Protein AF-A0A9X4RTJ2-F1 (afdb_monomer)

Radius of gyration: 24.36 Å; Cα contacts (8 Å, |Δi|>4): 676; chains: 1; bounding box: 50×62×68 Å

Mean predicted aligned error: 17.16 Å

Solvent-accessible surface area (backbone atoms only — not comparable to full-atom values): 24053 Å² total; per-residue (Å²): 140,79,81,95,62,88,85,82,50,78,47,80,44,50,51,25,31,21,52,74,84,40,74,36,35,34,56,51,102,54,35,35,35,40,45,48,63,59,92,95,58,98,60,73,48,77,46,66,38,38,47,48,52,59,89,79,62,42,76,28,65,76,68,62,66,76,88,80,55,59,54,76,53,79,61,34,66,34,51,39,30,34,32,33,67,38,75,79,79,70,42,82,38,80,27,34,41,52,48,63,48,78,53,51,31,68,50,91,84,79,46,51,76,34,35,44,83,41,80,60,82,96,48,60,46,79,38,81,40,98,66,62,91,74,44,62,37,53,54,58,23,40,53,42,55,74,93,76,66,61,25,30,49,33,82,71,31,45,32,32,29,88,78,45,26,39,80,43,74,38,89,46,35,82,31,88,90,34,56,89,53,62,47,38,60,36,26,88,80,34,53,85,55,22,44,48,83,42,40,68,41,62,40,53,70,70,47,72,88,72,65,66,85,61,65,60,71,70,39,74,49,72,50,81,96,72,44,49,30,26,27,40,90,90,70,45,73,37,42,57,92,39,49,63,46,92,78,57,86,57,68,69,75,93,71,75,58,75,42,52,39,60,50,28,53,49,54,42,49,51,38,33,76,74,60,39,27,63,50,44,58,52,28,62,75,39,52,26,47,50,48,44,45,42,61,71,63,39,41,81,73,32,51,74,70,40,35,53,42,50,52,51,26,38,22,39,41,40,46,50,48,50,52,38,34,61,76,37,26,58,40,56,54,33,54,69,59,34,48,57,30,59,51,51,37,47,65,58,21,58,34,56,80,33,44,58,56,70,51,52,72,69,34,53,50,48,60,69,66,63,65,65,85,85,41,88,79,53,43,47,71,49,45,47,53,57,60,63,40,52,67,56,50,68,68,56,77,60,64,61,97,52,64,67,32,57,89,79,30,73,89,46,72,57,58,68,54,85,87,127

Organism: NCBI:txid2961959

Structure (mmCIF, N/CA/C/O backbone):
data_AF-A0A9X4RTJ2-F1
#
_entry.id   AF-A0A9X4RTJ2-F1
#
loop_
_atom_site.group_PDB
_atom_site.id
_atom_site.type_symbol
_atom_site.label_atom_id
_atom_site.label_alt_id
_atom_site.label_comp_id
_atom_site.label_asym_id
_atom_site.label_entity_id
_atom_site.label_seq_id
_atom_site.pdbx_PDB_ins_code
_atom_site.Cartn_x
_atom_site.Cartn_y
_atom_site.Cartn_z
_atom_site.occupancy
_atom_site.B_iso_or_equiv
_atom_site.auth_seq_id
_atom_site.auth_comp_id
_atom_site.auth_asym_id
_atom_site.auth_atom_id
_atom_site.pdbx_PDB_model_num
ATOM 1 N N . MET A 1 1 ? -27.394 -16.814 4.023 1.00 31.95 1 MET A N 1
ATOM 2 C CA . MET A 1 1 ? -28.302 -16.384 5.106 1.00 31.95 1 MET A CA 1
ATOM 3 C C . MET A 1 1 ? -27.436 -15.902 6.254 1.00 31.95 1 MET A C 1
ATOM 5 O O . MET A 1 1 ? -26.842 -16.736 6.918 1.00 31.95 1 MET A O 1
ATOM 9 N N . THR A 1 2 ? -27.299 -14.595 6.448 1.00 33.97 2 THR A N 1
ATOM 10 C CA . THR A 1 2 ? -26.669 -14.028 7.647 1.00 33.97 2 THR A CA 1
ATOM 11 C C . THR A 1 2 ? -27.755 -13.310 8.430 1.00 33.97 2 THR A C 1
ATOM 13 O O . THR A 1 2 ? -28.425 -12.409 7.930 1.00 33.97 2 THR A O 1
ATOM 16 N N . ASN A 1 3 ? -28.006 -13.819 9.631 1.00 34.97 3 ASN A N 1
ATOM 17 C CA . ASN A 1 3 ? -28.928 -13.234 10.588 1.00 34.97 3 ASN A CA 1
ATOM 18 C C . ASN A 1 3 ? -28.304 -11.911 11.060 1.00 34.97 3 ASN A C 1
ATOM 20 O O . ASN A 1 3 ? -27.131 -11.898 11.422 1.00 34.97 3 ASN A O 1
ATOM 24 N N . GLY A 1 4 ? -29.039 -10.803 10.965 1.00 42.78 4 GLY A N 1
ATOM 25 C CA . GLY A 1 4 ? -28.514 -9.446 11.140 1.00 42.78 4 GLY A CA 1
ATOM 26 C C . GLY A 1 4 ? -27.968 -9.159 12.540 1.00 42.78 4 GLY A C 1
ATOM 27 O O . GLY A 1 4 ? -28.700 -8.696 13.410 1.00 42.78 4 GLY A O 1
ATOM 28 N N . THR A 1 5 ? -26.670 -9.365 12.736 1.00 41.19 5 THR A N 1
ATOM 29 C CA . THR A 1 5 ? -25.939 -8.982 13.949 1.00 41.19 5 THR A CA 1
ATOM 30 C C . THR A 1 5 ? -24.826 -7.998 13.606 1.00 41.19 5 THR A C 1
ATOM 32 O O . THR A 1 5 ? -24.130 -8.195 12.616 1.00 41.19 5 THR A O 1
ATOM 35 N N . ASN A 1 6 ? -24.707 -6.945 14.424 1.00 47.03 6 ASN A N 1
ATOM 36 C CA . ASN A 1 6 ? -23.682 -5.892 14.435 1.00 47.03 6 ASN A CA 1
ATOM 37 C C . ASN A 1 6 ? -22.459 -6.176 13.547 1.00 47.03 6 ASN A C 1
ATOM 39 O O . ASN A 1 6 ? -21.568 -6.932 13.933 1.00 47.03 6 ASN A O 1
ATOM 43 N N . ILE A 1 7 ? -22.418 -5.543 12.374 1.00 55.84 7 ILE A N 1
ATOM 44 C CA . ILE A 1 7 ? -21.229 -5.549 11.520 1.00 55.84 7 ILE A CA 1
ATOM 45 C C . ILE A 1 7 ? -20.145 -4.773 12.270 1.00 55.84 7 ILE A C 1
ATOM 47 O O . ILE A 1 7 ? -20.341 -3.606 12.609 1.00 55.84 7 ILE A O 1
ATOM 51 N N . LYS A 1 8 ? -19.031 -5.442 12.570 1.00 55.47 8 LYS A N 1
ATOM 52 C CA . LYS A 1 8 ? -17.824 -4.822 13.114 1.00 55.47 8 LYS A CA 1
ATOM 53 C C . LYS A 1 8 ? -16.867 -4.614 11.946 1.00 55.47 8 LYS A C 1
ATOM 55 O O . LYS A 1 8 ? -16.406 -5.593 11.369 1.00 55.47 8 LYS A O 1
ATOM 60 N N . THR A 1 9 ? -16.610 -3.364 11.586 1.00 57.22 9 THR A N 1
ATOM 61 C CA . THR A 1 9 ? -15.660 -3.028 10.519 1.00 57.22 9 THR A CA 1
ATOM 62 C C . THR A 1 9 ? -14.324 -2.676 11.156 1.00 57.22 9 THR A C 1
ATOM 64 O O . THR A 1 9 ? -14.274 -1.751 11.966 1.00 57.22 9 THR A O 1
ATOM 67 N N . THR A 1 10 ? -13.258 -3.393 10.807 1.00 54.06 10 THR A N 1
ATOM 68 C CA . THR A 1 10 ? -11.894 -3.066 11.243 1.00 54.06 10 THR A CA 1
ATOM 69 C C . THR A 1 10 ? -11.116 -2.481 10.066 1.00 54.06 10 THR A C 1
ATOM 71 O O . THR A 1 10 ? -11.136 -3.043 8.975 1.00 54.06 10 THR A O 1
ATOM 74 N N . HIS A 1 11 ? -10.458 -1.343 10.275 1.00 49.12 11 HIS A N 1
ATOM 75 C CA . HIS A 1 11 ? -9.547 -0.721 9.318 1.00 49.12 11 HIS A CA 1
ATOM 76 C C . HIS A 1 11 ? -8.125 -0.754 9.874 1.00 49.12 11 HIS A C 1
ATOM 78 O O . HIS A 1 11 ? -7.923 -0.443 11.048 1.00 49.12 11 HIS A O 1
ATOM 84 N N . TYR A 1 12 ? -7.157 -1.077 9.024 1.00 51.09 12 TYR A N 1
ATOM 85 C CA . TYR A 1 12 ? -5.741 -1.174 9.367 1.00 51.09 12 TYR A CA 1
ATOM 86 C C . TYR A 1 12 ? -4.982 -0.046 8.662 1.00 51.09 12 TYR A C 1
ATOM 88 O O . TYR A 1 12 ? -5.238 0.235 7.493 1.00 51.09 12 TYR A O 1
ATOM 96 N N . LEU A 1 13 ? -4.100 0.642 9.383 1.00 44.12 13 LEU A N 1
ATOM 97 C CA . LEU A 1 13 ? -3.392 1.831 8.915 1.00 44.12 13 LEU A CA 1
ATOM 98 C C . LEU A 1 13 ? -2.028 1.934 9.602 1.00 44.12 13 LEU A C 1
ATOM 100 O O . LEU A 1 13 ? -1.968 2.342 10.751 1.00 44.12 13 LEU A O 1
ATOM 104 N N . ASP A 1 14 ? -0.931 1.603 8.930 1.00 46.12 14 ASP A N 1
ATOM 105 C CA . ASP A 1 14 ? 0.422 1.666 9.522 1.00 46.12 14 ASP A CA 1
ATOM 106 C C . ASP A 1 14 ? 0.565 0.901 10.863 1.00 46.12 14 ASP A C 1
ATOM 108 O O . ASP A 1 14 ? 1.155 1.370 11.837 1.00 46.12 14 ASP A O 1
ATOM 112 N N . GLY A 1 15 ? -0.095 -0.258 10.968 1.00 48.53 15 GLY A N 1
ATOM 113 C CA . GLY A 1 15 ? -0.239 -1.024 12.214 1.00 48.53 15 GLY A CA 1
ATOM 114 C C . GLY A 1 15 ? -1.256 -0.459 13.222 1.00 48.53 15 GLY A C 1
ATOM 115 O O . GLY A 1 15 ? -1.586 -1.134 14.201 1.00 48.53 15 GLY A O 1
ATOM 116 N N . PHE A 1 16 ? -1.797 0.743 13.000 1.00 55.28 16 PHE A N 1
ATOM 117 C CA . PHE A 1 16 ? -2.942 1.271 13.739 1.00 55.28 16 PHE A CA 1
ATOM 118 C C . PHE A 1 16 ? -4.208 0.535 13.306 1.00 55.28 16 PHE A C 1
ATOM 120 O O . PHE A 1 16 ? -4.428 0.285 12.125 1.00 55.28 16 PHE A O 1
ATOM 127 N N . GLN A 1 17 ? -5.072 0.219 14.258 1.00 59.56 17 GLN A N 1
ATOM 128 C CA . GLN A 1 17 ? -6.332 -0.469 14.008 1.00 59.56 17 GLN A CA 1
ATOM 129 C C . GLN A 1 17 ? -7.486 0.392 14.473 1.00 59.56 17 GLN A C 1
ATOM 131 O O . GLN A 1 17 ? -7.517 0.835 15.624 1.00 59.56 17 GLN A O 1
ATOM 136 N N . TYR A 1 18 ? -8.464 0.567 13.599 1.00 60.28 18 TYR A N 1
ATOM 137 C CA . TYR A 1 18 ? -9.682 1.307 13.864 1.00 60.28 18 TYR A CA 1
ATOM 138 C C . TYR A 1 18 ? -10.856 0.353 13.801 1.00 60.28 18 TYR A C 1
ATOM 140 O O . TYR A 1 18 ? -11.059 -0.315 12.794 1.00 60.28 18 TYR A O 1
ATOM 148 N N . VAL A 1 19 ? -11.664 0.312 14.848 1.00 64.44 19 VAL A N 1
ATOM 149 C CA . VAL A 1 19 ? -12.895 -0.475 14.867 1.00 64.44 19 VAL A CA 1
ATOM 150 C C . VAL A 1 19 ? -14.057 0.495 14.748 1.00 64.44 19 VAL A C 1
ATOM 152 O O . VAL A 1 19 ? -14.212 1.374 15.587 1.00 64.44 19 VAL A O 1
ATOM 155 N N . ASN A 1 20 ? -14.877 0.344 13.709 1.00 62.56 20 ASN A N 1
ATOM 156 C CA . ASN A 1 20 ? -16.002 1.231 13.401 1.00 62.56 20 ASN A CA 1
ATOM 157 C C . ASN A 1 20 ? -15.593 2.717 13.333 1.00 62.56 20 ASN A C 1
ATOM 159 O O . ASN A 1 20 ? -16.333 3.587 13.784 1.00 62.56 20 ASN A O 1
ATOM 163 N N . CYS A 1 21 ? -14.420 2.981 12.749 1.00 63.03 21 CYS A N 1
ATOM 164 C CA . CYS A 1 21 ? -13.788 4.301 12.615 1.00 63.03 21 CYS A CA 1
ATOM 165 C C . CYS A 1 21 ? -13.197 4.907 13.902 1.00 63.03 21 CYS A C 1
ATOM 167 O O . CYS A 1 21 ? -12.663 6.013 13.843 1.00 63.03 21 CYS A O 1
ATOM 169 N N . ASP A 1 22 ? -13.217 4.198 15.031 1.00 64.88 22 ASP A N 1
ATOM 170 C CA . ASP A 1 22 ? -12.565 4.635 16.266 1.00 64.88 22 ASP A CA 1
ATOM 171 C C . ASP A 1 22 ? -11.216 3.938 16.441 1.00 64.88 22 ASP A C 1
ATOM 173 O O . ASP A 1 22 ? -11.120 2.714 16.322 1.00 64.88 22 ASP A O 1
ATOM 177 N N . LEU A 1 23 ? -10.166 4.711 16.735 1.00 66.12 23 LEU A N 1
ATOM 178 C CA . LEU A 1 23 ? -8.829 4.166 16.955 1.00 66.12 23 LEU A CA 1
ATOM 179 C C . LEU A 1 23 ? -8.837 3.236 18.179 1.00 66.12 23 LEU A C 1
ATOM 181 O O . LEU A 1 23 ? -9.114 3.670 19.297 1.00 66.12 23 LEU A O 1
ATOM 185 N N . SER A 1 24 ? -8.516 1.965 17.952 1.00 69.38 24 SER A N 1
ATOM 186 C CA . SER A 1 24 ? -8.557 0.889 18.944 1.00 69.38 24 SER A CA 1
ATOM 187 C C . SER A 1 24 ? -7.156 0.435 19.357 1.00 69.38 24 SER A C 1
ATOM 189 O O . SER A 1 24 ? -6.920 0.218 20.546 1.00 69.38 24 SER A O 1
ATOM 191 N N . PHE A 1 25 ? -6.216 0.320 18.411 1.00 74.19 25 PHE A N 1
ATOM 192 C CA . PHE A 1 25 ? -4.838 -0.109 18.686 1.00 74.19 25 PHE A CA 1
ATOM 193 C C . PHE A 1 25 ? -3.820 0.676 17.868 1.00 74.19 25 PHE A C 1
ATOM 195 O O . PHE A 1 25 ? -4.129 1.106 16.761 1.00 74.19 25 PHE A O 1
ATOM 202 N N . PHE A 1 26 ? -2.602 0.814 18.383 1.00 67.94 26 PHE A N 1
ATOM 203 C CA . PHE A 1 26 ? -1.443 1.229 17.593 1.00 67.94 26 PHE A CA 1
ATOM 204 C C . PHE A 1 26 ? -0.147 0.610 18.126 1.00 67.94 26 PHE A C 1
ATOM 206 O O . PHE A 1 26 ? -0.056 0.352 19.328 1.00 67.94 26 PHE A O 1
ATOM 213 N N . PRO A 1 27 ? 0.857 0.347 17.276 1.00 64.06 27 PRO A N 1
ATOM 214 C CA . PRO A 1 27 ? 2.076 -0.327 17.693 1.00 64.06 27 PRO A CA 1
ATOM 215 C C . PRO A 1 27 ? 3.036 0.628 18.416 1.00 64.06 27 PRO A C 1
ATOM 217 O O . PRO A 1 27 ? 3.039 1.840 18.203 1.00 64.06 27 PRO A O 1
ATOM 220 N N . HIS A 1 28 ? 3.905 0.065 19.249 1.00 63.09 28 HIS A N 1
ATOM 221 C CA . HIS A 1 28 ? 5.132 0.709 19.716 1.00 63.09 28 HIS A CA 1
ATOM 222 C C . HIS A 1 28 ? 6.301 -0.283 19.640 1.00 63.09 28 HIS A C 1
ATOM 224 O O . HIS A 1 28 ? 6.118 -1.460 19.344 1.00 63.09 28 HIS A O 1
ATOM 230 N N . ALA A 1 29 ? 7.522 0.176 19.928 1.00 62.12 29 ALA A N 1
ATOM 231 C CA . ALA A 1 29 ? 8.749 -0.603 19.709 1.00 62.12 29 ALA A CA 1
ATOM 232 C C . ALA A 1 29 ? 8.802 -1.979 20.409 1.00 62.12 29 ALA A C 1
ATOM 234 O O . ALA A 1 29 ? 9.568 -2.844 19.992 1.00 62.12 29 ALA A O 1
ATOM 235 N N . GLU A 1 30 ? 8.005 -2.171 21.458 1.00 67.81 30 GLU A N 1
ATOM 236 C CA . GLU A 1 30 ? 8.029 -3.345 22.337 1.00 67.81 30 GLU A CA 1
ATOM 237 C C . GLU A 1 30 ? 6.648 -4.008 22.456 1.00 67.81 30 GLU A C 1
ATOM 239 O O . GLU A 1 30 ? 6.445 -4.842 23.331 1.00 67.81 30 GLU A O 1
ATOM 244 N N . GLY A 1 31 ? 5.669 -3.623 21.632 1.00 72.25 31 GLY A N 1
ATOM 245 C CA . GLY A 1 31 ? 4.295 -4.098 21.774 1.00 72.25 31 GLY A CA 1
ATOM 246 C C . GLY A 1 31 ? 3.278 -3.172 21.121 1.00 72.25 31 GLY A C 1
ATOM 247 O O . GLY A 1 31 ? 3.496 -2.674 20.017 1.00 72.25 31 GLY A O 1
ATOM 248 N N . TYR A 1 32 ? 2.150 -2.950 21.784 1.00 75.50 32 TYR A N 1
ATOM 249 C CA . TYR A 1 32 ? 1.071 -2.117 21.269 1.00 75.50 32 TYR A CA 1
ATOM 250 C C . TYR A 1 32 ? 0.351 -1.365 22.385 1.00 75.50 32 TYR A C 1
ATOM 252 O O . TYR A 1 32 ? 0.322 -1.760 23.549 1.00 75.50 32 TYR A O 1
ATOM 260 N N . VAL A 1 33 ? -0.268 -0.256 22.010 1.00 76.94 33 VAL A N 1
ATOM 261 C CA . VAL A 1 33 ? -1.145 0.518 22.872 1.00 76.94 33 VAL A CA 1
ATOM 262 C C . VAL A 1 33 ? -2.584 0.231 22.480 1.00 76.94 33 VAL A C 1
ATOM 264 O O . VAL A 1 33 ? -2.961 0.385 21.319 1.00 76.94 33 VAL A O 1
ATOM 267 N N . ARG A 1 34 ? -3.402 -0.150 23.458 1.00 81.25 34 ARG A N 1
ATOM 268 C CA . ARG A 1 34 ? -4.858 -0.215 23.335 1.00 81.25 34 ARG A CA 1
ATOM 269 C C . ARG A 1 34 ? -5.459 1.109 23.784 1.00 81.25 34 ARG A C 1
ATOM 271 O O . ARG A 1 34 ? -5.181 1.596 24.883 1.00 81.25 34 ARG A O 1
ATOM 278 N N . ILE A 1 35 ? -6.306 1.682 22.941 1.00 78.50 35 ILE A N 1
ATOM 279 C CA . ILE A 1 35 ? -7.068 2.880 23.267 1.00 78.50 35 ILE A CA 1
ATOM 280 C C . ILE A 1 35 ? -8.454 2.474 23.721 1.00 78.50 35 ILE A C 1
ATOM 282 O O . ILE A 1 35 ? -9.124 1.636 23.125 1.00 78.50 35 ILE A O 1
ATOM 286 N N . ASN A 1 36 ? -8.892 3.114 24.792 1.00 74.75 36 ASN A N 1
ATOM 287 C CA . ASN A 1 36 ? -10.224 2.942 25.319 1.00 74.75 36 ASN A CA 1
ATOM 288 C C . ASN A 1 36 ? -10.868 4.317 25.518 1.00 74.75 36 ASN A C 1
ATOM 290 O O . ASN A 1 36 ? -10.244 5.265 26.009 1.00 74.75 36 ASN A O 1
ATOM 294 N N . GLY A 1 37 ? -12.138 4.410 25.149 1.00 64.88 37 GLY A N 1
ATOM 295 C CA . GLY A 1 37 ? -12.951 5.613 25.240 1.00 64.88 37 GLY A CA 1
ATOM 296 C C . GLY A 1 37 ? -14.267 5.402 24.497 1.00 64.88 37 GLY A C 1
ATOM 297 O O . GLY A 1 37 ? -14.342 4.571 23.597 1.00 64.88 37 GLY A O 1
ATOM 298 N N . ASN A 1 38 ? -15.315 6.132 24.884 1.00 57.22 38 ASN A N 1
ATOM 299 C CA . ASN A 1 38 ? -16.567 6.100 24.130 1.00 57.22 38 ASN A CA 1
ATOM 300 C C . ASN A 1 38 ? -16.499 7.103 22.972 1.00 57.22 38 ASN A C 1
ATOM 302 O O . ASN A 1 38 ? -16.128 8.260 23.220 1.00 57.22 38 ASN A O 1
ATOM 306 N N . PRO A 1 39 ? -16.962 6.724 21.771 1.00 46.00 39 PRO A N 1
ATOM 307 C CA . PRO A 1 39 ? -17.092 7.651 20.654 1.00 46.00 39 PRO A CA 1
ATOM 308 C C . PRO A 1 39 ? -17.976 8.834 21.076 1.00 46.00 39 PRO A C 1
ATOM 310 O O . PRO A 1 39 ? -19.078 8.649 21.598 1.00 46.00 39 PRO A O 1
ATOM 313 N N . GLY A 1 40 ? -17.469 10.062 20.930 1.00 50.38 40 GLY A N 1
ATOM 314 C CA . GLY A 1 40 ? -18.188 11.292 21.296 1.00 50.38 40 GLY A CA 1
ATOM 315 C C . GLY A 1 40 ? -18.011 11.801 22.738 1.00 50.38 40 GLY A C 1
ATOM 316 O O . GLY A 1 40 ? -18.698 12.749 23.120 1.00 50.38 40 GLY A O 1
ATOM 317 N N . LYS A 1 41 ? -17.101 11.238 23.550 1.00 52.81 41 LYS A N 1
ATOM 318 C CA . LYS A 1 41 ? -16.698 11.813 24.855 1.00 52.81 41 LYS A CA 1
ATOM 319 C C . LYS A 1 41 ? -15.248 12.320 24.837 1.00 52.81 41 LYS A C 1
ATOM 321 O O . LYS A 1 41 ? -14.408 11.806 24.117 1.00 52.81 41 LYS A O 1
ATOM 326 N N . THR A 1 42 ? -14.931 13.312 25.673 1.00 52.44 42 THR A N 1
ATOM 327 C CA . THR A 1 42 ? -13.622 14.007 25.725 1.00 52.44 42 THR A CA 1
ATOM 328 C C . THR A 1 42 ? -12.509 13.259 26.475 1.00 52.44 42 THR A C 1
ATOM 330 O O . THR A 1 42 ? -11.437 13.823 26.691 1.00 52.44 42 THR A O 1
ATOM 333 N N . LYS A 1 43 ? -12.734 12.014 26.918 1.00 61.62 43 LYS A N 1
ATOM 334 C CA . LYS A 1 43 ? -11.799 11.286 27.790 1.00 61.62 43 LYS A CA 1
ATOM 335 C C . LYS A 1 43 ? -11.409 9.939 27.187 1.00 61.62 43 LYS A C 1
ATOM 337 O O . LYS A 1 43 ? -12.196 8.996 27.231 1.00 61.62 43 LYS A O 1
ATOM 342 N N . TYR A 1 44 ? -10.172 9.867 26.708 1.00 68.69 44 TYR A N 1
ATOM 343 C CA . TYR A 1 44 ? -9.506 8.641 26.269 1.00 68.69 44 TYR A CA 1
ATOM 344 C C . TYR A 1 44 ? -8.500 8.170 27.317 1.00 68.69 44 TYR A C 1
ATOM 346 O O . TYR A 1 44 ? -8.013 8.956 28.136 1.00 68.69 44 TYR A O 1
ATOM 354 N N . TRP A 1 45 ? -8.169 6.884 27.290 1.00 75.56 45 TRP A N 1
ATOM 355 C CA . TRP A 1 45 ? -7.013 6.355 27.998 1.00 75.56 45 TRP A CA 1
ATOM 356 C C . TRP A 1 45 ? -6.304 5.269 27.207 1.00 75.56 45 TRP A C 1
ATOM 358 O O . TRP A 1 45 ? -6.892 4.600 26.363 1.00 75.56 45 TRP A O 1
ATOM 368 N N . TYR A 1 46 ? -5.035 5.103 27.557 1.00 83.19 46 TYR A N 1
ATOM 369 C CA . TYR A 1 46 ? -4.079 4.259 26.863 1.00 83.19 46 TYR A CA 1
ATOM 370 C C . TYR A 1 46 ? -3.628 3.152 27.805 1.00 83.19 46 TYR A C 1
ATOM 372 O O . TYR A 1 46 ? -3.147 3.443 28.907 1.00 83.19 46 TYR A O 1
ATOM 380 N N . ASP A 1 47 ? -3.816 1.912 27.382 1.00 83.81 47 ASP A N 1
ATOM 381 C CA . ASP A 1 47 ? -3.253 0.728 28.011 1.00 83.81 47 ASP A CA 1
ATOM 382 C C . ASP A 1 47 ? -2.048 0.296 27.178 1.00 83.81 47 ASP A C 1
ATOM 384 O O . ASP A 1 47 ? -2.172 0.099 25.974 1.00 83.81 47 ASP A O 1
ATOM 388 N N . TYR A 1 48 ? -0.878 0.209 27.807 1.00 84.56 48 TYR A N 1
ATOM 389 C CA . TYR A 1 48 ? 0.375 -0.150 27.144 1.00 84.56 48 TYR A CA 1
ATOM 390 C C . TYR A 1 48 ? 0.638 -1.632 27.373 1.00 84.56 48 TYR A C 1
ATOM 392 O O . TYR A 1 48 ? 0.801 -2.052 28.519 1.00 84.56 48 TYR A O 1
ATOM 400 N N . ILE A 1 49 ? 0.651 -2.413 26.299 1.00 84.44 49 ILE A N 1
ATOM 401 C CA . ILE A 1 49 ? 0.882 -3.851 26.331 1.00 84.44 49 ILE A CA 1
ATOM 402 C C . ILE A 1 49 ? 2.241 -4.118 25.702 1.00 84.44 49 ILE A C 1
ATOM 404 O O . ILE A 1 49 ? 2.516 -3.705 24.580 1.00 84.44 49 ILE A O 1
ATOM 408 N N . TYR A 1 50 ? 3.073 -4.857 26.419 1.00 82.38 50 TYR A N 1
ATOM 409 C CA . TYR A 1 50 ? 4.403 -5.242 25.983 1.00 82.38 50 TYR A CA 1
ATOM 410 C C . TYR A 1 50 ? 4.385 -6.699 25.547 1.00 82.38 50 TYR A C 1
ATOM 412 O O . TYR A 1 50 ? 3.786 -7.550 26.207 1.00 82.38 50 TYR A O 1
ATOM 420 N N . ASN A 1 51 ? 5.067 -6.988 24.449 1.00 77.38 51 ASN A N 1
ATOM 421 C CA . ASN A 1 51 ? 5.223 -8.324 23.910 1.00 77.38 51 ASN A CA 1
ATOM 422 C C . ASN A 1 51 ? 6.638 -8.806 24.205 1.00 77.38 51 ASN A C 1
ATOM 424 O O . ASN A 1 51 ? 7.621 -8.197 23.786 1.00 77.38 51 ASN A O 1
ATOM 428 N N . TYR A 1 52 ? 6.741 -9.936 24.895 1.00 74.00 52 TYR A N 1
ATOM 429 C CA . TYR A 1 52 ? 7.977 -10.689 24.930 1.00 74.00 52 TYR A CA 1
ATOM 430 C C . TYR A 1 52 ? 8.014 -11.614 23.723 1.00 74.00 52 TYR A C 1
ATOM 432 O O . TYR A 1 52 ? 7.123 -12.445 23.513 1.00 74.00 52 TYR A O 1
ATOM 440 N N . THR A 1 53 ? 9.052 -11.447 22.921 1.00 67.06 53 THR A N 1
ATOM 441 C CA . THR A 1 53 ? 9.224 -12.176 21.672 1.00 67.06 53 THR A CA 1
ATOM 442 C C . THR A 1 53 ? 10.518 -12.968 21.715 1.00 67.06 53 THR A C 1
ATOM 444 O O . THR A 1 53 ? 11.459 -12.568 22.399 1.00 67.06 53 THR A O 1
ATOM 447 N N . ASP A 1 54 ? 10.548 -14.114 21.042 1.00 57.25 54 ASP A N 1
ATOM 448 C CA . ASP A 1 54 ? 11.674 -15.045 21.136 1.00 57.25 54 ASP A CA 1
ATOM 449 C C . ASP A 1 54 ? 13.014 -14.444 20.643 1.00 57.25 54 ASP A C 1
ATOM 451 O O . ASP A 1 54 ? 13.047 -13.621 19.731 1.00 57.25 54 ASP A O 1
ATOM 455 N N . HIS A 1 55 ? 14.121 -14.903 21.242 1.00 47.81 55 HIS A N 1
ATOM 456 C CA . HIS A 1 55 ? 15.504 -14.399 21.161 1.00 47.81 55 HIS A CA 1
ATOM 457 C C . HIS A 1 55 ? 16.201 -14.527 19.795 1.00 47.81 55 HIS A C 1
ATOM 459 O O . HIS A 1 55 ? 17.353 -14.112 19.657 1.00 47.81 55 HIS A O 1
ATOM 465 N N . LEU A 1 56 ? 15.529 -15.047 18.766 1.00 47.41 56 LEU A N 1
ATOM 466 C CA . LEU A 1 56 ? 15.972 -14.908 17.372 1.00 47.41 56 LEU A CA 1
ATOM 467 C C . LEU A 1 56 ? 15.550 -13.537 16.830 1.00 47.41 56 LEU A C 1
ATOM 469 O O . LEU A 1 56 ? 14.893 -13.433 15.795 1.00 47.41 56 LEU A O 1
ATOM 473 N N . ASP A 1 57 ? 15.915 -12.517 17.606 1.00 41.31 57 ASP A N 1
ATOM 474 C CA . ASP A 1 57 ? 15.575 -11.113 17.456 1.00 41.31 57 ASP A CA 1
ATOM 475 C C . ASP A 1 57 ? 15.752 -10.686 15.995 1.00 41.31 57 ASP A C 1
ATOM 477 O O . ASP A 1 57 ? 16.801 -10.909 15.379 1.00 41.31 57 ASP A O 1
ATOM 481 N N . GLY A 1 58 ? 14.699 -10.097 15.429 1.00 42.81 58 GLY A N 1
ATOM 482 C CA . GLY A 1 58 ? 14.601 -9.642 14.044 1.00 42.81 58 GLY A CA 1
ATOM 483 C C . GLY A 1 58 ? 15.488 -8.429 13.753 1.00 42.81 58 GLY A C 1
ATOM 484 O O . GLY A 1 58 ? 15.046 -7.476 13.115 1.00 42.81 58 GLY A O 1
ATOM 485 N N . GLY A 1 59 ? 16.747 -8.437 14.200 1.00 38.81 59 GLY A N 1
ATOM 486 C CA . GLY A 1 59 ? 17.720 -7.368 13.975 1.00 38.81 59 GLY A CA 1
ATOM 487 C C . GLY A 1 59 ? 17.933 -7.039 12.494 1.00 38.81 59 GLY A C 1
ATOM 488 O O . GLY A 1 59 ? 18.315 -5.918 12.169 1.00 38.81 59 GLY A O 1
ATOM 489 N N . ALA A 1 60 ? 17.618 -7.972 11.595 1.00 39.06 60 ALA A N 1
ATOM 490 C CA . ALA A 1 60 ? 17.666 -7.770 10.150 1.00 39.06 60 ALA A CA 1
ATOM 491 C C . ALA A 1 60 ? 16.394 -7.149 9.547 1.00 39.06 60 ALA A C 1
ATOM 493 O O . ALA A 1 60 ? 16.467 -6.496 8.511 1.00 39.06 60 ALA A O 1
ATOM 494 N N . LEU A 1 61 ? 15.243 -7.264 10.217 1.00 40.53 61 LEU A N 1
ATOM 495 C CA . LEU A 1 61 ? 13.959 -6.734 9.731 1.00 40.53 61 LEU A CA 1
ATOM 496 C C . LEU A 1 61 ? 13.771 -5.249 10.091 1.00 40.53 61 LEU A C 1
ATOM 498 O O . LEU A 1 61 ? 12.870 -4.592 9.584 1.00 40.53 61 LEU A O 1
ATOM 502 N N . LYS A 1 62 ? 14.683 -4.681 10.894 1.00 38.31 62 LYS A N 1
ATOM 503 C CA . LYS A 1 62 ? 14.786 -3.236 11.167 1.00 38.31 62 LYS A CA 1
ATOM 504 C C . LYS A 1 62 ? 15.303 -2.400 9.983 1.00 38.31 62 LYS A C 1
ATOM 506 O O . LYS A 1 62 ? 15.291 -1.177 10.091 1.00 38.31 62 LYS A O 1
ATOM 511 N N . LYS A 1 63 ? 15.788 -3.025 8.900 1.00 35.31 63 LYS A N 1
ATOM 512 C CA . LYS A 1 63 ? 16.423 -2.346 7.750 1.00 35.31 63 LYS A CA 1
ATOM 513 C C . LYS A 1 63 ? 15.578 -2.295 6.473 1.00 35.31 63 LYS A C 1
ATOM 515 O O . LYS A 1 63 ? 16.070 -1.811 5.465 1.00 35.31 63 LYS A O 1
ATOM 520 N N . ILE A 1 64 ? 14.328 -2.750 6.505 1.00 37.66 64 ILE A N 1
ATOM 521 C CA . ILE A 1 64 ? 13.438 -2.631 5.344 1.00 37.66 64 ILE A CA 1
ATOM 522 C C . ILE A 1 64 ? 13.094 -1.140 5.142 1.00 37.66 64 ILE A C 1
ATOM 524 O O . ILE A 1 64 ? 12.671 -0.497 6.112 1.00 37.66 64 ILE A O 1
ATOM 528 N N . PRO A 1 65 ? 13.284 -0.563 3.938 1.00 32.19 65 PRO A N 1
ATOM 529 C CA . PRO A 1 65 ? 12.884 0.809 3.663 1.00 32.19 65 PRO A CA 1
ATOM 530 C C . PRO A 1 65 ? 11.390 1.005 3.943 1.00 32.19 65 PRO A C 1
ATOM 532 O O . PRO A 1 65 ? 10.548 0.202 3.544 1.00 32.19 65 PRO A O 1
ATOM 535 N N . VAL A 1 66 ? 11.084 2.113 4.623 1.00 34.22 66 VAL A N 1
ATOM 536 C CA . VAL A 1 66 ? 9.751 2.540 5.097 1.00 34.22 66 VAL A CA 1
ATOM 537 C C . VAL A 1 66 ? 8.707 2.625 3.970 1.00 34.22 66 VAL A C 1
ATOM 539 O O . VAL A 1 66 ? 7.511 2.641 4.228 1.00 34.22 66 VAL A O 1
ATOM 542 N N . GLU A 1 67 ? 9.150 2.641 2.717 1.00 35.00 67 GLU A N 1
ATOM 543 C CA . GLU A 1 67 ? 8.324 2.887 1.535 1.00 35.00 67 GLU A CA 1
ATOM 544 C C . GLU A 1 67 ? 7.630 1.633 0.976 1.00 35.00 67 GLU A C 1
ATOM 546 O O . GLU A 1 67 ? 6.785 1.762 0.096 1.00 35.00 67 GLU A O 1
ATOM 551 N N . ILE A 1 68 ? 7.948 0.428 1.477 1.00 34.03 68 ILE A N 1
ATOM 552 C CA . ILE A 1 68 ? 7.409 -0.835 0.930 1.00 34.03 68 ILE A CA 1
ATOM 553 C C . ILE A 1 68 ? 6.325 -1.463 1.831 1.00 34.03 68 ILE A C 1
ATOM 555 O O . ILE A 1 68 ? 5.545 -2.281 1.353 1.00 34.03 68 ILE A O 1
ATOM 559 N N . PHE A 1 69 ? 6.184 -1.048 3.100 1.00 34.88 69 PHE A N 1
ATOM 560 C CA . PHE A 1 69 ? 5.165 -1.611 4.001 1.00 34.88 69 PHE A CA 1
ATOM 561 C C . PHE A 1 69 ? 4.580 -0.597 4.988 1.00 34.88 69 PHE A C 1
ATOM 563 O O . PHE A 1 69 ? 5.306 0.052 5.736 1.00 34.88 69 PHE A O 1
ATOM 570 N N . SER A 1 70 ? 3.248 -0.573 5.073 1.00 32.31 70 SER A N 1
ATOM 571 C CA . SER A 1 70 ? 2.452 0.083 6.119 1.00 32.31 70 SER A CA 1
ATOM 572 C C . SER A 1 70 ? 2.356 -0.756 7.401 1.00 32.31 70 SER A C 1
ATOM 574 O O . SER A 1 70 ? 1.295 -0.848 8.015 1.00 32.31 70 SER A O 1
ATOM 576 N N . GLU A 1 71 ? 3.409 -1.472 7.776 1.00 37.28 71 GLU A N 1
ATOM 577 C CA . GLU A 1 71 ? 3.405 -2.290 8.989 1.00 37.28 71 GLU A CA 1
ATOM 578 C C . GLU A 1 71 ? 4.743 -2.141 9.696 1.00 37.28 71 GLU A C 1
ATOM 580 O O . GLU A 1 71 ? 5.587 -3.036 9.730 1.00 37.28 71 GLU A O 1
ATOM 585 N N . ARG A 1 72 ? 4.938 -0.975 10.314 1.00 34.66 72 ARG A N 1
ATOM 586 C CA . ARG A 1 72 ? 5.955 -0.785 11.349 1.00 34.66 72 ARG A CA 1
ATOM 587 C C . ARG A 1 72 ? 5.567 -1.521 12.638 1.00 34.66 72 ARG A C 1
ATOM 589 O O . ARG A 1 72 ? 5.390 -0.927 13.698 1.00 34.66 72 ARG A O 1
ATOM 596 N N . ALA A 1 73 ? 5.480 -2.841 12.577 1.00 34.09 73 ALA A N 1
ATOM 597 C CA . ALA A 1 73 ? 5.529 -3.680 13.760 1.00 34.09 73 ALA A CA 1
ATOM 598 C C . ALA A 1 73 ? 6.719 -4.612 13.589 1.00 34.09 73 ALA A C 1
ATOM 600 O O . ALA A 1 73 ? 6.778 -5.376 12.632 1.00 34.09 73 ALA A O 1
ATOM 601 N N . SER A 1 74 ? 7.691 -4.497 14.496 1.00 37.38 74 SER A N 1
ATOM 602 C CA . SER A 1 74 ? 8.784 -5.447 14.680 1.00 37.38 74 SER A CA 1
ATOM 603 C C . SER A 1 74 ? 8.346 -6.850 14.261 1.00 37.38 74 SER A C 1
ATOM 605 O O . SER A 1 74 ? 7.478 -7.443 14.908 1.00 37.38 74 SER A O 1
ATOM 607 N N . LEU A 1 75 ? 8.904 -7.358 13.157 1.00 40.25 75 LEU A N 1
ATOM 608 C CA . LEU A 1 75 ? 8.674 -8.725 12.698 1.00 40.25 75 LEU A CA 1
ATOM 609 C C . LEU A 1 75 ? 9.392 -9.678 13.660 1.00 40.25 75 LEU A C 1
ATOM 611 O O . LEU A 1 75 ? 10.443 -10.252 13.382 1.00 40.25 75 LEU A O 1
ATOM 615 N N . SER A 1 76 ? 8.830 -9.776 14.854 1.00 44.91 76 SER A N 1
ATOM 616 C CA . SER A 1 76 ? 9.138 -10.768 15.849 1.00 44.91 76 SER A CA 1
ATOM 617 C C . SER A 1 76 ? 8.500 -12.072 15.408 1.00 44.91 76 SER A C 1
ATOM 619 O O . SER A 1 76 ? 7.313 -12.153 15.107 1.00 44.91 76 SER A O 1
ATOM 621 N N . ARG A 1 77 ? 9.308 -13.121 15.362 1.00 55.09 77 ARG A N 1
ATOM 622 C CA . ARG A 1 77 ? 8.904 -14.410 14.810 1.00 55.09 77 ARG A CA 1
ATOM 623 C C . ARG A 1 77 ? 7.727 -15.060 15.549 1.00 55.09 77 ARG A C 1
ATOM 625 O O . ARG A 1 77 ? 6.868 -15.692 14.942 1.00 55.09 77 ARG A O 1
ATOM 632 N N . TRP A 1 78 ? 7.683 -14.885 16.867 1.00 60.50 78 TRP A N 1
ATOM 633 C CA . TRP A 1 78 ? 6.598 -15.358 17.720 1.00 60.50 78 TRP A CA 1
ATOM 634 C C . TRP A 1 78 ? 6.396 -14.364 18.860 1.00 60.50 78 TRP A C 1
ATOM 636 O O . TRP A 1 78 ? 7.357 -14.034 19.563 1.00 60.50 78 TRP A O 1
ATOM 646 N N . VAL A 1 79 ? 5.158 -13.918 19.078 1.00 57.12 79 VAL A N 1
ATOM 647 C CA . VAL A 1 79 ? 4.774 -13.338 20.369 1.00 57.12 79 VAL A CA 1
ATOM 648 C C . VAL A 1 79 ? 4.650 -14.498 21.348 1.00 57.12 79 VAL A C 1
ATOM 650 O O . VAL A 1 79 ? 3.747 -15.320 21.217 1.00 57.12 79 VAL A O 1
ATOM 653 N N . TYR A 1 80 ? 5.596 -14.602 22.281 1.00 64.75 80 TYR A N 1
ATOM 654 C CA . TYR A 1 80 ? 5.641 -15.694 23.252 1.00 64.75 80 TYR A CA 1
ATOM 655 C C . TYR A 1 80 ? 4.699 -15.410 24.426 1.00 64.75 80 TYR A C 1
ATOM 657 O O . TYR A 1 80 ? 3.897 -16.260 24.802 1.00 64.75 80 TYR A O 1
ATOM 665 N N . PHE A 1 81 ? 4.721 -14.186 24.956 1.00 73.50 81 PHE A N 1
ATOM 666 C CA . PHE A 1 81 ? 3.661 -13.703 25.838 1.00 73.50 81 PHE A CA 1
ATOM 667 C C . PHE A 1 81 ? 3.492 -12.191 25.753 1.00 73.50 81 PHE A C 1
ATOM 669 O O . PHE A 1 81 ? 4.430 -11.464 25.427 1.00 73.50 81 PHE A O 1
ATOM 676 N N . SER A 1 82 ? 2.298 -11.721 26.096 1.00 82.12 82 SER A N 1
ATOM 677 C CA . SER A 1 82 ? 1.990 -10.306 26.286 1.00 82.12 82 SER A CA 1
ATOM 678 C C . SER A 1 82 ? 1.783 -10.001 27.769 1.00 82.12 82 SER A C 1
ATOM 680 O O . SER A 1 82 ? 1.274 -10.825 28.537 1.00 82.12 82 SER A O 1
ATOM 682 N N . TYR A 1 83 ? 2.202 -8.818 28.206 1.00 85.12 83 TYR A N 1
ATOM 683 C CA . TYR A 1 83 ? 2.088 -8.391 29.595 1.00 85.12 83 TYR A CA 1
ATOM 684 C C . TYR A 1 83 ? 1.859 -6.885 29.717 1.00 85.12 83 TYR A C 1
ATOM 686 O O . TYR A 1 83 ? 2.172 -6.101 28.827 1.00 85.12 83 TYR A O 1
ATOM 694 N N . THR A 1 84 ? 1.303 -6.478 30.852 1.00 87.94 84 THR A N 1
ATOM 695 C CA . THR A 1 84 ? 1.026 -5.076 31.174 1.00 87.94 84 THR A CA 1
ATOM 696 C C . THR A 1 84 ? 1.211 -4.817 32.670 1.00 87.94 84 THR A C 1
ATOM 698 O O . THR A 1 84 ? 1.388 -5.749 33.459 1.00 87.94 84 THR A O 1
ATOM 701 N N . GLN A 1 85 ? 1.159 -3.553 33.084 1.00 85.69 85 GLN A N 1
ATOM 702 C CA . GLN A 1 85 ? 1.083 -3.185 34.493 1.00 85.69 85 GLN A CA 1
ATOM 703 C C . GLN A 1 85 ? -0.361 -3.281 35.001 1.00 85.69 85 GLN A C 1
ATOM 705 O O . GLN A 1 85 ? -1.249 -2.549 34.567 1.00 85.69 85 GLN A O 1
ATOM 710 N N . ASP A 1 86 ? -0.612 -4.139 35.978 1.00 83.06 86 ASP A N 1
ATOM 711 C CA . ASP A 1 86 ? -1.873 -4.148 36.707 1.00 83.06 86 ASP A CA 1
ATOM 712 C C . ASP A 1 86 ? -2.036 -2.825 37.466 1.00 83.06 86 ASP A C 1
ATOM 714 O O . ASP A 1 86 ? -1.263 -2.498 38.364 1.00 83.06 86 ASP A O 1
ATOM 718 N N . ARG A 1 87 ? -3.054 -2.043 37.098 1.00 77.00 87 ARG A N 1
ATOM 719 C CA . ARG A 1 87 ? -3.293 -0.719 37.687 1.00 77.00 87 ARG A CA 1
ATOM 720 C C . ARG A 1 87 ? -3.805 -0.794 39.125 1.00 77.00 87 ARG A C 1
ATOM 722 O O . ARG A 1 87 ? -3.680 0.192 39.845 1.00 77.00 87 ARG A O 1
ATOM 729 N N . SER A 1 88 ? -4.375 -1.927 39.536 1.00 76.38 88 SER A N 1
ATOM 730 C CA . SER A 1 88 ? -4.893 -2.122 40.893 1.00 76.38 88 SER A CA 1
ATOM 731 C C . SER A 1 88 ? -3.772 -2.405 41.896 1.00 76.38 88 SER A C 1
ATOM 733 O O . SER A 1 88 ? -3.796 -1.900 43.016 1.00 76.38 88 SER A O 1
ATOM 735 N N . THR A 1 89 ? -2.757 -3.165 41.476 1.00 81.50 89 THR A N 1
ATOM 736 C CA . THR A 1 89 ? -1.642 -3.598 42.332 1.00 81.50 89 THR A CA 1
ATOM 737 C C . THR A 1 89 ? -0.328 -2.868 42.047 1.00 81.50 89 THR A C 1
ATOM 739 O O . THR A 1 89 ? 0.588 -2.911 42.865 1.00 81.50 89 THR A O 1
ATOM 742 N N . GLY A 1 90 ? -0.206 -2.210 40.891 1.00 81.56 90 GLY A N 1
ATOM 743 C CA . GLY A 1 90 ? 1.032 -1.612 40.384 1.00 81.56 90 GLY A CA 1
ATOM 744 C C . GLY A 1 90 ? 2.061 -2.629 39.870 1.00 81.56 90 GLY A C 1
ATOM 745 O O . GLY A 1 90 ? 3.120 -2.222 39.389 1.00 81.56 90 GLY A O 1
ATOM 746 N N . GLY A 1 91 ? 1.776 -3.933 39.970 1.00 86.81 91 GLY A N 1
ATOM 747 C CA . GLY A 1 91 ? 2.667 -5.020 39.565 1.00 86.81 91 GLY A CA 1
ATOM 748 C C . GLY A 1 91 ? 2.529 -5.410 38.092 1.00 86.81 91 GLY A C 1
ATOM 749 O O . GLY A 1 91 ? 1.596 -5.001 37.409 1.00 86.81 91 GLY A O 1
ATOM 750 N N . LEU A 1 92 ? 3.455 -6.230 37.591 1.00 88.50 92 LEU A N 1
ATOM 751 C CA . LEU A 1 92 ? 3.361 -6.793 36.241 1.00 88.50 92 LEU A CA 1
ATOM 752 C C . LEU A 1 92 ? 2.353 -7.944 36.197 1.00 88.50 92 LEU A C 1
ATOM 754 O O . LEU A 1 92 ? 2.296 -8.780 37.103 1.00 88.50 92 LEU A O 1
ATOM 758 N N . LYS A 1 93 ? 1.594 -8.018 35.106 1.00 87.88 93 LYS A N 1
ATOM 759 C CA . LYS A 1 93 ? 0.613 -9.068 34.857 1.00 87.88 93 LYS A CA 1
ATOM 760 C C . LYS A 1 93 ? 0.728 -9.582 33.431 1.00 87.88 93 LYS A C 1
ATOM 762 O O . LYS A 1 93 ? 0.654 -8.811 32.480 1.00 87.88 93 LYS A O 1
ATOM 767 N N . ILE A 1 94 ? 0.851 -10.900 33.304 1.00 87.44 94 ILE A N 1
ATOM 768 C CA . ILE A 1 94 ? 0.786 -11.602 32.020 1.00 87.44 94 ILE A CA 1
ATOM 769 C C . ILE A 1 94 ? -0.673 -11.646 31.558 1.00 87.44 94 ILE A C 1
ATOM 771 O O . ILE A 1 94 ? -1.560 -12.062 32.323 1.00 87.44 94 ILE A O 1
ATOM 775 N N . LEU A 1 95 ? -0.894 -11.195 30.324 1.00 84.31 95 LEU A N 1
ATOM 776 C CA . LEU A 1 95 ? -2.192 -11.175 29.662 1.00 84.31 95 LEU A CA 1
ATOM 777 C C . LEU A 1 95 ? -2.455 -12.479 28.914 1.00 84.31 95 LEU A C 1
ATOM 779 O O . LEU A 1 95 ? -3.539 -13.043 29.044 1.00 84.31 95 LEU A O 1
ATOM 783 N N . GLN A 1 96 ? -1.464 -12.971 28.173 1.00 80.31 96 GLN A N 1
ATOM 784 C CA . GLN A 1 96 ? -1.587 -14.205 27.406 1.00 80.31 96 GLN A CA 1
ATOM 785 C C . GLN A 1 96 ? -0.213 -14.793 27.086 1.00 80.31 96 GLN A C 1
ATOM 787 O O . GLN A 1 96 ? 0.729 -14.044 26.839 1.00 80.31 96 GLN A O 1
ATOM 792 N N . GLU A 1 97 ? -0.117 -16.121 27.066 1.00 81.88 97 GLU A N 1
ATOM 793 C CA . GLU A 1 97 ? 1.061 -16.886 26.640 1.00 81.88 97 GLU A CA 1
ATOM 794 C C . GLU A 1 97 ? 0.671 -17.759 25.448 1.00 81.88 97 GLU A C 1
ATOM 796 O O . GLU A 1 97 ? -0.378 -18.406 25.489 1.00 81.88 97 GLU A O 1
ATOM 801 N N . HIS A 1 98 ? 1.508 -17.782 24.413 1.00 76.56 98 HIS A N 1
ATOM 802 C CA . HIS A 1 98 ? 1.272 -18.540 23.192 1.00 76.56 98 HIS A CA 1
ATOM 803 C C . HIS A 1 98 ? 2.451 -19.456 22.875 1.00 76.56 98 HIS A C 1
ATOM 805 O O . HIS A 1 98 ? 3.605 -19.026 22.798 1.00 76.56 98 HIS A O 1
ATOM 811 N N . TYR A 1 99 ? 2.138 -20.721 22.612 1.00 79.12 99 TYR A N 1
ATOM 812 C CA . TYR A 1 99 ? 3.096 -21.723 22.165 1.00 79.12 99 TYR A CA 1
ATOM 813 C C . TYR A 1 99 ? 2.652 -22.292 20.831 1.00 79.12 99 TYR A C 1
ATOM 815 O O . TYR A 1 99 ? 1.486 -22.645 20.670 1.00 79.12 99 TYR A O 1
ATOM 823 N N . TYR A 1 100 ? 3.583 -22.429 19.893 1.00 82.31 100 TYR A N 1
ATOM 824 C CA . TYR A 1 100 ? 3.263 -22.839 18.534 1.00 82.31 100 TYR A CA 1
ATOM 825 C C . TYR A 1 100 ? 4.104 -24.033 18.086 1.00 82.31 100 TYR A C 1
ATOM 827 O O . TYR A 1 100 ? 5.300 -24.126 18.377 1.00 82.31 100 TYR A O 1
ATOM 835 N N . TYR A 1 101 ? 3.487 -24.907 17.294 1.00 86.50 101 TYR A N 1
ATOM 836 C CA . TYR A 1 101 ? 4.197 -25.855 16.446 1.00 86.50 101 TYR A CA 1
ATOM 837 C C . TYR A 1 101 ? 5.022 -25.093 15.390 1.00 86.50 101 TYR A C 1
ATOM 839 O O . TYR A 1 101 ? 4.699 -23.948 15.071 1.00 86.50 101 TYR A O 1
ATOM 847 N N . PRO A 1 102 ? 6.046 -25.713 14.766 1.00 86.00 102 PRO A N 1
ATOM 848 C CA . PRO A 1 102 ? 6.935 -25.031 13.816 1.00 86.00 102 PRO A CA 1
ATOM 849 C C . PRO A 1 102 ? 6.241 -24.268 12.682 1.00 86.00 102 PRO A C 1
ATOM 851 O O . PRO A 1 102 ? 6.772 -23.267 12.216 1.00 86.00 102 PRO A O 1
ATOM 854 N N . PHE A 1 103 ? 5.070 -24.738 12.248 1.00 88.81 103 PHE A N 1
ATOM 855 C CA . PHE A 1 103 ? 4.273 -24.140 11.176 1.00 88.81 103 PHE A CA 1
ATOM 856 C C . PHE A 1 103 ? 3.196 -23.164 11.682 1.00 88.81 103 PHE A C 1
ATOM 858 O O . PHE A 1 103 ? 2.357 -22.738 10.902 1.00 88.81 103 PHE A O 1
ATOM 865 N N . GLY A 1 104 ? 3.193 -22.780 12.958 1.00 86.31 104 GLY A N 1
ATOM 866 C CA . GLY A 1 104 ? 2.290 -21.733 13.447 1.00 86.31 104 GLY A CA 1
ATOM 867 C C . GLY A 1 104 ? 1.020 -22.206 14.130 1.00 86.31 104 GLY A C 1
ATOM 868 O O . GLY A 1 104 ? 0.275 -21.369 14.621 1.00 86.31 104 GLY A O 1
ATOM 869 N N . LEU A 1 105 ? 0.739 -23.513 14.168 1.00 86.56 105 LEU A N 1
ATOM 870 C CA . LEU A 1 105 ? -0.445 -24.006 14.869 1.00 86.56 105 LEU A CA 1
ATOM 871 C C . LEU A 1 105 ? -0.237 -23.865 16.380 1.00 86.56 105 LEU A C 1
ATOM 873 O O . LEU A 1 105 ? 0.767 -24.335 16.913 1.00 86.56 105 LEU A O 1
ATOM 877 N N . GLU A 1 106 ? -1.181 -23.235 17.069 1.00 81.81 106 GLU A N 1
ATOM 878 C CA . GLU A 1 106 ? -1.112 -23.029 18.515 1.00 81.81 106 GLU A CA 1
ATOM 879 C C . GLU A 1 106 ? -1.267 -24.365 19.274 1.00 81.81 106 GLU A C 1
ATOM 881 O O . GLU A 1 106 ? -2.089 -25.217 18.928 1.00 81.81 106 GLU A O 1
ATOM 886 N N . HIS A 1 107 ? -0.472 -24.583 20.321 1.00 81.12 107 HIS A N 1
ATOM 887 C CA . HIS A 1 107 ? -0.585 -25.761 21.179 1.00 81.12 107 HIS A CA 1
ATOM 888 C C . HIS A 1 107 ? -1.862 -25.684 22.023 1.00 81.12 107 HIS A C 1
ATOM 890 O O . HIS A 1 107 ? -2.096 -24.683 22.681 1.00 81.12 107 HIS A O 1
ATOM 896 N N . GLY A 1 108 ? -2.647 -26.759 22.117 1.00 74.31 108 GLY A N 1
ATOM 897 C CA . GLY A 1 108 ? -3.928 -26.713 22.842 1.00 74.31 108 GLY A CA 1
ATOM 898 C C . GLY A 1 108 ? -3.852 -26.624 24.378 1.00 74.31 108 GLY A C 1
ATOM 899 O O . GLY A 1 108 ? -4.811 -26.179 24.999 1.00 74.31 108 GLY A O 1
ATOM 900 N N . SER A 1 109 ? -2.751 -27.056 25.009 1.00 68.19 109 SER A N 1
ATOM 901 C CA . SER A 1 109 ? -2.728 -27.314 26.467 1.00 68.19 109 SER A CA 1
ATOM 902 C C . SER A 1 109 ? -1.876 -26.356 27.305 1.00 68.19 109 SER A C 1
ATOM 904 O O . SER A 1 109 ? -1.962 -26.407 28.530 1.00 68.19 109 SER A O 1
ATOM 906 N N . TYR A 1 110 ? -1.025 -25.533 26.686 1.00 65.31 110 TYR A N 1
ATOM 907 C CA . TYR A 1 110 ? -0.024 -24.723 27.403 1.00 65.31 110 TYR A CA 1
ATOM 908 C C . TYR A 1 110 ? -0.352 -23.230 27.460 1.00 65.31 110 TYR A C 1
ATOM 910 O O . TYR A 1 110 ? 0.301 -22.500 28.199 1.00 65.31 110 TYR A O 1
ATOM 918 N N . ASN A 1 111 ? -1.349 -22.770 26.707 1.00 68.06 111 ASN A N 1
ATOM 919 C CA . ASN A 1 111 ? -1.664 -21.349 26.644 1.00 68.06 111 ASN A CA 1
ATOM 920 C C . ASN A 1 111 ? -2.477 -20.941 27.869 1.00 68.06 111 ASN A C 1
ATOM 922 O O . ASN A 1 111 ? -3.377 -21.658 28.320 1.00 68.06 111 ASN A O 1
ATOM 926 N N . THR A 1 112 ? -2.171 -19.767 28.409 1.00 72.06 112 THR A N 1
ATOM 927 C CA . THR A 1 112 ? -2.976 -19.199 29.488 1.00 72.06 112 THR A CA 1
ATOM 928 C C . THR A 1 112 ? -4.303 -18.670 28.944 1.00 72.06 112 THR A C 1
ATOM 930 O O . THR A 1 112 ? -4.369 -18.236 27.791 1.00 72.06 112 THR A O 1
ATOM 933 N N . PRO A 1 113 ? -5.382 -18.682 29.753 1.00 74.38 113 PRO A N 1
ATOM 934 C CA . PRO A 1 113 ? -6.619 -18.006 29.384 1.00 74.38 113 PRO A CA 1
ATOM 935 C C . PRO A 1 113 ? -6.322 -16.555 29.012 1.00 74.38 113 PRO A C 1
ATOM 937 O O . PRO A 1 113 ? -5.621 -15.875 29.765 1.00 74.38 113 PRO A O 1
ATOM 940 N N . ALA A 1 114 ? -6.857 -16.095 27.880 1.00 78.19 114 ALA A N 1
ATOM 941 C CA . ALA A 1 114 ? -6.676 -14.720 27.441 1.00 78.19 114 ALA A CA 1
ATOM 942 C C . ALA A 1 114 ? -7.194 -13.757 28.514 1.00 78.19 114 ALA A C 1
ATOM 944 O O . ALA A 1 114 ? -8.277 -13.945 29.075 1.00 78.19 114 ALA A O 1
ATOM 945 N N . ARG A 1 115 ? -6.419 -12.718 28.809 1.00 84.06 115 ARG A N 1
ATOM 946 C CA . ARG A 1 115 ? -6.810 -11.644 29.720 1.00 84.06 115 ARG A CA 1
ATOM 947 C C . ARG A 1 115 ? -6.667 -10.300 29.046 1.00 84.06 115 ARG A C 1
ATOM 949 O O . ARG A 1 115 ? -5.830 -10.120 28.169 1.00 84.06 115 ARG A O 1
ATOM 956 N N . ASP A 1 116 ? -7.458 -9.351 29.513 1.00 80.56 116 ASP A N 1
ATOM 957 C CA . ASP A 1 116 ? -7.401 -7.969 29.059 1.00 80.56 116 ASP A CA 1
ATOM 958 C C . ASP A 1 116 ? -7.904 -7.036 30.171 1.00 80.56 116 ASP A C 1
ATOM 960 O O . ASP A 1 116 ? -8.446 -7.488 31.186 1.00 80.56 116 ASP A O 1
ATOM 964 N N . TYR A 1 117 ? -7.723 -5.729 30.001 1.00 77.50 117 TYR A N 1
ATOM 965 C CA . TYR A 1 117 ? -8.364 -4.742 30.860 1.00 77.50 117 TYR A CA 1
ATOM 966 C C . TYR A 1 117 ? -9.882 -4.763 30.659 1.00 77.50 117 TYR A C 1
ATOM 968 O O . TYR A 1 117 ? -10.384 -4.502 29.558 1.00 77.50 117 TYR A O 1
ATOM 976 N N . GLY A 1 118 ? -10.591 -5.035 31.753 1.00 69.06 118 GLY A N 1
ATOM 977 C CA . GLY A 1 118 ? -12.040 -4.956 31.869 1.00 69.06 118 GLY A CA 1
ATOM 978 C C . GLY A 1 118 ? -12.514 -3.597 32.382 1.00 69.06 118 GLY A C 1
ATOM 979 O O . GLY A 1 118 ? -11.755 -2.817 32.966 1.00 69.06 118 GLY A O 1
ATOM 980 N N . SER A 1 119 ? -13.799 -3.304 32.175 1.00 57.12 119 SER A N 1
ATOM 981 C CA . SER A 1 119 ? -14.474 -2.133 32.756 1.00 57.12 119 SER A CA 1
ATOM 982 C C . SER A 1 119 ? -15.475 -2.586 33.818 1.00 57.12 119 SER A C 1
ATOM 984 O O . SER A 1 119 ? -16.643 -2.820 33.510 1.00 57.12 119 SER A O 1
ATOM 986 N N . ILE A 1 120 ? -15.031 -2.701 35.073 1.00 48.66 120 ILE A N 1
ATOM 987 C CA . ILE A 1 120 ? -15.912 -2.978 36.215 1.00 48.66 120 ILE A CA 1
ATOM 988 C C . ILE A 1 120 ? -16.158 -1.658 36.956 1.00 48.66 120 ILE A C 1
ATOM 990 O O . ILE A 1 120 ? -15.399 -1.247 37.833 1.00 48.66 120 ILE A O 1
ATOM 994 N N . GLY A 1 121 ? -17.234 -0.959 36.586 1.00 57.09 121 GLY A N 1
ATOM 995 C CA . GLY A 1 121 ? -17.544 0.360 37.150 1.00 57.09 121 GLY A CA 1
ATOM 996 C C . GLY A 1 121 ? -16.464 1.400 36.820 1.00 57.09 121 GLY A C 1
ATOM 997 O O . GLY A 1 121 ? -16.046 1.508 35.670 1.00 57.09 121 GLY A O 1
ATOM 998 N N . ASP A 1 122 ? -16.016 2.163 37.823 1.00 53.12 122 ASP A N 1
ATOM 999 C CA . ASP A 1 122 ? -14.931 3.153 37.686 1.00 53.12 122 ASP A CA 1
ATOM 1000 C C . ASP A 1 122 ? -13.521 2.558 37.909 1.00 53.12 122 ASP A C 1
ATOM 1002 O O . ASP A 1 122 ? -12.517 3.252 37.719 1.00 53.12 122 ASP A O 1
ATOM 1006 N N . ALA A 1 123 ? -13.425 1.282 38.310 1.00 57.69 123 ALA A N 1
ATOM 1007 C CA . ALA A 1 123 ? -12.165 0.581 38.550 1.00 57.69 123 ALA A CA 1
ATOM 1008 C C . ALA A 1 123 ? -11.711 -0.194 37.301 1.00 57.69 123 ALA A C 1
ATOM 1010 O O . ALA A 1 123 ? -12.515 -0.779 36.574 1.00 57.69 123 ALA A O 1
ATOM 1011 N N . ARG A 1 124 ? -10.398 -0.188 37.042 1.00 68.81 124 ARG A N 1
ATOM 1012 C CA . ARG A 1 124 ? -9.779 -0.892 35.910 1.00 68.81 124 ARG A CA 1
ATOM 1013 C C . ARG A 1 124 ? -9.001 -2.090 36.415 1.00 68.81 124 ARG A C 1
ATOM 1015 O O . ARG A 1 124 ? -7.900 -1.927 36.938 1.00 68.81 124 ARG A O 1
ATOM 1022 N N . GLU A 1 125 ? -9.576 -3.265 36.233 1.00 75.50 125 GLU A N 1
ATOM 1023 C CA . GLU A 1 125 ? -8.985 -4.538 36.633 1.00 75.50 125 GLU A CA 1
ATOM 1024 C C . GLU A 1 125 ? -8.730 -5.413 35.404 1.00 75.50 125 GLU A C 1
ATOM 1026 O O . GLU A 1 125 ? -9.339 -5.227 34.349 1.00 75.50 125 GLU A O 1
ATOM 1031 N N . ILE A 1 126 ? -7.787 -6.346 35.531 1.00 82.44 126 ILE A N 1
ATOM 1032 C CA . ILE A 1 126 ? -7.479 -7.319 34.481 1.00 82.44 126 ILE A CA 1
ATOM 1033 C C . ILE A 1 126 ? -8.376 -8.534 34.689 1.00 82.44 126 ILE A C 1
ATOM 1035 O O . ILE A 1 126 ? -8.290 -9.204 35.721 1.00 82.44 126 ILE A O 1
ATOM 1039 N N . GLU A 1 127 ? -9.196 -8.847 33.694 1.00 82.81 127 GLU A N 1
ATOM 1040 C CA . GLU A 1 127 ? -10.138 -9.961 33.730 1.00 82.81 127 GLU A CA 1
ATOM 1041 C C . GLU A 1 127 ? -9.822 -11.001 32.656 1.00 82.81 127 GLU A C 1
ATOM 1043 O O . GLU A 1 127 ? -9.070 -10.751 31.715 1.00 82.81 127 GLU A O 1
ATOM 1048 N N . THR A 1 128 ? -10.369 -12.204 32.821 1.00 84.00 128 THR A N 1
ATOM 1049 C CA . THR A 1 128 ? -10.274 -13.240 31.786 1.00 84.00 128 THR A CA 1
ATOM 1050 C C . THR A 1 128 ? -11.302 -12.938 30.705 1.00 84.00 128 THR A C 1
ATOM 1052 O O . THR A 1 128 ? -12.486 -12.802 31.007 1.00 84.00 128 THR A O 1
ATOM 1055 N N . VAL A 1 129 ? -10.854 -12.855 29.457 1.00 77.50 129 VAL A N 1
ATOM 1056 C CA . VAL A 1 129 ? -11.696 -12.581 28.293 1.00 77.50 129 VAL A CA 1
ATOM 1057 C C . VAL A 1 129 ? -11.833 -13.829 27.433 1.00 77.50 129 VAL A C 1
ATOM 1059 O O . VAL A 1 129 ? -10.932 -14.660 27.354 1.00 77.50 129 VAL A O 1
ATOM 1062 N N . VAL A 1 130 ? -12.977 -13.958 26.761 1.00 72.81 130 VAL A N 1
ATOM 1063 C CA . VAL A 1 130 ? -13.219 -15.069 25.825 1.00 72.81 130 VAL A CA 1
ATOM 1064 C C . VAL A 1 130 ? -12.337 -14.932 24.581 1.00 72.81 130 VAL A C 1
ATOM 1066 O O . VAL A 1 130 ? -11.861 -15.930 24.050 1.00 72.81 130 VAL A O 1
ATOM 1069 N N . ARG A 1 131 ? -12.102 -13.694 24.128 1.00 71.69 131 ARG A N 1
ATOM 1070 C CA . ARG A 1 131 ? -11.293 -13.370 22.949 1.00 71.69 131 ARG A CA 1
ATOM 1071 C C . ARG A 1 131 ? -10.496 -12.099 23.217 1.00 71.69 131 ARG A C 1
ATOM 1073 O O . ARG A 1 131 ? -11.079 -11.084 23.595 1.00 71.69 131 ARG A O 1
ATOM 1080 N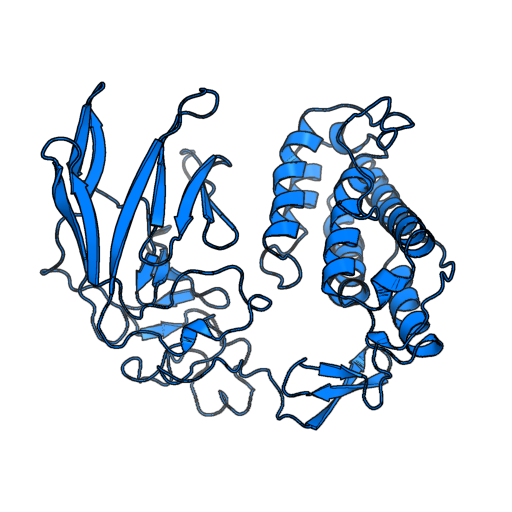 N . ASN A 1 132 ? -9.185 -12.155 22.996 1.00 74.38 132 ASN A N 1
ATOM 1081 C CA . ASN A 1 132 ? -8.335 -10.967 23.003 1.00 74.38 132 ASN A CA 1
ATOM 1082 C C . ASN A 1 132 ? -8.740 -10.072 21.818 1.00 74.38 132 ASN A C 1
ATOM 1084 O O . ASN A 1 132 ? -8.900 -10.579 20.712 1.00 74.38 132 ASN A O 1
ATOM 1088 N N . PRO A 1 133 ? -8.986 -8.768 21.981 1.00 71.31 133 PRO A N 1
ATOM 1089 C CA . PRO A 1 133 ? -9.348 -7.937 20.842 1.00 71.31 133 PRO A CA 1
ATOM 1090 C C . PRO A 1 133 ? -8.163 -7.668 19.896 1.00 71.31 133 PRO A C 1
ATOM 1092 O O . PRO A 1 133 ? -8.414 -7.322 18.746 1.00 71.31 133 PRO A O 1
ATOM 1095 N N . TYR A 1 134 ? -6.917 -7.876 20.337 1.00 75.62 134 TYR A N 1
ATOM 1096 C CA . TYR A 1 134 ? -5.717 -7.829 19.501 1.00 75.62 134 TYR A CA 1
ATOM 1097 C C . TYR A 1 134 ? -5.364 -9.238 18.998 1.00 75.62 134 TYR A C 1
ATOM 1099 O O . TYR A 1 134 ? -5.115 -10.139 19.798 1.00 75.62 134 TYR A O 1
ATOM 1107 N N . GLN A 1 135 ? -5.374 -9.435 17.676 1.00 77.62 135 GLN A N 1
ATOM 1108 C CA . GLN A 1 135 ? -5.309 -10.765 17.043 1.00 77.62 135 GLN A CA 1
ATOM 1109 C C . GLN A 1 135 ? -3.973 -11.100 16.369 1.00 77.62 135 GLN A C 1
ATOM 1111 O O . GLN A 1 135 ? -3.857 -12.109 15.678 1.00 77.62 135 GLN A O 1
ATOM 1116 N N . TYR A 1 136 ? -2.936 -10.292 16.582 1.00 75.81 136 TYR A N 1
ATOM 1117 C CA . TYR A 1 136 ? -1.618 -10.545 16.006 1.00 75.81 136 TYR A CA 1
ATOM 1118 C C . TYR A 1 136 ? -0.893 -11.597 16.842 1.00 75.81 136 TYR A C 1
ATOM 1120 O O . TYR A 1 136 ? -0.652 -11.398 18.034 1.00 75.81 136 TYR A O 1
ATOM 1128 N N . LYS A 1 137 ? -0.579 -12.732 16.215 1.00 76.69 137 LYS A N 1
ATOM 1129 C CA . LYS A 1 137 ? -0.142 -13.955 16.901 1.00 76.69 137 LYS A CA 1
ATOM 1130 C C . LYS A 1 137 ? 1.160 -14.500 16.294 1.00 76.69 137 LYS A C 1
ATOM 1132 O O . LYS A 1 137 ? 2.250 -14.044 16.642 1.00 76.69 137 LYS A O 1
ATOM 1137 N N . TYR A 1 138 ? 1.071 -15.481 15.394 1.00 78.00 138 TYR A N 1
ATOM 1138 C CA . TYR A 1 138 ? 2.227 -16.103 14.750 1.00 78.00 138 TYR A CA 1
ATOM 1139 C C . TYR A 1 138 ? 2.876 -15.148 13.740 1.00 78.00 138 TYR A C 1
ATOM 1141 O O . TYR A 1 138 ? 2.161 -14.548 12.948 1.00 78.00 138 TYR A O 1
ATOM 1149 N N . ASN A 1 139 ? 4.212 -15.013 13.740 1.00 73.81 139 ASN A N 1
ATOM 1150 C CA . ASN A 1 139 ? 4.967 -14.136 12.830 1.00 73.81 139 ASN A CA 1
ATOM 1151 C C . ASN A 1 139 ? 4.489 -12.674 12.833 1.00 73.81 139 ASN A C 1
ATOM 1153 O O . ASN A 1 139 ? 4.625 -11.977 11.829 1.00 73.81 139 ASN A O 1
ATOM 1157 N N . SER A 1 140 ? 3.891 -12.227 13.943 1.00 72.62 140 SER A N 1
ATOM 1158 C CA . SER A 1 140 ? 3.199 -10.938 14.025 1.00 72.62 140 SER A CA 1
ATOM 1159 C C . SER A 1 140 ? 2.157 -10.757 12.913 1.00 72.62 140 SER A C 1
ATOM 1161 O O . SER A 1 140 ? 1.956 -9.646 12.436 1.00 72.62 140 SER A O 1
ATOM 1163 N N . LYS A 1 141 ? 1.509 -11.843 12.479 1.00 73.44 141 LYS A N 1
ATOM 1164 C CA . LYS A 1 141 ? 0.410 -11.826 11.516 1.00 73.44 141 LYS A CA 1
ATOM 1165 C C . LYS A 1 141 ? -0.919 -11.956 12.219 1.00 73.44 141 LYS A C 1
ATOM 1167 O O . LYS A 1 141 ? -1.035 -12.615 13.260 1.00 73.44 141 LYS A O 1
ATOM 1172 N N . GLU A 1 142 ? -1.903 -11.272 11.659 1.00 76.12 142 GLU A N 1
ATOM 1173 C CA . GLU A 1 142 ? -3.236 -11.250 12.218 1.00 76.12 142 GLU A CA 1
ATOM 1174 C C . GLU A 1 142 ? -3.908 -12.600 12.001 1.00 76.12 142 GLU A C 1
ATOM 1176 O O . GLU A 1 142 ? -3.950 -13.124 10.889 1.00 76.12 142 GLU A O 1
ATOM 1181 N N . TRP A 1 143 ? -4.410 -13.169 13.090 1.00 77.38 143 TRP A N 1
ATOM 1182 C CA . TRP A 1 143 ? -5.206 -14.378 13.070 1.00 77.38 143 TRP A CA 1
ATOM 1183 C C . TRP A 1 143 ? -6.678 -14.031 12.851 1.00 77.38 143 TRP A C 1
ATOM 1185 O O . TRP A 1 143 ? -7.278 -13.301 13.640 1.00 77.38 143 TRP A O 1
ATOM 1195 N N . GLN A 1 144 ? -7.236 -14.583 11.783 1.00 70.12 144 GLN A N 1
ATOM 1196 C CA . GLN A 1 144 ? -8.612 -14.421 11.346 1.00 70.12 144 GLN A CA 1
ATOM 1197 C C . GLN A 1 144 ? -9.384 -15.709 11.676 1.00 70.12 144 GLN A C 1
ATOM 1199 O O . GLN A 1 144 ? -9.258 -16.732 10.994 1.00 70.12 144 GLN A O 1
ATOM 1204 N N . ASP A 1 145 ? -10.168 -15.668 12.752 1.00 68.62 145 ASP A N 1
ATOM 1205 C CA . ASP A 1 145 ? -11.093 -16.738 13.164 1.00 68.62 145 ASP A CA 1
ATOM 1206 C C . ASP A 1 145 ? -12.512 -16.522 12.621 1.00 68.62 145 ASP A C 1
ATOM 1208 O O . ASP A 1 145 ? -13.418 -17.346 12.803 1.00 68.62 145 ASP A O 1
ATOM 1212 N N . GLU A 1 146 ? -12.721 -15.414 11.910 1.00 60.78 146 GLU A N 1
ATOM 1213 C CA . GLU A 1 146 ? -13.964 -15.083 11.252 1.00 60.78 146 GLU A CA 1
ATOM 1214 C C . GLU A 1 146 ? -14.320 -16.193 10.249 1.00 60.78 146 GLU A C 1
ATOM 1216 O O . GLU A 1 146 ? -13.506 -16.638 9.443 1.00 60.78 146 GLU A O 1
ATOM 1221 N N . LEU A 1 147 ? -15.570 -16.665 10.308 1.00 59.62 147 LEU A N 1
ATOM 1222 C CA . LEU A 1 147 ? -16.080 -17.801 9.520 1.00 59.62 147 LEU A CA 1
ATOM 1223 C C . LEU A 1 147 ? -15.514 -19.184 9.906 1.00 59.62 147 LEU A C 1
ATOM 1225 O O . LEU A 1 147 ? -15.849 -20.164 9.239 1.00 59.62 147 LEU A O 1
ATOM 1229 N N . GLY A 1 148 ? -14.746 -19.293 10.997 1.00 63.38 148 GLY A N 1
ATOM 1230 C CA . GLY A 1 148 ? -14.206 -20.564 11.498 1.00 63.38 148 GLY A CA 1
ATOM 1231 C C . GLY A 1 148 ? -13.091 -21.141 10.626 1.00 63.38 148 GLY A C 1
ATOM 1232 O O . GLY A 1 148 ? -12.983 -22.361 10.508 1.00 63.38 148 GLY A O 1
ATOM 1233 N N . LEU A 1 149 ? -12.334 -20.269 9.953 1.00 64.31 149 LEU A N 1
ATOM 1234 C CA . LEU A 1 149 ? -11.239 -20.648 9.058 1.00 64.31 149 LEU A CA 1
ATOM 1235 C C . LEU A 1 149 ? -9.887 -20.742 9.782 1.00 64.31 149 LEU A C 1
ATOM 1237 O O . LEU A 1 149 ? -9.044 -21.527 9.363 1.00 64.31 149 LEU A O 1
ATOM 1241 N N . ASP A 1 150 ? -9.705 -19.994 10.876 1.00 76.25 150 ASP A N 1
ATOM 1242 C CA . ASP A 1 150 ? -8.493 -19.978 11.710 1.00 76.25 150 ASP A CA 1
ATOM 1243 C C . ASP A 1 150 ? -7.199 -19.687 10.918 1.00 76.25 150 ASP A C 1
ATOM 1245 O O . ASP A 1 150 ? -6.141 -20.274 11.169 1.00 76.25 150 ASP A O 1
ATOM 1249 N N . TRP A 1 151 ? -7.279 -18.775 9.946 1.00 80.75 151 TRP A N 1
ATOM 1250 C CA . TRP A 1 151 ? -6.174 -18.428 9.047 1.00 80.75 151 TRP A CA 1
ATOM 1251 C C . TRP A 1 151 ? -5.352 -17.249 9.555 1.00 80.75 151 TRP A C 1
ATOM 1253 O O . TRP A 1 151 ? -5.804 -16.449 10.363 1.00 80.75 151 TRP A O 1
ATOM 1263 N N . TYR A 1 152 ? -4.137 -17.114 9.039 1.00 76.75 152 TYR A N 1
ATOM 1264 C CA . TYR A 1 152 ? -3.316 -15.923 9.198 1.00 76.75 152 TYR A CA 1
ATOM 1265 C C . TYR A 1 152 ? -3.341 -15.080 7.929 1.00 76.75 152 TYR A C 1
ATOM 1267 O O . TYR A 1 152 ? -3.155 -15.609 6.829 1.00 76.75 152 TYR A O 1
ATOM 1275 N N . ASP A 1 153 ? -3.525 -13.773 8.082 1.00 74.81 153 ASP A N 1
ATOM 1276 C CA . ASP A 1 153 ? -3.390 -12.823 6.985 1.00 74.81 153 ASP A CA 1
ATOM 1277 C C . ASP A 1 153 ? -1.943 -12.332 6.872 1.00 74.81 153 ASP A C 1
ATOM 1279 O O . ASP A 1 153 ? -1.385 -11.741 7.799 1.00 74.81 153 ASP A O 1
ATOM 1283 N N . TYR A 1 154 ? -1.322 -12.619 5.731 1.00 70.38 154 TYR A N 1
ATOM 1284 C CA . TYR A 1 154 ? 0.022 -12.156 5.401 1.00 70.38 154 TYR A CA 1
ATOM 1285 C C . TYR A 1 154 ? 0.015 -10.986 4.413 1.00 70.38 154 TYR A C 1
ATOM 1287 O O . TYR A 1 154 ? 1.084 -10.490 4.079 1.00 70.38 154 TYR A O 1
ATOM 1295 N N . GLY A 1 155 ? -1.152 -10.533 3.956 1.00 72.56 155 GLY A N 1
ATOM 1296 C CA . GLY A 1 155 ? -1.316 -9.494 2.946 1.00 72.56 155 GLY A CA 1
ATOM 1297 C C . GLY A 1 155 ? -1.640 -10.093 1.581 1.00 72.56 155 GLY A C 1
ATOM 1298 O O . GLY A 1 155 ? -2.773 -10.009 1.117 1.00 72.56 155 GLY A O 1
ATOM 1299 N N . ALA A 1 156 ? -0.667 -10.720 0.912 1.00 66.19 156 ALA A N 1
ATOM 1300 C CA . ALA A 1 156 ? -0.893 -11.259 -0.435 1.00 66.19 156 ALA A CA 1
ATOM 1301 C C . ALA A 1 156 ? -1.604 -12.622 -0.455 1.00 66.19 156 ALA A C 1
ATOM 1303 O O . ALA A 1 156 ? -2.177 -13.003 -1.477 1.00 66.19 156 ALA A O 1
ATOM 1304 N N . ARG A 1 157 ? -1.539 -13.381 0.644 1.00 81.19 157 ARG A N 1
ATOM 1305 C CA . ARG A 1 157 ? -2.123 -14.724 0.760 1.00 81.19 157 ARG A CA 1
ATOM 1306 C C . ARG A 1 157 ? -2.622 -14.991 2.175 1.00 81.19 157 ARG A C 1
ATOM 1308 O O . ARG A 1 157 ? -2.035 -14.514 3.145 1.00 81.19 157 ARG A O 1
ATOM 1315 N N . ASN A 1 158 ? -3.641 -15.843 2.289 1.00 79.56 158 ASN A N 1
ATOM 1316 C CA . ASN A 1 158 ? -4.080 -16.388 3.571 1.00 79.56 158 ASN A CA 1
ATOM 1317 C C . ASN A 1 158 ? -3.366 -17.713 3.869 1.00 79.56 158 ASN A C 1
ATOM 1319 O O . ASN A 1 158 ? -3.244 -18.583 2.997 1.00 79.56 158 ASN A O 1
ATOM 1323 N N . TYR A 1 159 ? -2.891 -17.865 5.102 1.00 86.12 159 TYR A N 1
ATOM 1324 C CA . TYR A 1 159 ? -2.103 -19.007 5.559 1.00 86.12 159 TYR A CA 1
ATOM 1325 C C . TYR A 1 159 ? -2.873 -19.866 6.562 1.00 86.12 159 TYR A C 1
ATOM 1327 O O . TYR A 1 159 ? -3.343 -19.365 7.581 1.00 86.12 159 TYR A O 1
ATOM 1335 N N . ASP A 1 160 ? -2.939 -21.173 6.317 1.00 89.25 160 ASP A N 1
ATOM 1336 C CA . ASP A 1 160 ? -3.491 -22.144 7.258 1.00 89.25 160 ASP A CA 1
ATOM 1337 C C . ASP A 1 160 ? -2.352 -22.852 7.999 1.00 89.25 160 ASP A C 1
ATOM 1339 O O . ASP A 1 160 ? -1.618 -23.683 7.446 1.00 89.25 160 ASP A O 1
ATOM 1343 N N . ALA A 1 161 ? -2.218 -22.530 9.283 1.00 89.00 161 ALA A N 1
ATOM 1344 C CA . ALA A 1 161 ? -1.170 -23.073 10.132 1.00 89.00 161 ALA A CA 1
ATOM 1345 C C . ALA A 1 161 ? -1.382 -24.549 10.508 1.00 89.00 161 ALA A C 1
ATOM 1347 O O . ALA A 1 161 ? -0.413 -25.242 10.828 1.00 89.00 161 ALA A O 1
ATOM 1348 N N . SER A 1 162 ? -2.621 -25.051 10.451 1.00 87.75 162 SER A N 1
ATOM 1349 C CA . SER A 1 162 ? -2.933 -26.463 10.699 1.00 87.75 162 SER A CA 1
ATOM 1350 C C . SER A 1 162 ? -2.457 -27.357 9.551 1.00 87.75 162 SER A C 1
ATOM 1352 O O . SER A 1 162 ? -2.001 -28.480 9.780 1.00 87.75 162 SER A O 1
ATOM 1354 N N . LEU A 1 163 ? -2.500 -26.832 8.322 1.00 90.50 163 LEU A N 1
ATOM 1355 C CA . LEU A 1 163 ? -2.014 -27.498 7.113 1.00 90.50 163 LEU A CA 1
ATOM 1356 C C . LEU A 1 163 ? -0.544 -27.192 6.810 1.00 90.50 163 LEU A C 1
ATOM 1358 O O . LEU A 1 163 ? 0.107 -27.959 6.096 1.00 90.50 163 LEU A O 1
ATOM 1362 N N . GLY A 1 164 ? -0.027 -26.069 7.309 1.00 92.62 164 GLY A N 1
ATOM 1363 C CA . GLY A 1 164 ? 1.302 -25.575 6.968 1.00 92.62 164 GLY A CA 1
ATOM 1364 C C . GLY A 1 164 ? 1.395 -25.073 5.525 1.00 92.62 164 GLY A C 1
ATOM 1365 O O . GLY A 1 164 ? 2.422 -25.272 4.870 1.00 92.62 164 GLY A O 1
ATOM 1366 N N . ARG A 1 165 ? 0.308 -24.502 4.988 1.00 91.81 165 ARG A N 1
ATOM 1367 C CA . ARG A 1 165 ? 0.170 -24.150 3.565 1.00 91.81 165 ARG A CA 1
ATOM 1368 C C . ARG A 1 165 ? -0.580 -22.843 3.345 1.00 91.81 165 ARG A C 1
ATOM 1370 O O . ARG A 1 165 ? -1.406 -22.437 4.155 1.00 91.81 165 ARG A O 1
ATOM 1377 N N . TRP A 1 166 ? -0.325 -22.230 2.194 1.00 88.38 166 TRP A N 1
ATOM 1378 C CA . TRP A 1 166 ? -1.164 -21.147 1.687 1.00 88.38 166 TRP A CA 1
ATOM 1379 C C . TRP A 1 166 ? -2.489 -21.681 1.157 1.00 88.38 166 TRP A C 1
ATOM 1381 O O . TRP A 1 166 ? -2.544 -22.773 0.589 1.00 88.38 166 TRP A O 1
ATOM 1391 N N . MET A 1 167 ? -3.537 -20.874 1.291 1.00 81.06 167 MET A N 1
ATOM 1392 C CA . MET A 1 167 ? -4.875 -21.170 0.772 1.00 81.06 167 MET A CA 1
ATOM 1393 C C . MET A 1 167 ? -5.082 -20.640 -0.650 1.00 81.06 167 MET A C 1
ATOM 1395 O O . MET A 1 167 ? -6.010 -21.051 -1.346 1.00 81.06 167 MET A O 1
ATOM 1399 N N . ASN A 1 168 ? -4.176 -19.773 -1.105 1.00 84.88 168 ASN A N 1
ATOM 1400 C CA . ASN A 1 168 ? -4.167 -19.167 -2.430 1.00 84.88 168 ASN A CA 1
ATOM 1401 C C . ASN A 1 168 ? -2.898 -19.577 -3.193 1.00 84.88 168 ASN A C 1
ATOM 1403 O O . ASN A 1 168 ? -1.862 -19.863 -2.589 1.00 84.88 168 ASN A O 1
ATOM 1407 N N . VAL A 1 169 ? -2.983 -19.586 -4.525 1.00 81.25 169 VAL A N 1
ATOM 1408 C CA . VAL A 1 169 ? -1.822 -19.770 -5.410 1.00 81.25 169 VAL A CA 1
ATOM 1409 C C . VAL A 1 169 ? -0.854 -18.601 -5.210 1.00 81.25 169 VAL A C 1
ATOM 1411 O O . VAL A 1 169 ? -1.296 -17.456 -5.146 1.00 81.25 169 VAL A O 1
ATOM 1414 N N . ASP A 1 170 ? 0.447 -18.886 -5.122 1.00 79.38 170 ASP A N 1
ATOM 1415 C CA . ASP A 1 170 ? 1.492 -17.858 -5.090 1.00 79.38 170 ASP A CA 1
ATOM 1416 C C . ASP A 1 170 ? 1.373 -16.901 -6.294 1.00 79.38 170 ASP A C 1
ATOM 1418 O O . ASP A 1 170 ? 1.450 -17.373 -7.434 1.00 79.38 170 ASP A O 1
ATOM 1422 N N . PRO A 1 171 ? 1.209 -15.579 -6.086 1.00 75.69 171 PRO A N 1
ATOM 1423 C CA . PRO A 1 171 ? 1.188 -14.617 -7.189 1.00 75.69 171 PRO A CA 1
ATOM 1424 C C . PRO A 1 171 ? 2.505 -14.591 -7.979 1.00 75.69 171 PRO A C 1
ATOM 1426 O O . PRO A 1 171 ? 2.521 -14.153 -9.126 1.00 75.69 171 PRO A O 1
ATOM 1429 N N . LEU A 1 172 ? 3.596 -15.076 -7.384 1.00 78.50 172 LEU A N 1
ATOM 1430 C CA . LEU A 1 172 ? 4.931 -15.146 -7.961 1.00 78.50 172 LEU A CA 1
ATOM 1431 C C . LEU A 1 172 ? 5.370 -16.599 -8.194 1.00 78.50 172 LEU A C 1
ATOM 1433 O O . LEU A 1 172 ? 6.563 -16.866 -8.276 1.00 78.50 172 LEU A O 1
ATOM 1437 N N . ALA A 1 173 ? 4.433 -17.544 -8.352 1.00 79.31 173 ALA A N 1
ATOM 1438 C CA . ALA A 1 173 ? 4.731 -18.969 -8.560 1.00 79.31 173 ALA A CA 1
ATOM 1439 C C . ALA A 1 173 ? 5.746 -19.245 -9.690 1.00 79.31 173 ALA A C 1
ATOM 1441 O O . ALA A 1 173 ? 6.526 -20.193 -9.598 1.00 79.31 173 ALA A O 1
ATOM 1442 N N . ASP A 1 174 ? 5.747 -18.410 -10.731 1.00 76.56 174 ASP A N 1
ATOM 1443 C CA . ASP A 1 174 ? 6.563 -18.597 -11.934 1.00 76.56 174 ASP A CA 1
ATOM 1444 C C . ASP A 1 174 ? 7.940 -17.908 -11.867 1.00 76.56 174 ASP A C 1
ATOM 1446 O O . ASP A 1 174 ? 8.745 -18.052 -12.791 1.00 76.56 174 ASP A O 1
ATOM 1450 N N . VAL A 1 175 ? 8.253 -17.162 -10.798 1.00 71.12 175 VAL A N 1
ATOM 1451 C CA . VAL A 1 175 ? 9.560 -16.488 -10.688 1.00 71.12 175 VAL A CA 1
ATOM 1452 C C . VAL A 1 175 ? 10.670 -17.491 -10.339 1.00 71.12 175 VAL A C 1
ATOM 1454 O O . VAL A 1 175 ? 10.408 -18.496 -9.668 1.00 71.12 175 VAL A O 1
ATOM 1457 N N . PRO A 1 176 ? 11.941 -17.233 -10.713 1.00 73.56 176 PRO A N 1
ATOM 1458 C CA . PRO A 1 176 ? 13.034 -18.194 -10.523 1.00 73.56 176 PRO A CA 1
ATOM 1459 C C . PRO A 1 176 ? 13.216 -18.698 -9.083 1.00 73.56 176 PRO A C 1
ATOM 1461 O O . PRO A 1 176 ? 13.595 -19.849 -8.874 1.00 73.56 176 PRO A O 1
ATOM 1464 N N . LYS A 1 177 ? 12.918 -17.861 -8.080 1.00 73.94 177 LYS A N 1
ATOM 1465 C CA . LYS A 1 177 ? 13.015 -18.223 -6.656 1.00 73.94 177 LYS A CA 1
ATOM 1466 C C . LYS A 1 177 ? 11.889 -19.163 -6.188 1.00 73.94 177 LYS A C 1
ATOM 1468 O O . LYS A 1 177 ? 12.080 -19.863 -5.196 1.00 73.94 177 LYS A O 1
ATOM 1473 N N . GLN A 1 178 ? 10.760 -19.203 -6.903 1.00 78.25 178 GLN A N 1
ATOM 1474 C CA . GLN A 1 178 ? 9.551 -19.947 -6.528 1.00 78.25 178 GLN A CA 1
ATOM 1475 C C . GLN A 1 178 ? 9.271 -21.168 -7.414 1.00 78.25 178 GLN A C 1
ATOM 1477 O O . GLN A 1 178 ? 8.719 -22.147 -6.921 1.00 78.25 178 GLN A O 1
ATOM 1482 N N . VAL A 1 179 ? 9.722 -21.178 -8.676 1.00 74.31 179 VAL A N 1
ATOM 1483 C CA . VAL A 1 179 ? 9.418 -22.231 -9.674 1.00 74.31 179 VAL A CA 1
ATOM 1484 C C . VAL A 1 179 ? 9.826 -23.657 -9.252 1.00 74.31 179 VAL A C 1
ATOM 1486 O O . VAL A 1 179 ? 9.316 -24.646 -9.775 1.00 74.31 179 VAL A O 1
ATOM 1489 N N . GLY A 1 180 ? 10.743 -23.791 -8.287 1.00 78.50 180 GLY A N 1
ATOM 1490 C CA . GLY A 1 180 ? 11.145 -25.073 -7.693 1.00 78.50 180 GLY A CA 1
ATOM 1491 C C . GLY A 1 180 ? 10.233 -25.584 -6.568 1.00 78.50 180 GLY A C 1
ATOM 1492 O O . GLY A 1 180 ? 10.450 -26.686 -6.059 1.00 78.50 180 GLY A O 1
ATOM 1493 N N . PHE A 1 181 ? 9.231 -24.808 -6.161 1.00 85.69 181 PHE A N 1
ATOM 1494 C CA . PHE A 1 181 ? 8.319 -25.116 -5.067 1.00 85.69 181 PHE A CA 1
ATOM 1495 C C . PHE A 1 181 ? 6.875 -25.270 -5.558 1.00 85.69 181 PHE A C 1
ATOM 1497 O O . PHE A 1 181 ? 6.485 -24.842 -6.638 1.00 85.69 181 PHE A O 1
ATOM 1504 N N . SER A 1 182 ? 6.046 -25.912 -4.734 1.00 90.44 182 SER A N 1
ATOM 1505 C CA . SER A 1 182 ? 4.595 -25.908 -4.944 1.00 90.44 182 SER A CA 1
ATOM 1506 C C . SER A 1 182 ? 4.062 -24.486 -4.736 1.00 90.44 182 SER A C 1
ATOM 1508 O O . SER A 1 182 ? 4.402 -23.926 -3.700 1.00 90.44 182 SER A O 1
ATOM 1510 N N . PRO A 1 183 ? 3.131 -23.954 -5.554 1.00 86.25 183 PRO A N 1
ATOM 1511 C CA . PRO A 1 183 ? 2.546 -22.614 -5.358 1.00 86.25 183 PRO A CA 1
ATOM 1512 C C . PRO A 1 183 ? 1.833 -22.392 -4.010 1.00 86.25 183 PRO A C 1
ATOM 1514 O O . PRO A 1 183 ? 1.435 -21.282 -3.683 1.00 86.25 183 PRO A O 1
ATOM 1517 N N . TYR A 1 184 ? 1.649 -23.460 -3.234 1.00 92.00 184 TYR A N 1
ATOM 1518 C CA . TYR A 1 184 ? 1.035 -23.455 -1.903 1.00 92.00 184 TYR A CA 1
ATOM 1519 C C . TYR A 1 184 ? 2.031 -23.704 -0.755 1.00 92.00 184 TYR A C 1
ATOM 1521 O O . TYR A 1 184 ? 1.618 -23.934 0.382 1.00 92.00 184 TYR A O 1
ATOM 1529 N N . HIS A 1 185 ? 3.335 -23.759 -1.036 1.00 93.62 185 HIS A N 1
ATOM 1530 C CA . HIS A 1 185 ? 4.353 -24.041 -0.023 1.00 93.62 185 HIS A CA 1
ATOM 1531 C C . HIS A 1 185 ? 4.525 -22.867 0.948 1.00 93.62 185 HIS A C 1
ATOM 1533 O O . HIS A 1 185 ? 4.588 -21.719 0.525 1.00 93.62 185 HIS A O 1
ATOM 1539 N N . PHE A 1 186 ? 4.679 -23.146 2.239 1.00 90.06 186 PHE A N 1
ATOM 1540 C CA . PHE A 1 186 ? 5.011 -22.113 3.215 1.00 90.06 186 PHE A CA 1
ATOM 1541 C C . PHE A 1 186 ? 6.494 -22.155 3.571 1.00 90.06 186 PHE A C 1
ATOM 1543 O O . PHE A 1 186 ? 7.017 -23.209 3.944 1.00 90.06 186 PHE A O 1
ATOM 1550 N N . SER A 1 187 ? 7.175 -21.010 3.469 1.00 86.56 187 SER A N 1
ATOM 1551 C CA . SER A 1 187 ? 8.550 -20.815 3.957 1.00 86.56 187 SER A CA 1
ATOM 1552 C C . SER A 1 187 ? 9.539 -21.906 3.512 1.00 86.56 187 SER A C 1
ATOM 1554 O O . SER A 1 187 ? 10.318 -22.414 4.318 1.00 86.56 187 SER A O 1
ATOM 1556 N N . ALA A 1 188 ? 9.463 -22.337 2.244 1.00 88.31 188 ALA A N 1
ATOM 1557 C CA . ALA A 1 188 ? 10.272 -23.435 1.689 1.00 88.31 188 ALA A CA 1
ATOM 1558 C C . ALA A 1 188 ? 10.243 -24.741 2.519 1.00 88.31 188 ALA A C 1
ATOM 1560 O O . ALA A 1 188 ? 11.217 -25.493 2.549 1.00 88.31 188 ALA A O 1
ATOM 1561 N N . ASN A 1 189 ? 9.123 -25.016 3.201 1.00 91.50 189 ASN A N 1
ATOM 1562 C CA . ASN A 1 189 ? 8.942 -26.120 4.154 1.00 91.50 189 ASN A CA 1
ATOM 1563 C C . ASN A 1 189 ? 9.930 -26.101 5.333 1.00 91.50 189 ASN A C 1
ATOM 1565 O O . ASN A 1 189 ? 10.154 -27.121 5.986 1.00 91.50 189 ASN A O 1
ATOM 1569 N N . ASN A 1 190 ? 10.524 -24.947 5.618 1.00 88.56 190 ASN A N 1
ATOM 1570 C CA . ASN A 1 190 ? 11.458 -24.754 6.711 1.00 88.56 190 ASN A CA 1
ATOM 1571 C C . ASN A 1 190 ? 11.134 -23.443 7.449 1.00 88.56 190 ASN A C 1
ATOM 1573 O O . ASN A 1 190 ? 11.963 -22.532 7.490 1.00 88.56 190 ASN A O 1
ATOM 1577 N N . PRO A 1 191 ? 9.957 -23.358 8.104 1.00 86.44 191 PRO A N 1
ATOM 1578 C CA . PRO A 1 191 ? 9.572 -22.203 8.920 1.00 86.44 191 PRO A CA 1
ATOM 1579 C C . PRO A 1 191 ? 10.463 -22.050 10.161 1.00 86.44 191 PRO A C 1
ATOM 1581 O O . PRO A 1 191 ? 10.315 -21.103 10.933 1.00 86.44 191 PRO A O 1
ATOM 1584 N N . ILE A 1 192 ? 11.403 -22.992 10.370 1.00 81.62 192 ILE A N 1
ATOM 1585 C CA . ILE A 1 192 ? 12.470 -22.870 11.355 1.00 81.62 192 ILE A CA 1
ATOM 1586 C C . ILE A 1 192 ? 13.547 -21.863 10.914 1.00 81.62 192 ILE A C 1
ATOM 1588 O O . ILE A 1 192 ? 14.087 -21.147 11.755 1.00 81.62 192 ILE A O 1
ATOM 1592 N N . ASN A 1 193 ? 13.839 -21.768 9.619 1.00 78.31 193 ASN A N 1
ATOM 1593 C CA . ASN A 1 193 ? 14.908 -20.915 9.092 1.00 78.31 193 ASN A CA 1
ATOM 1594 C C . ASN A 1 193 ? 14.415 -19.826 8.139 1.00 78.31 193 ASN A C 1
ATOM 1596 O O . ASN A 1 193 ? 15.187 -18.924 7.828 1.00 78.31 193 ASN A O 1
ATOM 1600 N N . TYR A 1 194 ? 13.166 -19.904 7.685 1.00 81.06 194 TYR A N 1
ATOM 1601 C CA . TYR A 1 194 ? 12.589 -18.982 6.717 1.00 81.06 194 TYR A CA 1
ATOM 1602 C C . TYR A 1 194 ? 11.267 -18.399 7.218 1.00 81.06 194 TYR A C 1
ATOM 1604 O O . TYR A 1 194 ? 10.557 -19.030 7.999 1.00 81.06 194 TYR A O 1
ATOM 1612 N N . ILE A 1 195 ? 10.959 -17.196 6.746 1.00 77.25 195 ILE A N 1
ATOM 1613 C CA . ILE A 1 195 ? 9.701 -16.478 6.958 1.00 77.25 195 ILE A CA 1
ATOM 1614 C C . ILE A 1 195 ? 9.245 -15.897 5.620 1.00 77.25 195 ILE A C 1
ATOM 1616 O O . ILE A 1 195 ? 10.084 -15.503 4.813 1.00 77.25 195 ILE A O 1
ATOM 1620 N N . ASP A 1 196 ? 7.941 -15.837 5.384 1.00 79.75 196 ASP A N 1
ATOM 1621 C CA . ASP A 1 196 ? 7.351 -15.073 4.283 1.00 79.75 196 ASP A CA 1
ATOM 1622 C C . ASP A 1 196 ? 6.753 -13.779 4.866 1.00 79.75 196 ASP A C 1
ATOM 1624 O O . ASP A 1 196 ? 5.825 -13.877 5.667 1.00 79.75 196 ASP A O 1
ATOM 1628 N N . PRO A 1 197 ? 7.319 -12.587 4.608 1.00 72.31 197 PRO A N 1
ATOM 1629 C CA . PRO A 1 197 ? 6.879 -11.358 5.273 1.00 72.31 197 PRO A CA 1
ATOM 1630 C C . PRO A 1 197 ? 5.520 -10.841 4.808 1.00 72.31 197 PRO A C 1
ATOM 1632 O O . PRO A 1 197 ? 4.814 -10.231 5.608 1.00 72.31 197 PRO A O 1
ATOM 1635 N N . ASP A 1 198 ? 5.166 -11.061 3.544 1.00 69.19 198 ASP A N 1
ATOM 1636 C CA . ASP A 1 198 ? 4.014 -10.432 2.882 1.00 69.19 198 ASP A CA 1
ATOM 1637 C C . ASP A 1 198 ? 3.135 -11.426 2.106 1.00 69.19 198 ASP A C 1
ATOM 1639 O O . ASP A 1 198 ? 2.183 -11.049 1.421 1.00 69.19 198 ASP A O 1
ATOM 1643 N N . GLY A 1 199 ? 3.456 -12.715 2.194 1.00 75.81 199 GLY A N 1
ATOM 1644 C CA . GLY A 1 199 ? 2.770 -13.765 1.468 1.00 75.81 199 GLY A CA 1
ATOM 1645 C C . GLY A 1 199 ? 3.150 -13.820 -0.007 1.00 75.81 199 GLY A C 1
ATOM 1646 O O . GLY A 1 199 ? 2.400 -14.418 -0.768 1.00 75.81 199 GLY A O 1
ATOM 1647 N N . ARG A 1 200 ? 4.258 -13.228 -0.454 1.00 74.12 200 ARG A N 1
ATOM 1648 C CA . ARG A 1 200 ? 4.740 -13.333 -1.845 1.00 74.12 200 ARG A CA 1
ATOM 1649 C C . ARG A 1 200 ? 6.065 -14.072 -1.939 1.00 74.12 200 ARG A C 1
ATOM 1651 O O . ARG A 1 200 ? 6.325 -14.754 -2.929 1.00 74.12 200 ARG A O 1
ATOM 1658 N N . CYS A 1 201 ? 6.916 -13.940 -0.924 1.00 76.81 201 CYS A N 1
ATOM 1659 C CA . CYS A 1 201 ? 8.250 -14.511 -0.956 1.00 76.81 201 CYS A CA 1
ATOM 1660 C C . CYS A 1 201 ? 8.761 -14.922 0.414 1.00 76.81 201 CYS A C 1
ATOM 1662 O O . CYS A 1 201 ? 8.942 -14.103 1.312 1.00 76.81 201 CYS A O 1
ATOM 1664 N N . PHE A 1 202 ? 9.214 -16.170 0.512 1.00 77.81 202 PHE A N 1
ATOM 1665 C CA . PHE A 1 202 ? 10.006 -16.583 1.658 1.00 77.81 202 PHE A CA 1
ATOM 1666 C C . PHE A 1 202 ? 11.437 -16.016 1.599 1.00 77.81 202 PHE A C 1
ATOM 1668 O O . PHE A 1 202 ? 12.076 -15.905 0.546 1.00 77.81 202 PHE A O 1
ATOM 1675 N N . GLN A 1 203 ? 11.979 -15.706 2.765 1.00 75.69 203 GLN A N 1
ATOM 1676 C CA . GLN A 1 203 ? 13.354 -15.277 2.967 1.00 75.69 203 GLN A CA 1
ATOM 1677 C C . GLN A 1 203 ? 13.937 -15.929 4.210 1.00 75.69 203 GLN A C 1
ATOM 1679 O O . GLN A 1 203 ? 13.201 -16.387 5.086 1.00 75.69 203 GLN A O 1
ATOM 1684 N N . LYS A 1 204 ? 15.263 -16.008 4.279 1.00 74.62 204 LYS A N 1
ATOM 1685 C CA . LYS A 1 204 ? 15.929 -16.571 5.446 1.00 74.62 204 LYS A CA 1
ATOM 1686 C C . LYS A 1 204 ? 15.820 -15.586 6.607 1.00 74.62 204 LYS A C 1
ATOM 1688 O O . LYS A 1 204 ? 15.954 -14.378 6.439 1.00 74.62 204 LYS A O 1
ATOM 1693 N N . VAL A 1 205 ? 15.572 -16.112 7.798 1.00 66.19 205 VAL A N 1
ATOM 1694 C CA . VAL A 1 205 ? 1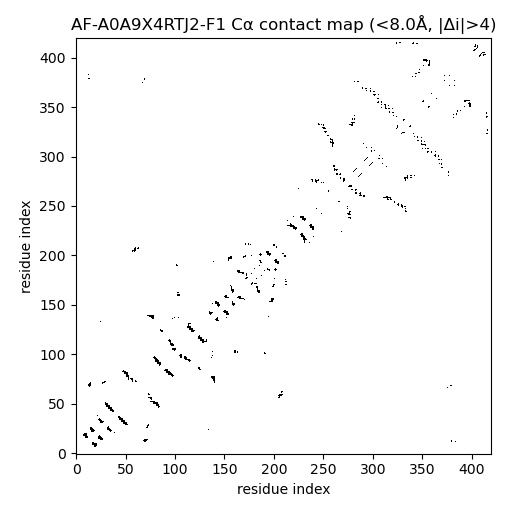5.521 -15.309 9.019 1.00 66.19 205 VAL A CA 1
ATOM 1695 C C . VAL A 1 205 ? 16.892 -14.674 9.255 1.00 66.19 205 VAL A C 1
ATOM 1697 O O . VAL A 1 205 ? 17.901 -15.379 9.292 1.00 66.19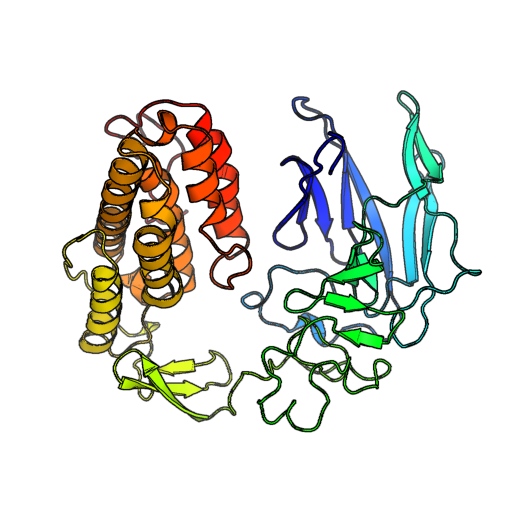 205 VAL A O 1
ATOM 1700 N N . GLY A 1 206 ? 16.912 -13.354 9.444 1.00 60.22 206 GLY A N 1
ATOM 1701 C CA . GLY A 1 206 ? 18.143 -12.593 9.668 1.00 60.22 206 GLY A CA 1
ATOM 1702 C C . GLY A 1 206 ? 18.759 -11.975 8.409 1.00 60.22 206 GLY A C 1
ATOM 1703 O O . GLY A 1 206 ? 19.742 -11.249 8.539 1.00 60.22 206 GLY A O 1
ATOM 1704 N N . ASP A 1 207 ? 18.182 -12.209 7.231 1.00 59.66 207 ASP A N 1
ATOM 1705 C CA . ASP A 1 207 ? 18.593 -11.538 5.997 1.00 59.66 207 ASP A CA 1
ATOM 1706 C C . ASP A 1 207 ? 17.740 -10.273 5.755 1.00 59.66 207 ASP A C 1
ATOM 1708 O O . ASP A 1 207 ? 16.665 -10.100 6.341 1.00 59.66 207 ASP A O 1
ATOM 1712 N N . GLU A 1 208 ? 18.245 -9.363 4.919 1.00 56.34 208 GLU A N 1
ATOM 1713 C CA . GLU A 1 208 ? 17.489 -8.200 4.441 1.00 56.34 208 GLU A CA 1
ATOM 1714 C C . GLU A 1 208 ? 16.386 -8.641 3.472 1.00 56.34 208 GLU A C 1
ATOM 1716 O O . GLU A 1 208 ? 16.588 -9.558 2.670 1.00 56.34 208 GLU A O 1
ATOM 1721 N N . TYR A 1 209 ? 15.219 -7.990 3.544 1.00 56.78 209 TYR A N 1
ATOM 1722 C CA . TYR A 1 209 ? 14.104 -8.342 2.672 1.00 56.78 209 TYR A CA 1
ATOM 1723 C C . TYR A 1 209 ? 14.360 -7.956 1.226 1.00 56.78 209 TYR A C 1
ATOM 1725 O O . TYR A 1 209 ? 14.456 -6.780 0.891 1.00 56.78 209 TYR A O 1
ATOM 1733 N N . VAL A 1 210 ? 14.397 -8.981 0.374 1.00 58.84 210 VAL A N 1
ATOM 1734 C CA . VAL A 1 210 ? 14.438 -8.855 -1.080 1.00 58.84 210 VAL A CA 1
ATOM 1735 C C . VAL A 1 210 ? 13.183 -9.526 -1.651 1.00 58.84 210 VAL A C 1
ATOM 1737 O O . VAL A 1 210 ? 13.104 -10.766 -1.642 1.00 58.84 210 VAL A O 1
ATOM 1740 N N . PRO A 1 211 ? 12.197 -8.740 -2.123 1.00 60.28 211 PRO A N 1
ATOM 1741 C CA . PRO A 1 211 ? 11.030 -9.264 -2.828 1.00 60.28 211 PRO A CA 1
ATOM 1742 C C . PRO A 1 211 ? 11.439 -10.148 -4.023 1.00 60.28 211 PRO A C 1
ATOM 1744 O O . PRO A 1 211 ? 12.376 -9.817 -4.748 1.00 60.28 211 PRO A O 1
ATOM 1747 N N . CYS A 1 212 ? 10.773 -11.287 -4.258 1.00 60.84 212 CYS A N 1
ATOM 1748 C CA . CYS A 1 212 ? 11.155 -12.189 -5.365 1.00 60.84 212 CYS A CA 1
ATOM 1749 C C . CYS A 1 212 ? 10.741 -11.727 -6.765 1.00 60.84 212 CYS A C 1
ATOM 1751 O O . CYS A 1 212 ? 11.081 -12.392 -7.742 1.00 60.84 212 CYS A O 1
ATOM 1753 N N . ASP A 1 213 ? 10.010 -10.623 -6.861 1.00 58.81 213 ASP A N 1
ATOM 1754 C CA . ASP A 1 213 ? 9.708 -9.915 -8.103 1.00 58.81 213 ASP A CA 1
ATOM 1755 C C . ASP A 1 213 ? 10.772 -8.859 -8.459 1.00 58.81 213 ASP A C 1
ATOM 1757 O O . ASP A 1 213 ? 10.700 -8.249 -9.528 1.00 58.81 213 ASP A O 1
ATOM 1761 N N . GLN A 1 214 ? 11.782 -8.651 -7.608 1.00 59.81 214 GLN A N 1
ATOM 1762 C CA . GLN A 1 214 ? 12.916 -7.787 -7.925 1.00 59.81 214 GLN A CA 1
ATOM 1763 C C . GLN A 1 214 ? 13.826 -8.524 -8.908 1.00 59.81 214 GLN A C 1
ATOM 1765 O O . GLN A 1 214 ? 14.345 -9.603 -8.616 1.00 59.81 214 GLN A O 1
ATOM 1770 N N . ALA A 1 215 ? 14.010 -7.941 -10.091 1.00 59.47 215 ALA A N 1
ATOM 1771 C CA . ALA A 1 215 ? 15.022 -8.405 -11.025 1.00 59.47 215 ALA A CA 1
ATOM 1772 C C . ALA A 1 215 ? 16.428 -8.198 -10.436 1.00 59.47 215 ALA A C 1
ATOM 1774 O O . ALA A 1 215 ? 16.624 -7.342 -9.573 1.00 59.47 215 ALA A O 1
ATOM 1775 N N . ASP A 1 216 ? 17.422 -8.957 -10.904 1.00 67.94 216 ASP A N 1
ATOM 1776 C CA . ASP A 1 216 ? 18.811 -8.734 -10.489 1.00 67.94 216 ASP A CA 1
ATOM 1777 C C . ASP A 1 216 ? 19.217 -7.284 -10.799 1.00 67.94 216 ASP A C 1
ATOM 1779 O O . ASP A 1 216 ? 18.846 -6.754 -11.852 1.00 67.94 216 ASP A O 1
ATOM 1783 N N . VAL A 1 217 ? 19.988 -6.635 -9.921 1.00 70.50 217 VAL A N 1
ATOM 1784 C CA . VAL A 1 217 ? 20.511 -5.282 -10.182 1.00 70.50 217 VAL A CA 1
ATOM 1785 C C . VAL A 1 217 ? 21.227 -5.262 -11.537 1.00 70.50 217 VAL A C 1
ATOM 1787 O O . VAL A 1 217 ? 22.069 -6.111 -11.826 1.00 70.50 217 VAL A O 1
ATOM 1790 N N . GLY A 1 218 ? 20.882 -4.291 -12.380 1.00 70.94 218 GLY A N 1
ATOM 1791 C CA . GLY A 1 218 ? 21.369 -4.176 -13.755 1.00 70.94 218 GLY A CA 1
ATOM 1792 C C . GLY A 1 218 ? 20.521 -4.904 -14.802 1.00 70.94 218 GLY A C 1
ATOM 1793 O O . GLY A 1 218 ? 20.741 -4.691 -15.994 1.00 70.94 218 GLY A O 1
ATOM 1794 N N . SER A 1 219 ? 19.532 -5.708 -14.400 1.00 75.69 219 SER A N 1
ATOM 1795 C CA . SER A 1 219 ? 18.548 -6.278 -15.327 1.00 75.69 219 SER A CA 1
ATOM 1796 C C . SER A 1 219 ? 17.787 -5.176 -16.045 1.00 75.69 219 SER A C 1
ATOM 1798 O O . SER A 1 219 ? 17.465 -4.152 -15.438 1.00 75.69 219 SER A O 1
ATOM 1800 N N . THR A 1 220 ? 17.463 -5.405 -17.316 1.00 76.94 220 THR A N 1
ATOM 1801 C CA . THR A 1 220 ? 16.644 -4.495 -18.115 1.00 76.94 220 THR A CA 1
ATOM 1802 C C . THR A 1 220 ? 15.288 -5.103 -18.457 1.00 76.94 220 THR A C 1
ATOM 1804 O O . THR A 1 220 ? 15.160 -6.313 -18.636 1.00 76.94 220 THR A O 1
ATOM 1807 N N . THR A 1 221 ? 14.264 -4.260 -18.557 1.00 60.88 221 THR A N 1
ATOM 1808 C CA . THR A 1 221 ? 12.940 -4.623 -19.077 1.00 60.88 221 THR A CA 1
ATOM 1809 C C . THR A 1 221 ? 12.371 -3.477 -19.901 1.00 60.88 221 THR A C 1
ATOM 1811 O O . THR A 1 221 ? 12.684 -2.319 -19.641 1.00 60.88 221 THR A O 1
ATOM 1814 N N . THR A 1 222 ? 11.515 -3.776 -20.871 1.00 73.38 222 THR A N 1
ATOM 1815 C CA . THR A 1 222 ? 10.791 -2.750 -21.627 1.00 73.38 222 THR A CA 1
ATOM 1816 C C . THR A 1 222 ? 9.413 -2.567 -20.996 1.00 73.38 222 THR A C 1
ATOM 1818 O O . THR A 1 222 ? 8.597 -3.489 -20.968 1.00 73.38 222 THR A O 1
ATOM 1821 N N . GLY A 1 223 ? 9.173 -1.383 -20.441 1.00 58.12 223 GLY A N 1
ATOM 1822 C CA . GLY A 1 223 ? 7.954 -1.019 -19.729 1.00 58.12 223 GLY A CA 1
ATOM 1823 C C . GLY A 1 223 ? 6.858 -0.471 -20.643 1.00 58.12 223 GLY A C 1
ATOM 1824 O O . GLY A 1 223 ? 6.856 -0.654 -21.864 1.00 58.12 223 GLY A O 1
ATOM 1825 N N . ALA A 1 224 ? 5.898 0.230 -20.035 1.00 55.28 224 ALA A N 1
ATOM 1826 C CA . ALA A 1 224 ? 4.811 0.871 -20.766 1.00 55.28 224 ALA A CA 1
ATOM 1827 C C . ALA A 1 224 ? 5.352 1.817 -21.854 1.00 55.28 224 ALA A C 1
ATOM 1829 O O . ALA A 1 224 ? 6.337 2.523 -21.651 1.00 55.28 224 ALA A O 1
ATOM 1830 N N . PHE A 1 225 ? 4.688 1.827 -23.013 1.00 72.94 225 PHE A N 1
ATOM 1831 C CA . PHE A 1 225 ? 5.014 2.687 -24.161 1.00 72.94 225 PHE A CA 1
ATOM 1832 C C . PHE A 1 225 ? 6.408 2.487 -24.782 1.00 72.94 225 PHE A C 1
ATOM 1834 O O . PHE A 1 225 ? 6.823 3.305 -25.596 1.00 72.94 225 PHE A O 1
ATOM 1841 N N . GLY A 1 226 ? 7.090 1.377 -24.477 1.00 70.19 226 GLY A N 1
ATOM 1842 C CA . GLY A 1 226 ? 8.344 1.000 -25.136 1.00 70.19 226 GLY A CA 1
ATOM 1843 C C . GLY A 1 226 ? 9.605 1.602 -24.516 1.00 70.19 226 GLY A C 1
ATOM 1844 O O . GLY A 1 226 ? 10.661 1.531 -25.135 1.00 70.19 226 GLY A O 1
ATOM 1845 N N . TYR A 1 227 ? 9.509 2.190 -23.321 1.00 72.75 227 TYR A N 1
ATOM 1846 C CA . TYR A 1 227 ? 10.668 2.709 -22.594 1.00 72.75 227 TYR A CA 1
ATOM 1847 C C . TYR A 1 227 ? 11.394 1.597 -21.844 1.00 72.75 227 TYR A C 1
ATOM 1849 O O . TYR A 1 227 ? 10.749 0.773 -21.195 1.00 72.75 227 TYR A O 1
ATOM 1857 N N . ASP A 1 228 ? 12.723 1.597 -21.897 1.00 80.75 228 ASP A N 1
ATOM 1858 C CA . ASP A 1 228 ? 13.544 0.620 -21.187 1.00 80.75 228 ASP A CA 1
ATOM 1859 C C . ASP A 1 228 ? 13.810 1.059 -19.744 1.00 80.75 228 ASP A C 1
ATOM 1861 O O . ASP A 1 228 ? 14.049 2.233 -19.456 1.00 80.75 228 ASP A O 1
ATOM 1865 N N . TRP A 1 229 ? 13.767 0.094 -18.835 1.00 72.06 229 TRP A N 1
ATOM 1866 C CA . TRP A 1 229 ? 13.971 0.258 -17.403 1.00 72.06 229 TRP A CA 1
ATOM 1867 C C . TRP A 1 229 ? 15.115 -0.633 -16.957 1.00 72.06 229 TRP A C 1
ATOM 1869 O O . TRP A 1 229 ? 15.212 -1.776 -17.397 1.00 72.06 229 TRP A O 1
ATOM 1879 N N . THR A 1 230 ? 15.953 -0.136 -16.054 1.00 79.12 230 THR A N 1
ATOM 1880 C CA . THR A 1 230 ? 17.043 -0.881 -15.426 1.00 79.12 230 THR A CA 1
ATOM 1881 C C . THR A 1 230 ? 16.818 -0.962 -13.927 1.00 79.12 230 THR A C 1
ATOM 1883 O O . THR A 1 230 ? 16.521 0.042 -13.278 1.00 79.12 230 THR A O 1
ATOM 1886 N N . MET A 1 231 ? 16.978 -2.156 -13.366 1.00 68.75 231 MET A N 1
ATOM 1887 C CA . MET A 1 231 ? 16.873 -2.363 -11.930 1.00 68.75 231 MET A CA 1
ATOM 1888 C C . MET A 1 231 ? 18.109 -1.812 -11.210 1.00 68.75 231 MET A C 1
ATOM 1890 O O . MET A 1 231 ? 19.238 -2.149 -11.567 1.00 68.75 231 MET A O 1
ATOM 1894 N N . THR A 1 232 ? 17.911 -0.974 -10.195 1.00 61.59 232 THR A N 1
ATOM 1895 C CA . THR A 1 232 ? 18.986 -0.353 -9.405 1.00 61.59 232 THR A CA 1
ATOM 1896 C C . THR A 1 232 ? 18.976 -0.857 -7.967 1.00 61.59 232 THR A C 1
ATOM 1898 O O . THR A 1 232 ? 17.928 -1.220 -7.441 1.00 61.59 232 THR A O 1
ATOM 1901 N N . GLU A 1 233 ? 20.149 -0.861 -7.332 1.00 57.38 233 GLU A N 1
ATOM 1902 C CA . GLU A 1 233 ? 20.341 -1.377 -5.969 1.00 57.38 233 GLU A CA 1
ATOM 1903 C C . GLU A 1 233 ? 19.563 -0.576 -4.912 1.00 57.38 233 GLU A C 1
ATOM 1905 O O . GLU A 1 233 ? 18.989 -1.157 -4.000 1.00 57.38 233 GLU A O 1
ATOM 1910 N N . SER A 1 234 ? 19.507 0.753 -5.042 1.00 55.75 234 SER A N 1
ATOM 1911 C CA . SER A 1 234 ? 18.930 1.640 -4.022 1.00 55.75 234 SER A CA 1
ATOM 1912 C C . SER A 1 234 ? 17.534 2.169 -4.341 1.00 55.75 234 SER A C 1
ATOM 1914 O O . SER A 1 234 ? 16.861 2.679 -3.451 1.00 55.75 234 SER A O 1
ATOM 1916 N N . SER A 1 235 ? 17.118 2.139 -5.608 1.00 55.28 235 SER A N 1
ATOM 1917 C CA . SER A 1 235 ? 15.963 2.919 -6.078 1.00 55.28 235 SER A CA 1
ATOM 1918 C C . SER A 1 235 ? 15.006 2.106 -6.955 1.00 55.28 235 SER A C 1
ATOM 1920 O O . SER A 1 235 ? 14.129 2.675 -7.608 1.00 55.28 235 SER A O 1
ATOM 1922 N N . GLY A 1 236 ? 15.159 0.779 -6.985 1.00 65.06 236 GLY A N 1
ATOM 1923 C CA . GLY A 1 236 ? 14.327 -0.117 -7.786 1.00 65.06 236 GLY A CA 1
ATOM 1924 C C . GLY A 1 236 ? 14.465 0.141 -9.289 1.00 65.06 236 GLY A C 1
ATOM 1925 O O . GLY A 1 236 ? 15.535 0.529 -9.763 1.00 65.06 236 GLY A O 1
ATOM 1926 N N . TRP A 1 237 ? 13.389 -0.068 -10.051 1.00 63.91 237 TRP A N 1
ATOM 1927 C CA . TRP A 1 237 ? 13.376 0.186 -11.493 1.00 63.91 237 TRP A CA 1
ATOM 1928 C C . TRP A 1 237 ? 13.509 1.680 -11.802 1.00 63.91 237 TRP A C 1
ATOM 1930 O O . TRP A 1 237 ? 12.713 2.503 -11.347 1.00 63.91 237 TRP A O 1
ATOM 1940 N N . GLN A 1 238 ? 14.508 2.025 -12.607 1.00 75.31 238 GLN A N 1
ATOM 1941 C CA . GLN A 1 238 ? 14.763 3.379 -13.094 1.00 75.31 238 GLN A CA 1
ATOM 1942 C C . GLN A 1 238 ? 14.781 3.388 -14.618 1.00 75.31 238 GLN A C 1
ATOM 1944 O O . GLN A 1 238 ? 15.084 2.367 -15.232 1.00 75.31 238 GLN A O 1
ATOM 1949 N N . LEU A 1 239 ? 14.467 4.528 -15.233 1.00 78.19 239 LEU A N 1
ATOM 1950 C CA . LEU A 1 239 ? 14.556 4.670 -16.685 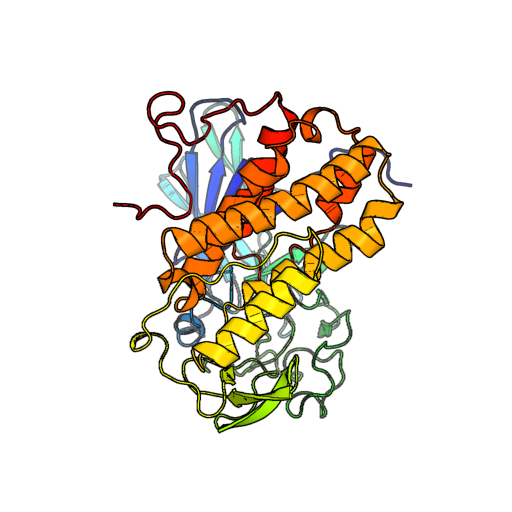1.00 78.19 239 LEU A CA 1
ATOM 1951 C C . LEU A 1 239 ? 16.003 4.397 -17.129 1.00 78.19 239 LEU A C 1
ATOM 1953 O O . LEU A 1 239 ? 16.947 4.987 -16.593 1.00 78.19 239 LEU A O 1
ATOM 1957 N N . THR A 1 240 ? 16.200 3.494 -18.088 1.00 83.38 240 THR A N 1
ATOM 1958 C CA . THR A 1 240 ? 17.534 3.168 -18.600 1.00 83.38 240 THR A CA 1
ATOM 1959 C C . THR A 1 240 ? 18.151 4.411 -19.241 1.00 83.38 240 THR A C 1
ATOM 1961 O O . THR A 1 240 ? 17.565 5.009 -20.138 1.00 83.38 240 THR A O 1
ATOM 1964 N N . ASN A 1 241 ? 19.352 4.796 -18.794 1.00 87.00 241 ASN A N 1
ATOM 1965 C CA . ASN A 1 241 ? 20.014 6.058 -19.167 1.00 87.00 241 ASN A CA 1
ATOM 1966 C C . ASN A 1 241 ? 19.201 7.326 -18.823 1.00 87.00 241 ASN A C 1
ATOM 1968 O O . ASN A 1 241 ? 19.367 8.361 -19.475 1.00 87.00 241 ASN A O 1
ATOM 1972 N N . GLY A 1 242 ? 18.329 7.253 -17.814 1.00 86.38 242 GLY A N 1
ATOM 1973 C CA . GLY A 1 242 ? 17.598 8.408 -17.308 1.00 86.38 242 GLY A CA 1
ATOM 1974 C C . GLY A 1 242 ? 18.521 9.450 -16.668 1.00 86.38 242 GLY A C 1
ATOM 1975 O O . GLY A 1 242 ? 19.559 9.120 -16.091 1.00 86.38 242 GLY A O 1
ATOM 1976 N N . ALA A 1 243 ? 18.142 10.721 -16.777 1.00 87.19 243 ALA A N 1
ATOM 1977 C CA . ALA A 1 243 ? 18.762 11.815 -16.047 1.00 87.19 243 ALA A CA 1
ATOM 1978 C C . ALA A 1 243 ? 18.458 11.703 -14.543 1.00 87.19 243 ALA A C 1
ATOM 1980 O O . ALA A 1 243 ? 17.440 11.142 -14.140 1.00 87.19 243 ALA A O 1
ATOM 1981 N N . ASP A 1 244 ? 19.337 12.264 -13.711 1.00 83.88 244 ASP A N 1
ATOM 1982 C CA . ASP A 1 244 ? 19.087 12.402 -12.276 1.00 83.88 244 ASP A CA 1
ATOM 1983 C C . ASP A 1 244 ? 17.960 13.432 -12.056 1.00 83.88 244 ASP A C 1
ATOM 1985 O O . ASP A 1 244 ? 18.153 14.607 -12.405 1.00 83.88 244 ASP A O 1
ATOM 1989 N N . PRO A 1 245 ? 16.812 13.043 -11.462 1.00 82.00 245 PRO A N 1
ATOM 1990 C CA . PRO A 1 245 ? 15.678 13.938 -11.249 1.00 82.00 245 PRO A CA 1
ATOM 1991 C C . PRO A 1 245 ? 16.020 15.214 -10.475 1.00 82.00 245 PRO A C 1
ATOM 1993 O O . PRO A 1 245 ? 15.392 16.244 -10.712 1.00 82.00 245 PRO A O 1
ATOM 1996 N N . SER A 1 246 ? 17.023 15.178 -9.591 1.00 82.75 246 SER A N 1
ATOM 1997 C CA . SER A 1 246 ? 17.447 16.332 -8.786 1.00 82.75 246 SER A CA 1
ATOM 1998 C C . SER A 1 246 ? 18.198 17.401 -9.590 1.00 82.75 246 SER A C 1
ATOM 2000 O O . SER A 1 246 ? 18.362 18.531 -9.130 1.00 82.75 246 SER A O 1
ATOM 2002 N N . THR A 1 247 ? 18.641 17.058 -10.801 1.00 88.00 247 THR A N 1
ATOM 2003 C CA . THR A 1 247 ? 19.413 17.944 -11.685 1.00 88.00 247 THR A CA 1
ATOM 2004 C C . THR A 1 247 ? 18.563 18.601 -12.772 1.00 88.00 247 THR A C 1
ATOM 2006 O O . THR A 1 247 ? 19.039 19.496 -13.473 1.00 88.00 247 THR A O 1
ATOM 2009 N N . VAL A 1 248 ? 17.304 18.180 -12.912 1.00 92.19 248 VAL A N 1
ATOM 2010 C CA . VAL A 1 248 ? 16.387 18.649 -13.952 1.00 92.19 248 VAL A CA 1
ATOM 2011 C C . VAL A 1 248 ? 15.595 19.865 -13.477 1.00 92.19 248 VAL A C 1
ATOM 2013 O O . VAL A 1 248 ? 15.043 19.888 -12.380 1.00 92.19 248 VAL A O 1
ATOM 2016 N N . ASN A 1 249 ? 15.490 20.877 -14.341 1.00 93.69 249 ASN A N 1
ATOM 2017 C CA . ASN A 1 249 ? 14.583 22.000 -14.131 1.00 93.69 249 ASN A CA 1
ATOM 2018 C C . ASN A 1 249 ? 13.214 21.688 -14.747 1.00 93.69 249 ASN A C 1
ATOM 2020 O O . ASN A 1 249 ? 13.026 21.833 -15.957 1.00 93.69 249 ASN A O 1
ATOM 2024 N N . TYR A 1 250 ? 12.274 21.239 -13.919 1.00 93.88 250 TYR A N 1
ATOM 2025 C CA . TYR A 1 250 ? 10.916 20.947 -14.365 1.00 93.88 250 TYR A CA 1
ATOM 2026 C C . TYR A 1 250 ? 10.148 22.231 -14.676 1.00 93.88 250 TYR A C 1
ATOM 2028 O O . TYR A 1 250 ? 10.181 23.205 -13.927 1.00 93.88 250 TYR A O 1
ATOM 2036 N N . GLU A 1 251 ? 9.393 22.200 -15.765 1.00 93.81 251 GLU A N 1
ATOM 2037 C CA . GLU A 1 251 ? 8.493 23.266 -16.180 1.00 93.81 251 GLU A CA 1
ATOM 2038 C C . GLU A 1 251 ? 7.065 22.734 -16.299 1.00 93.81 251 GLU A C 1
ATOM 2040 O O . GLU A 1 251 ? 6.831 21.537 -16.493 1.00 93.81 251 GLU A O 1
ATOM 2045 N N . TYR A 1 252 ? 6.099 23.643 -16.224 1.00 91.88 252 TYR A N 1
ATOM 2046 C CA . TYR A 1 252 ? 4.713 23.303 -16.488 1.00 91.88 252 TYR A CA 1
ATOM 2047 C C . TYR A 1 252 ? 4.445 23.173 -17.989 1.00 91.88 252 TYR A C 1
ATOM 2049 O O . TYR A 1 252 ? 4.682 24.101 -18.763 1.00 91.88 252 TYR A O 1
ATOM 2057 N N . ASP A 1 253 ? 3.901 22.031 -18.382 1.00 88.44 253 ASP A N 1
ATOM 2058 C CA . ASP A 1 253 ? 3.299 21.758 -19.678 1.00 88.44 253 ASP A CA 1
ATOM 2059 C C . ASP A 1 253 ? 1.783 21.584 -19.514 1.00 88.44 253 ASP A C 1
ATOM 2061 O O . ASP A 1 253 ? 1.293 20.814 -18.681 1.00 88.44 253 ASP A O 1
ATOM 2065 N N . PHE A 1 254 ? 1.015 22.344 -20.294 1.00 91.06 254 PHE A N 1
ATOM 2066 C CA . PHE A 1 254 ? -0.438 22.229 -20.278 1.00 91.06 254 PHE A CA 1
ATOM 2067 C C . PHE A 1 254 ? -0.866 20.967 -21.031 1.00 91.06 254 PHE A C 1
ATOM 2069 O O . PHE A 1 254 ? -0.537 20.805 -22.205 1.00 91.06 254 PHE A O 1
ATOM 2076 N N . ILE A 1 255 ? -1.647 20.119 -20.363 1.00 93.50 255 ILE A N 1
ATOM 2077 C CA . ILE A 1 255 ? -2.340 18.973 -20.955 1.00 93.50 255 ILE A CA 1
ATOM 2078 C C . ILE A 1 255 ? -3.823 19.133 -20.626 1.00 93.50 255 ILE A C 1
ATOM 2080 O O . ILE A 1 255 ? -4.180 19.393 -19.475 1.00 93.50 255 ILE A O 1
ATOM 2084 N N . GLU A 1 256 ? -4.683 19.031 -21.637 1.00 94.81 256 GLU A N 1
ATOM 2085 C CA . GLU A 1 256 ? -6.124 19.231 -21.478 1.00 94.81 256 GLU A CA 1
ATOM 2086 C C . GLU A 1 256 ? -6.733 18.171 -20.550 1.00 94.81 256 GLU A C 1
ATOM 2088 O O . GLU A 1 256 ? -6.497 16.975 -20.711 1.00 94.81 256 GLU A O 1
ATOM 2093 N N . ALA A 1 257 ? -7.525 18.619 -19.574 1.00 95.94 257 ALA A N 1
ATOM 2094 C CA . ALA A 1 257 ? -8.244 17.747 -18.653 1.00 95.94 257 ALA A CA 1
ATOM 2095 C C . ALA A 1 257 ? -9.454 17.113 -19.361 1.00 95.94 257 ALA A C 1
ATOM 2097 O O . ALA A 1 257 ? -10.544 17.684 -19.377 1.00 95.94 257 ALA A O 1
ATOM 2098 N N . SER A 1 258 ? -9.262 15.940 -19.961 1.00 94.25 258 SER A N 1
ATOM 2099 C CA . SER A 1 258 ? -10.310 15.206 -20.682 1.00 94.25 258 SER A CA 1
ATOM 2100 C C . SER A 1 258 ? -11.288 14.469 -19.762 1.00 94.25 258 SER A C 1
ATOM 2102 O O . SER A 1 258 ? -12.399 14.139 -20.169 1.00 94.25 258 SER A O 1
ATOM 2104 N N . GLY A 1 259 ? -10.886 14.191 -18.520 1.00 93.12 259 GLY A N 1
ATOM 2105 C CA . GLY A 1 259 ? -11.604 13.288 -17.621 1.00 93.12 259 GLY A CA 1
ATOM 2106 C C . GLY A 1 259 ? -11.483 11.813 -18.013 1.00 93.12 259 GLY A C 1
ATOM 2107 O O . GLY A 1 259 ? -12.234 10.987 -17.490 1.00 93.12 259 GLY A O 1
ATOM 2108 N N . ASP A 1 260 ? -10.545 11.481 -18.904 1.00 91.56 260 ASP A N 1
ATOM 2109 C CA . ASP A 1 260 ? -10.276 10.125 -19.381 1.00 91.56 260 ASP A CA 1
ATOM 2110 C C . ASP A 1 260 ? -8.830 9.695 -19.088 1.00 91.56 260 ASP A C 1
ATOM 2112 O O . ASP A 1 260 ? -7.983 10.490 -18.675 1.00 91.56 260 ASP A O 1
ATOM 2116 N N . ALA A 1 261 ? -8.548 8.404 -19.275 1.00 85.00 261 ALA A N 1
ATOM 2117 C CA . ALA A 1 261 ? -7.263 7.799 -18.927 1.00 85.00 261 ALA A CA 1
ATOM 2118 C C . ALA A 1 261 ? -6.080 8.328 -19.753 1.00 85.00 261 ALA A C 1
ATOM 2120 O O . ALA A 1 261 ? -4.955 8.362 -19.247 1.00 85.00 261 ALA A O 1
ATOM 2121 N N . ASP A 1 262 ? -6.341 8.778 -20.983 1.00 88.12 262 ASP A N 1
ATOM 2122 C CA . ASP A 1 262 ? -5.322 9.291 -21.902 1.00 88.12 262 ASP A CA 1
ATOM 2123 C C . ASP A 1 262 ? -4.564 10.489 -21.319 1.00 88.12 262 ASP A C 1
ATOM 2125 O O . ASP A 1 262 ? -3.354 10.571 -21.494 1.00 88.12 262 ASP A O 1
ATOM 2129 N N . TYR A 1 263 ? -5.214 11.326 -20.499 1.00 94.19 263 TYR A N 1
ATOM 2130 C CA . TYR A 1 263 ? -4.558 12.426 -19.782 1.00 94.19 263 TYR A CA 1
ATOM 2131 C C . TYR A 1 263 ? -3.318 11.963 -18.999 1.00 94.19 263 TYR A C 1
ATOM 2133 O O . TYR A 1 263 ? -2.259 12.590 -19.050 1.00 94.19 263 TYR A O 1
ATOM 2141 N N . TYR A 1 264 ? -3.429 10.848 -18.272 1.00 88.50 264 TYR A N 1
ATOM 2142 C CA . TYR A 1 264 ? -2.327 10.325 -17.464 1.00 88.50 264 TYR A CA 1
ATOM 2143 C C . TYR A 1 264 ? -1.250 9.659 -18.322 1.00 88.50 264 TYR A C 1
ATOM 2145 O O . TYR A 1 264 ? -0.064 9.749 -18.006 1.00 88.50 264 TYR A O 1
ATOM 2153 N N . THR A 1 265 ? -1.655 9.021 -19.420 1.00 84.56 265 THR A N 1
ATOM 2154 C CA . THR A 1 265 ? -0.734 8.475 -20.421 1.00 84.56 265 THR A CA 1
ATOM 2155 C C . THR A 1 265 ? 0.090 9.583 -21.078 1.00 84.56 265 THR A C 1
ATOM 2157 O O . THR A 1 265 ? 1.307 9.444 -21.210 1.00 84.56 265 THR A O 1
ATOM 2160 N N . ASP A 1 266 ? -0.545 10.692 -21.445 1.00 89.38 266 ASP A N 1
ATOM 2161 C CA . ASP A 1 266 ? 0.108 11.832 -22.085 1.00 89.38 266 ASP A CA 1
ATOM 2162 C C . ASP A 1 266 ? 1.037 12.556 -21.107 1.00 89.38 266 ASP A C 1
ATOM 2164 O O . ASP A 1 266 ? 2.186 12.832 -21.450 1.00 89.38 266 ASP A O 1
ATOM 2168 N N . ARG A 1 267 ? 0.603 12.753 -19.851 1.00 91.75 267 ARG A N 1
ATOM 2169 C CA . ARG A 1 267 ? 1.456 13.244 -18.751 1.00 91.75 267 ARG A CA 1
ATOM 2170 C C . ARG A 1 267 ? 2.707 12.381 -18.572 1.00 91.75 267 ARG A C 1
ATOM 2172 O O . ARG A 1 267 ? 3.809 12.912 -18.460 1.00 91.75 267 ARG A O 1
ATOM 2179 N N . TYR A 1 268 ? 2.545 11.058 -18.570 1.00 86.00 268 TYR A N 1
ATOM 2180 C CA . TYR A 1 268 ? 3.649 10.113 -18.414 1.00 86.00 268 TYR A CA 1
ATOM 2181 C C . TYR A 1 268 ? 4.649 10.190 -19.577 1.00 86.00 268 TYR A C 1
ATOM 2183 O O . TYR A 1 268 ? 5.853 10.279 -19.347 1.00 86.00 268 TYR A O 1
ATOM 2191 N N . LYS A 1 269 ? 4.164 10.189 -20.826 1.00 85.50 269 LYS A N 1
ATOM 2192 C CA . LYS A 1 269 ? 5.021 10.264 -22.021 1.00 85.50 269 LYS A CA 1
ATOM 2193 C C . LYS A 1 269 ? 5.731 11.609 -22.134 1.00 85.50 269 LYS A C 1
ATOM 2195 O O . LYS A 1 269 ? 6.947 11.618 -22.286 1.00 85.50 269 LYS A O 1
ATOM 2200 N N . SER A 1 270 ? 4.994 12.713 -21.987 1.00 91.00 270 SER A N 1
ATOM 2201 C CA . SER A 1 270 ? 5.546 14.075 -22.032 1.00 91.00 270 SER A CA 1
ATOM 2202 C C . SER A 1 270 ? 6.684 14.242 -21.025 1.00 91.00 270 SER A C 1
ATOM 2204 O O . SER A 1 270 ? 7.738 14.787 -21.352 1.00 91.00 270 SER A O 1
ATOM 2206 N N . HIS A 1 271 ? 6.521 13.689 -19.818 1.00 91.62 271 HIS A N 1
ATOM 2207 C CA . HIS A 1 271 ? 7.556 13.727 -18.793 1.00 91.62 271 HIS A CA 1
ATOM 2208 C C . HIS A 1 271 ? 8.856 13.047 -19.249 1.00 91.62 271 HIS A C 1
ATOM 2210 O O . HIS A 1 271 ? 9.927 13.643 -19.138 1.00 91.62 271 HIS A O 1
ATOM 2216 N N . ILE A 1 272 ? 8.779 11.827 -19.792 1.00 87.62 272 ILE A N 1
ATOM 2217 C CA . ILE A 1 272 ? 9.969 11.108 -20.277 1.00 87.62 272 ILE A CA 1
ATOM 2218 C C . ILE A 1 272 ? 10.591 11.839 -21.468 1.00 87.62 272 ILE A C 1
ATOM 2220 O O . ILE A 1 272 ? 11.798 12.058 -21.485 1.00 87.62 272 ILE A O 1
ATOM 2224 N N . GLU A 1 273 ? 9.784 12.253 -22.443 1.00 90.62 273 GLU A N 1
ATOM 2225 C CA . GLU A 1 273 ? 10.266 12.917 -23.658 1.00 90.62 273 GLU A CA 1
ATOM 2226 C C . GLU A 1 273 ? 10.968 14.249 -23.361 1.00 90.62 273 GLU A C 1
ATOM 2228 O O . GLU A 1 273 ? 11.972 14.576 -23.997 1.00 90.62 273 GLU A O 1
ATOM 2233 N N . LYS A 1 274 ? 10.464 15.017 -22.387 1.00 92.44 274 LYS A N 1
ATOM 2234 C CA . LYS A 1 274 ? 10.994 16.343 -22.056 1.00 92.44 274 LYS A CA 1
ATOM 2235 C C . LYS A 1 274 ? 12.165 16.295 -21.077 1.00 92.44 274 LYS A C 1
ATOM 2237 O O . LYS A 1 274 ? 13.106 17.075 -21.222 1.00 92.44 274 LYS A O 1
ATOM 2242 N N . TYR A 1 275 ? 12.103 15.416 -20.080 1.00 92.62 275 TYR A N 1
ATOM 2243 C CA . TYR A 1 275 ? 13.034 15.433 -18.949 1.00 92.62 275 TYR A CA 1
ATOM 2244 C C . TYR A 1 275 ? 13.982 14.236 -18.919 1.00 92.62 275 TYR A C 1
ATOM 2246 O O . TYR A 1 275 ? 15.014 14.299 -18.254 1.00 92.62 275 TYR A O 1
ATOM 2254 N N . ASN A 1 276 ? 13.673 13.167 -19.660 1.00 92.19 276 ASN A N 1
ATOM 2255 C CA . ASN A 1 276 ? 14.400 11.899 -19.625 1.00 9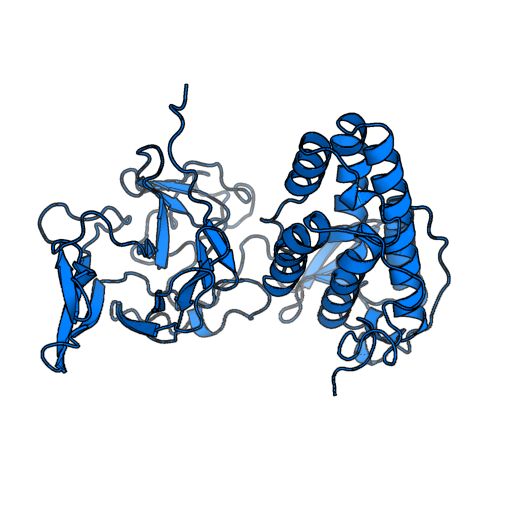2.19 276 ASN A CA 1
ATOM 2256 C C . ASN A 1 276 ? 14.568 11.364 -18.190 1.00 92.19 276 ASN A C 1
ATOM 2258 O O . ASN A 1 276 ? 15.593 10.787 -17.843 1.00 92.19 276 ASN A O 1
ATOM 2262 N N . THR A 1 277 ? 13.577 11.587 -17.332 1.00 88.12 277 THR A N 1
ATOM 2263 C CA . THR A 1 277 ? 13.535 11.137 -15.935 1.00 88.12 277 THR A CA 1
ATOM 2264 C C . THR A 1 277 ? 12.401 10.139 -15.742 1.00 88.12 277 THR A C 1
ATOM 2266 O O . THR A 1 277 ? 11.484 10.050 -16.563 1.00 88.12 277 THR A O 1
ATOM 2269 N N . ARG A 1 278 ? 12.445 9.379 -14.641 1.00 80.88 278 ARG A N 1
ATOM 2270 C CA . ARG A 1 278 ? 11.321 8.534 -14.222 1.00 80.88 278 ARG A CA 1
ATOM 2271 C C . ARG A 1 278 ? 10.104 9.423 -13.912 1.00 80.88 278 ARG A C 1
ATOM 2273 O O . ARG A 1 278 ? 10.215 10.257 -13.016 1.00 80.88 278 ARG A O 1
ATOM 2280 N N . PRO A 1 279 ? 8.953 9.231 -14.585 1.00 81.06 279 PRO A N 1
ATOM 2281 C CA . PRO A 1 279 ? 7.738 9.962 -14.252 1.00 81.06 279 PRO A CA 1
ATOM 2282 C C . PRO A 1 279 ? 7.209 9.581 -12.873 1.00 81.06 279 PRO A C 1
ATOM 2284 O O . PRO A 1 279 ? 7.432 8.449 -12.438 1.00 81.06 279 PRO A O 1
ATOM 2287 N N . PRO A 1 280 ? 6.422 10.463 -12.237 1.00 83.25 280 PRO A N 1
ATOM 2288 C CA . PRO A 1 280 ? 5.628 10.100 -11.079 1.00 83.25 280 PRO A CA 1
ATOM 2289 C C . PRO A 1 280 ? 4.816 8.833 -11.336 1.00 83.25 280 PRO A C 1
ATOM 2291 O O . PRO A 1 280 ? 4.044 8.741 -12.300 1.00 83.25 280 PRO A O 1
ATOM 2294 N N . ASP A 1 281 ? 4.960 7.867 -10.437 1.00 72.56 281 ASP A N 1
ATOM 2295 C CA . ASP A 1 281 ? 4.318 6.563 -10.554 1.00 72.56 281 ASP A CA 1
ATOM 2296 C C . ASP A 1 281 ? 2.784 6.707 -10.544 1.00 72.56 281 ASP A C 1
ATOM 2298 O O . ASP A 1 281 ? 2.069 5.914 -11.167 1.00 72.56 281 ASP A O 1
ATOM 2302 N N . TYR A 1 282 ? 2.282 7.773 -9.899 1.00 77.06 282 TYR A N 1
ATOM 2303 C CA . TYR A 1 282 ? 0.864 8.120 -9.797 1.00 77.06 282 TYR A CA 1
ATOM 2304 C C . TYR A 1 282 ? 0.140 8.072 -11.142 1.00 77.06 282 TYR A C 1
ATOM 2306 O O . TYR A 1 282 ? -1.003 7.622 -11.198 1.00 77.06 282 TYR A O 1
ATOM 2314 N N . TYR A 1 283 ? 0.772 8.533 -12.227 1.00 78.62 283 TYR A N 1
ATOM 2315 C CA . TYR A 1 283 ? 0.106 8.652 -13.522 1.00 78.62 283 TYR A CA 1
ATOM 2316 C C . TYR A 1 283 ? -0.462 7.316 -13.996 1.00 78.62 283 TYR A C 1
ATOM 2318 O O . TYR A 1 283 ? -1.669 7.204 -14.214 1.00 78.62 283 TYR A O 1
ATOM 2326 N N . LEU A 1 284 ? 0.377 6.288 -14.115 1.00 73.94 284 LEU A N 1
ATOM 2327 C CA . LEU A 1 284 ? -0.067 4.993 -14.627 1.00 73.94 284 LEU A CA 1
ATOM 2328 C C . LEU A 1 284 ? -0.563 4.068 -13.523 1.00 73.94 284 LEU A C 1
ATOM 2330 O O . LEU A 1 284 ? -1.569 3.382 -13.706 1.00 73.94 284 LEU A O 1
ATOM 2334 N N . GLY A 1 285 ? 0.132 4.049 -12.388 1.00 62.81 285 GLY A N 1
ATOM 2335 C CA . GLY A 1 285 ? -0.156 3.088 -11.336 1.00 62.81 285 GLY A CA 1
ATOM 2336 C C . GLY A 1 285 ? -1.379 3.443 -10.494 1.00 62.81 285 GLY A C 1
ATOM 2337 O O . GLY A 1 285 ? -1.981 2.547 -9.911 1.00 62.81 285 GLY A O 1
ATOM 2338 N N .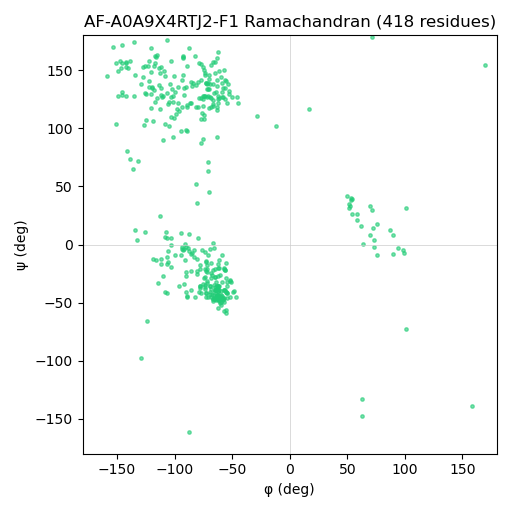 TYR A 1 286 ? -1.827 4.703 -10.531 1.00 71.00 286 TYR A N 1
ATOM 2339 C CA . TYR A 1 286 ? -3.054 5.129 -9.865 1.00 71.00 286 TYR A CA 1
ATOM 2340 C C . TYR A 1 286 ? -4.054 5.799 -10.811 1.00 71.00 286 TYR A C 1
ATOM 2342 O O . TYR A 1 286 ? -5.126 5.249 -11.060 1.00 71.00 286 TYR A O 1
ATOM 2350 N N . GLY A 1 287 ? -3.717 6.969 -11.361 1.00 75.62 287 GLY A N 1
ATOM 2351 C CA . GLY A 1 287 ? -4.632 7.815 -12.131 1.00 75.62 287 GLY A CA 1
ATOM 2352 C C . GLY A 1 287 ? -5.267 7.070 -13.303 1.00 75.62 287 GLY A C 1
ATOM 2353 O O . GLY A 1 287 ? -6.485 6.899 -13.346 1.00 75.62 287 GLY A O 1
ATOM 2354 N N . HIS A 1 288 ? -4.437 6.550 -14.211 1.00 82.31 288 HIS A N 1
ATOM 2355 C CA . HIS A 1 288 ? -4.861 5.768 -15.374 1.00 82.31 288 HIS A CA 1
ATOM 2356 C C . HIS A 1 288 ? -5.630 4.496 -14.981 1.00 82.31 288 HIS A C 1
ATOM 2358 O O . HIS A 1 288 ? -6.645 4.159 -15.596 1.00 82.31 288 HIS A O 1
ATOM 2364 N N . LYS A 1 289 ? -5.156 3.768 -13.963 1.00 75.38 289 LYS A N 1
ATOM 2365 C CA . LYS A 1 289 ? -5.780 2.526 -13.486 1.00 75.38 289 LYS A CA 1
ATOM 2366 C C . LYS A 1 289 ? -7.193 2.781 -12.966 1.00 75.38 289 LYS A C 1
ATOM 2368 O O . LYS A 1 289 ? -8.149 2.156 -13.433 1.00 75.38 289 LYS A O 1
ATOM 2373 N N . TYR A 1 290 ? -7.340 3.706 -12.019 1.00 77.25 290 TYR A N 1
ATOM 2374 C CA . TYR A 1 290 ? -8.614 3.930 -11.347 1.00 77.25 290 TYR A CA 1
ATOM 2375 C C . TYR A 1 290 ? -9.618 4.646 -12.229 1.00 77.25 290 TYR A C 1
ATOM 2377 O O . TYR A 1 290 ? -10.779 4.248 -12.221 1.00 77.25 290 TYR A O 1
ATOM 2385 N N . ILE A 1 291 ? -9.212 5.613 -13.052 1.00 84.44 291 ILE A N 1
ATOM 2386 C CA . ILE A 1 291 ? -10.156 6.270 -13.963 1.00 84.44 291 ILE A CA 1
ATOM 2387 C C . ILE A 1 291 ? -10.749 5.276 -14.970 1.00 84.44 291 ILE A C 1
ATOM 2389 O O . ILE A 1 291 ? -11.962 5.273 -15.172 1.00 84.44 291 ILE A O 1
ATOM 2393 N N . ASN A 1 292 ? -9.944 4.345 -15.500 1.00 80.31 292 ASN A N 1
ATOM 2394 C CA . ASN A 1 292 ? -10.439 3.258 -16.344 1.00 80.31 292 ASN A CA 1
ATOM 2395 C C . ASN A 1 292 ? -11.395 2.337 -15.587 1.00 80.31 292 ASN A C 1
ATOM 2397 O O . ASN A 1 292 ? -12.451 1.987 -16.110 1.00 80.31 292 ASN A O 1
ATOM 2401 N N . ARG A 1 293 ? -11.067 1.967 -14.346 1.00 77.88 293 ARG A N 1
ATOM 2402 C CA . ARG A 1 293 ? -11.946 1.132 -13.520 1.00 77.88 293 ARG A CA 1
ATOM 2403 C C . ARG A 1 293 ? -13.284 1.821 -13.247 1.00 77.88 293 ARG A C 1
ATOM 2405 O O . ARG A 1 293 ? -14.343 1.238 -13.468 1.00 77.88 293 ARG A O 1
ATOM 2412 N N . PHE A 1 294 ? -13.251 3.091 -12.852 1.00 84.94 294 PHE A N 1
ATOM 2413 C CA . PHE A 1 294 ? -14.445 3.898 -12.624 1.00 84.94 294 PHE A CA 1
ATOM 2414 C C . PHE A 1 294 ? -15.292 4.028 -13.896 1.00 84.94 294 PHE A C 1
ATOM 2416 O O . PHE A 1 294 ? -16.500 3.796 -13.843 1.00 84.94 294 PHE A O 1
ATOM 2423 N N . LYS A 1 295 ? -14.683 4.333 -15.047 1.00 87.19 295 LYS A N 1
ATOM 2424 C CA . LYS A 1 295 ? -15.389 4.508 -16.327 1.00 87.19 295 LYS A CA 1
ATOM 2425 C C . LYS A 1 295 ? -15.951 3.194 -16.884 1.00 87.19 295 LYS A C 1
ATOM 2427 O O . LYS A 1 295 ? -17.090 3.187 -17.350 1.00 87.19 295 LYS A O 1
ATOM 2432 N N . ASN A 1 296 ? -15.203 2.094 -16.797 1.00 83.44 296 ASN A N 1
ATOM 2433 C CA . ASN A 1 296 ? -15.560 0.823 -17.439 1.00 83.44 296 ASN A CA 1
ATOM 2434 C C . ASN A 1 296 ? -16.381 -0.111 -16.537 1.00 83.44 296 ASN A C 1
ATOM 2436 O O . ASN A 1 296 ? -17.248 -0.828 -17.033 1.00 83.44 296 ASN A O 1
ATOM 2440 N N . GLU A 1 297 ? -16.147 -0.110 -15.222 1.00 86.06 297 GLU A N 1
ATOM 2441 C CA . GLU A 1 297 ? -16.796 -1.046 -14.290 1.00 86.06 297 GLU A CA 1
ATOM 2442 C C . GLU A 1 297 ? -17.873 -0.380 -13.432 1.00 86.06 297 GLU A C 1
ATOM 2444 O O . GLU A 1 297 ? -18.933 -0.968 -13.188 1.00 86.06 297 GLU A O 1
ATOM 2449 N N . THR A 1 298 ? -17.606 0.829 -12.939 1.00 85.00 298 THR A N 1
ATOM 2450 C CA . THR A 1 298 ? -18.453 1.483 -11.927 1.00 85.00 298 THR A CA 1
ATOM 2451 C C . THR A 1 298 ? -19.546 2.309 -12.566 1.00 85.00 298 THR A C 1
ATOM 2453 O O . THR A 1 298 ? -20.703 2.188 -12.175 1.00 85.00 298 THR A O 1
ATOM 2456 N N . ARG A 1 299 ? -19.220 3.089 -13.599 1.00 92.12 299 ARG A N 1
ATOM 2457 C CA . ARG A 1 299 ? -20.139 4.021 -14.265 1.00 92.12 299 ARG A CA 1
ATOM 2458 C C . ARG A 1 299 ? -21.426 3.352 -14.751 1.00 92.12 299 ARG A C 1
ATOM 2460 O O . ARG A 1 299 ? -22.497 3.944 -14.657 1.00 92.12 299 ARG A O 1
ATOM 2467 N N . ALA A 1 300 ? -21.349 2.104 -15.219 1.00 93.00 300 ALA A N 1
ATOM 2468 C CA . ALA A 1 300 ? -22.515 1.333 -15.661 1.00 93.00 300 ALA A CA 1
ATOM 2469 C C . ALA A 1 300 ? -23.494 0.974 -14.523 1.00 93.00 300 ALA A C 1
ATOM 2471 O O . ALA A 1 300 ? -24.663 0.699 -14.788 1.00 93.00 300 ALA A O 1
ATOM 2472 N N . LYS A 1 301 ? -23.027 0.979 -13.269 1.00 91.50 301 LYS A N 1
ATOM 2473 C CA . LYS A 1 301 ? -23.794 0.627 -12.063 1.00 91.50 301 LYS A CA 1
ATOM 2474 C C . LYS A 1 301 ? -24.403 1.847 -11.363 1.00 91.50 301 LYS A C 1
ATOM 2476 O O . LYS A 1 301 ? -25.187 1.674 -10.434 1.00 91.50 301 LYS A O 1
ATOM 2481 N N . LEU A 1 302 ? -24.042 3.059 -11.785 1.00 90.94 302 LEU A N 1
ATOM 2482 C CA . LEU A 1 302 ? -24.493 4.304 -11.165 1.00 90.94 302 LEU A CA 1
ATOM 2483 C C . LEU A 1 302 ? -25.802 4.813 -11.776 1.00 90.94 302 LEU A C 1
ATOM 2485 O O . LEU A 1 302 ? -26.101 4.588 -12.953 1.00 90.94 302 LEU A O 1
ATOM 2489 N N . SER A 1 303 ? -26.562 5.565 -10.980 1.00 94.69 303 SER A N 1
ATOM 2490 C CA . SER A 1 303 ? -27.649 6.410 -11.479 1.00 94.69 303 SER A CA 1
ATOM 2491 C C . SER A 1 303 ? -27.133 7.508 -12.421 1.00 94.69 303 SER A C 1
ATOM 2493 O O . SER A 1 303 ? -25.939 7.797 -12.439 1.00 94.69 303 SER A O 1
ATOM 2495 N N . GLU A 1 304 ? -28.016 8.167 -13.181 1.00 95.62 304 GLU A N 1
ATOM 2496 C CA . GLU A 1 304 ? -27.614 9.287 -14.056 1.00 95.62 304 GLU A CA 1
ATOM 2497 C C . GLU A 1 304 ? -26.879 10.396 -13.287 1.00 95.62 304 GLU A C 1
ATOM 2499 O O . GLU A 1 304 ? -25.829 10.852 -13.726 1.00 95.62 304 GLU A O 1
ATOM 2504 N N . LEU A 1 305 ? -27.338 10.733 -12.076 1.00 89.06 305 LEU A N 1
ATOM 2505 C CA . LEU A 1 305 ? -26.655 11.707 -11.221 1.00 89.06 305 LEU A CA 1
ATOM 2506 C C . LEU A 1 305 ? -25.271 11.212 -10.761 1.00 89.06 305 LEU A C 1
ATOM 2508 O O . LEU A 1 305 ? -24.342 12.005 -10.635 1.00 89.06 305 LEU A O 1
ATOM 2512 N N . GLY A 1 306 ? -25.124 9.907 -10.515 1.00 90.31 306 GLY A N 1
ATOM 2513 C CA . GLY A 1 306 ? -23.837 9.289 -10.188 1.00 90.31 306 GLY A CA 1
ATOM 2514 C C . GLY A 1 306 ? -22.867 9.270 -11.370 1.00 90.31 306 GLY A C 1
ATOM 2515 O O . GLY A 1 306 ? -21.674 9.483 -11.173 1.00 90.31 306 GLY A O 1
ATOM 2516 N N . LYS A 1 307 ? -23.368 9.079 -12.597 1.00 95.44 307 LYS A N 1
ATOM 2517 C CA . LYS A 1 307 ? -22.566 9.178 -13.827 1.00 95.44 307 LYS A CA 1
ATOM 2518 C C . LYS A 1 307 ? -22.085 10.607 -14.059 1.00 95.44 307 LYS A C 1
ATOM 2520 O O . LYS A 1 307 ? -20.899 10.795 -14.293 1.00 95.44 307 LYS A O 1
ATOM 2525 N N . GLU A 1 308 ? -22.977 11.591 -13.929 1.00 93.19 308 GLU A N 1
ATOM 2526 C CA . GLU A 1 308 ? -22.624 13.014 -14.010 1.00 93.19 308 GLU A CA 1
ATOM 2527 C C . GLU A 1 308 ? -21.573 13.392 -12.963 1.00 93.19 308 GLU A C 1
ATOM 2529 O O . GLU A 1 308 ? -20.584 14.039 -13.293 1.00 93.19 308 GLU A O 1
ATOM 2534 N N . TRP A 1 309 ? -21.755 12.955 -11.709 1.00 91.00 309 TRP A N 1
ATOM 2535 C CA . TRP A 1 309 ? -20.766 13.177 -10.654 1.00 91.00 309 TRP A CA 1
ATOM 2536 C C . TRP A 1 309 ? -19.403 12.579 -11.019 1.00 91.00 309 TRP A C 1
ATOM 2538 O O . TRP A 1 309 ? -18.395 13.267 -10.908 1.00 91.00 309 TRP A O 1
ATOM 2548 N N . LEU A 1 310 ? -19.375 11.326 -11.480 1.00 92.94 310 LEU A N 1
ATOM 2549 C CA . LEU A 1 310 ? -18.139 10.633 -11.839 1.00 92.94 310 LEU A CA 1
ATOM 2550 C C . LEU A 1 310 ? -17.414 11.344 -12.985 1.00 92.94 310 LEU A C 1
ATOM 2552 O O . LEU A 1 310 ? -16.208 11.557 -12.892 1.00 92.94 310 LEU A O 1
ATOM 2556 N N . ASP A 1 311 ? -18.136 11.712 -14.046 1.00 93.56 311 ASP A N 1
ATOM 2557 C CA . ASP A 1 311 ? -17.550 12.365 -15.218 1.00 93.56 311 ASP A CA 1
ATOM 2558 C C . ASP A 1 311 ? -16.993 13.758 -14.868 1.00 93.56 311 ASP A C 1
ATOM 2560 O O . ASP A 1 311 ? -15.886 14.091 -15.283 1.00 93.56 311 ASP A O 1
ATOM 2564 N N . GLU A 1 312 ? -17.696 14.538 -14.042 1.00 89.88 312 GLU A N 1
ATOM 2565 C CA . GLU A 1 312 ? -17.215 15.847 -13.575 1.00 89.88 312 GLU A CA 1
ATOM 2566 C C . GLU A 1 312 ? -16.022 15.733 -12.627 1.00 89.88 312 GLU A C 1
ATOM 2568 O O . GLU A 1 312 ? -15.035 16.448 -12.783 1.00 89.88 312 GLU A O 1
ATOM 2573 N N . THR A 1 313 ? -16.077 14.815 -11.661 1.00 89.00 313 THR A N 1
ATOM 2574 C CA . THR A 1 313 ? -14.973 14.582 -10.726 1.00 89.00 313 THR A CA 1
ATOM 2575 C C . THR A 1 313 ? -13.715 14.100 -11.449 1.00 89.00 313 THR A C 1
ATOM 2577 O O . THR A 1 313 ? -12.611 14.485 -11.066 1.00 89.00 313 THR A O 1
ATOM 2580 N N . ALA A 1 314 ? -13.859 13.295 -12.504 1.00 94.00 314 ALA A N 1
ATOM 2581 C CA . ALA A 1 314 ? -12.738 12.846 -13.319 1.00 94.00 314 ALA A CA 1
ATOM 2582 C C . ALA A 1 314 ? -12.013 14.017 -14.006 1.00 94.00 314 ALA A C 1
ATOM 2584 O O . ALA A 1 314 ? -10.784 14.063 -13.985 1.00 94.00 314 ALA A O 1
ATOM 2585 N N . VAL A 1 315 ? -12.758 14.979 -14.561 1.00 95.25 315 VAL A N 1
ATOM 2586 C CA . VAL A 1 315 ? -12.189 16.208 -15.143 1.00 95.25 315 VAL A CA 1
ATOM 2587 C C . VAL A 1 315 ? -11.551 17.072 -14.054 1.00 95.25 315 VAL A C 1
ATOM 2589 O O . VAL A 1 315 ? -10.406 17.496 -14.196 1.00 95.25 315 VAL A O 1
ATOM 2592 N N . GLU A 1 316 ? -12.245 17.282 -12.935 1.00 90.81 316 GLU A N 1
ATOM 2593 C CA . GLU A 1 316 ? -11.780 18.148 -11.845 1.00 90.81 316 GLU A CA 1
ATOM 2594 C C . GLU A 1 316 ? -10.467 17.653 -11.217 1.00 90.81 316 GLU A C 1
ATOM 2596 O O . GLU A 1 316 ? -9.564 18.443 -10.953 1.00 90.81 316 GLU A O 1
ATOM 2601 N N . LEU A 1 317 ? -10.301 16.336 -11.045 1.00 90.12 317 LEU A N 1
ATOM 2602 C CA . LEU A 1 317 ? -9.034 15.744 -10.594 1.00 90.12 317 LEU A CA 1
ATOM 2603 C C . LEU A 1 317 ? -7.858 16.126 -11.504 1.00 90.12 317 LEU A C 1
ATOM 2605 O O . LEU A 1 317 ? -6.752 16.369 -11.020 1.00 90.12 317 LEU A O 1
ATOM 2609 N N . GLN A 1 318 ? -8.083 16.166 -12.817 1.00 96.06 318 GLN A N 1
ATOM 2610 C CA . GLN A 1 318 ? -7.062 16.508 -13.807 1.00 96.06 318 GLN A CA 1
ATOM 2611 C C . GLN A 1 318 ? -6.816 18.021 -13.867 1.00 96.06 318 GLN A C 1
ATOM 2613 O O . GLN A 1 318 ? -5.670 18.447 -13.997 1.00 96.06 318 GLN A O 1
ATOM 2618 N N . VAL A 1 319 ? -7.854 18.842 -13.685 1.00 94.06 319 VAL A N 1
ATOM 2619 C CA . VAL A 1 319 ? -7.717 20.301 -13.536 1.00 94.06 319 VAL A CA 1
ATOM 2620 C C . VAL A 1 319 ? -6.865 20.640 -12.314 1.00 94.06 319 VAL A C 1
ATOM 2622 O O . VAL A 1 319 ? -5.873 21.353 -12.441 1.00 94.06 319 VAL A O 1
ATOM 2625 N N . LEU A 1 320 ? -7.172 20.071 -11.148 1.00 89.38 320 LEU A N 1
ATOM 2626 C CA . LEU A 1 320 ? -6.387 20.297 -9.930 1.00 89.38 320 LEU A CA 1
ATOM 2627 C C . LEU A 1 320 ? -4.956 19.757 -10.051 1.00 89.38 320 LEU A C 1
ATOM 2629 O O . LEU A 1 320 ? -4.022 20.340 -9.499 1.00 89.38 320 LEU A O 1
ATOM 2633 N N . MET A 1 321 ? -4.766 18.669 -10.803 1.00 93.19 321 MET A N 1
ATOM 2634 C CA . MET A 1 321 ? -3.437 18.167 -11.151 1.00 93.19 321 MET A CA 1
ATOM 2635 C C . MET A 1 321 ? -2.647 19.209 -11.960 1.00 93.19 321 MET A C 1
ATOM 2637 O O . MET A 1 321 ? -1.511 19.533 -11.615 1.00 93.19 321 MET A O 1
ATOM 2641 N N . ASN A 1 322 ? -3.259 19.776 -13.004 1.00 95.38 322 ASN A N 1
ATOM 2642 C CA . ASN A 1 322 ? -2.670 20.845 -13.811 1.00 95.38 322 ASN A CA 1
ATOM 2643 C C . ASN A 1 322 ? -2.311 22.067 -12.957 1.00 95.38 322 ASN A C 1
ATOM 2645 O O . ASN A 1 322 ? -1.201 22.588 -13.059 1.00 95.38 322 ASN A O 1
ATOM 2649 N N . GLU A 1 323 ? -3.220 22.509 -12.088 1.00 91.94 323 GLU A N 1
ATOM 2650 C CA . GLU A 1 323 ? -2.997 23.660 -11.211 1.00 91.94 323 GLU A CA 1
ATOM 2651 C C . GLU A 1 323 ? -1.819 23.441 -10.259 1.00 91.94 323 GLU A C 1
ATOM 2653 O O . GLU A 1 323 ? -0.956 24.318 -10.140 1.00 91.94 323 GLU A O 1
ATOM 2658 N N . GLY A 1 324 ? -1.747 22.273 -9.618 1.00 89.50 324 GLY A N 1
ATOM 2659 C CA . GLY A 1 324 ? -0.668 21.952 -8.692 1.00 89.50 324 GLY A CA 1
ATOM 2660 C C . GLY A 1 324 ? 0.693 21.848 -9.371 1.00 89.50 324 GLY A C 1
ATOM 2661 O O . GLY A 1 324 ? 1.650 22.451 -8.887 1.00 89.50 324 GLY A O 1
ATOM 2662 N N . ILE A 1 325 ? 0.777 21.191 -10.534 1.00 93.81 325 ILE A N 1
ATOM 2663 C CA . ILE A 1 325 ? 2.022 21.133 -11.319 1.00 93.81 325 ILE A CA 1
ATOM 2664 C C . ILE A 1 325 ? 2.402 22.533 -11.819 1.00 93.81 325 ILE A C 1
ATOM 2666 O O . ILE A 1 325 ? 3.573 22.891 -11.781 1.00 93.81 325 ILE A O 1
ATOM 2670 N N . SER A 1 326 ? 1.438 23.358 -12.241 1.00 94.19 326 SER A N 1
ATOM 2671 C CA . SER A 1 326 ? 1.720 24.737 -12.666 1.00 94.19 326 SER A CA 1
ATOM 2672 C C . SER A 1 326 ? 2.280 25.604 -11.537 1.00 94.19 326 SER A C 1
ATOM 2674 O O . SER A 1 326 ? 3.161 26.431 -11.765 1.00 94.19 326 SER A O 1
ATOM 2676 N N . SER A 1 327 ? 1.795 25.379 -10.314 1.00 91.12 327 SER A N 1
ATOM 2677 C CA . SER A 1 327 ? 2.201 26.117 -9.118 1.00 91.12 327 SER A CA 1
ATOM 2678 C C . SER A 1 327 ? 3.555 25.650 -8.591 1.00 91.12 327 SER A C 1
ATOM 2680 O O . SER A 1 327 ? 4.331 26.463 -8.091 1.00 91.12 327 SER A O 1
ATOM 2682 N N . ASN A 1 328 ? 3.840 24.350 -8.693 1.00 92.19 328 ASN A N 1
ATOM 2683 C CA . ASN A 1 328 ? 5.091 23.754 -8.250 1.00 92.19 328 ASN A CA 1
ATOM 2684 C C . ASN A 1 328 ? 5.566 22.650 -9.219 1.00 92.19 328 ASN A C 1
ATOM 2686 O O . ASN A 1 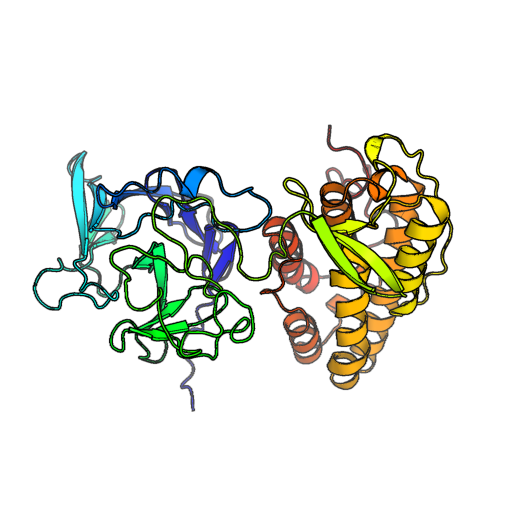328 ? 5.379 21.459 -8.947 1.00 92.19 328 ASN A O 1
ATOM 2690 N N . PRO A 1 329 ? 6.208 23.019 -10.346 1.00 94.31 329 PRO A N 1
ATOM 2691 C CA . PRO A 1 329 ? 6.620 22.050 -11.362 1.00 94.31 329 PRO A CA 1
ATOM 2692 C C . PRO A 1 329 ? 7.601 20.987 -10.865 1.00 94.31 329 PRO A C 1
ATOM 2694 O O . PRO A 1 329 ? 7.618 19.886 -11.418 1.00 94.31 329 PRO A O 1
ATOM 2697 N N . SER A 1 330 ? 8.397 21.289 -9.831 1.00 90.75 330 SER A N 1
ATOM 2698 C CA . SER A 1 330 ? 9.410 20.374 -9.290 1.00 90.75 330 SER A CA 1
ATOM 2699 C C . SER A 1 330 ? 8.820 19.149 -8.593 1.00 90.75 330 SER A C 1
ATOM 2701 O O . SER A 1 330 ? 9.528 18.155 -8.456 1.00 90.75 330 SER A O 1
ATOM 2703 N N . LEU A 1 331 ? 7.522 19.164 -8.248 1.00 88.62 331 LEU A N 1
ATOM 2704 C CA . LEU A 1 331 ? 6.805 17.978 -7.759 1.00 88.62 331 LEU A CA 1
ATOM 2705 C C . LEU A 1 331 ? 6.979 16.783 -8.700 1.00 88.62 331 LEU A C 1
ATOM 2707 O O . LEU A 1 331 ? 6.994 15.646 -8.254 1.00 88.62 331 LEU A O 1
ATOM 2711 N N . GLN A 1 332 ? 7.133 17.031 -10.001 1.00 91.12 332 GLN A N 1
ATOM 2712 C CA . GLN A 1 332 ? 7.288 15.978 -11.001 1.00 91.12 332 GLN A CA 1
ATOM 2713 C C . GLN A 1 332 ? 8.577 15.158 -10.838 1.00 91.12 332 GLN A C 1
ATOM 2715 O O . GLN A 1 332 ? 8.625 14.040 -11.335 1.00 91.12 332 GLN A O 1
ATOM 2720 N N . GLY A 1 333 ? 9.601 15.688 -10.161 1.00 83.81 333 GLY A N 1
ATOM 2721 C CA . GLY A 1 333 ? 10.859 14.983 -9.901 1.00 83.81 333 GLY A CA 1
ATOM 2722 C C . GLY A 1 333 ? 10.915 14.229 -8.573 1.00 83.81 333 GLY A C 1
ATOM 2723 O O . GLY A 1 333 ? 11.904 13.547 -8.318 1.00 83.81 333 GLY A O 1
ATOM 2724 N N . ASP A 1 334 ? 9.888 14.351 -7.728 1.00 80.31 334 ASP A N 1
ATOM 2725 C CA . ASP A 1 334 ? 9.815 13.716 -6.411 1.00 80.31 334 ASP A CA 1
ATOM 2726 C C . ASP A 1 334 ? 8.517 12.914 -6.300 1.00 80.31 334 ASP A C 1
ATOM 2728 O O . ASP A 1 334 ? 7.430 13.450 -6.091 1.00 80.31 334 ASP A O 1
ATOM 2732 N N . ASN A 1 335 ? 8.643 11.597 -6.427 1.00 72.12 335 ASN A N 1
ATOM 2733 C CA . ASN A 1 335 ? 7.508 10.684 -6.449 1.00 72.12 335 ASN A CA 1
ATOM 2734 C C . ASN A 1 335 ? 6.694 10.701 -5.138 1.00 72.12 335 ASN A C 1
ATOM 2736 O O . ASN A 1 335 ? 5.467 10.600 -5.163 1.00 72.12 335 ASN A O 1
ATOM 2740 N N . SER A 1 336 ? 7.354 10.872 -3.989 1.00 68.00 336 SER A N 1
ATOM 2741 C CA . SER A 1 336 ? 6.693 10.903 -2.678 1.00 68.00 336 SER A CA 1
ATOM 2742 C C . SER A 1 336 ? 5.907 12.201 -2.483 1.00 68.00 336 SER A C 1
ATOM 2744 O O . SER A 1 336 ? 4.728 12.191 -2.098 1.00 68.00 336 SER A O 1
ATOM 2746 N N . ALA A 1 337 ? 6.526 13.331 -2.835 1.00 71.81 337 ALA A N 1
ATOM 2747 C CA . ALA A 1 337 ? 5.859 14.627 -2.829 1.00 71.81 337 ALA A CA 1
ATOM 2748 C C . ALA A 1 337 ? 4.691 14.657 -3.826 1.00 71.81 337 ALA A C 1
ATOM 2750 O O . ALA A 1 337 ? 3.612 15.153 -3.493 1.00 71.81 337 ALA A O 1
ATOM 2751 N N . PHE A 1 338 ? 4.870 14.071 -5.014 1.00 78.75 338 PHE A N 1
ATOM 2752 C CA . PHE A 1 338 ? 3.831 13.989 -6.035 1.00 78.75 338 PHE A CA 1
ATOM 2753 C C . PHE A 1 338 ? 2.625 13.172 -5.566 1.00 78.75 338 PHE A C 1
ATOM 2755 O O . PHE A 1 338 ? 1.492 13.619 -5.734 1.00 78.75 338 PHE A O 1
ATOM 2762 N N . HIS A 1 339 ? 2.840 12.013 -4.931 1.00 71.06 339 HIS A N 1
ATOM 2763 C CA . HIS A 1 339 ? 1.754 11.226 -4.339 1.00 71.06 339 HIS A CA 1
ATOM 2764 C C . HIS A 1 339 ? 0.963 12.033 -3.313 1.00 71.06 339 HIS A C 1
ATOM 2766 O O . HIS A 1 339 ? -0.264 12.096 -3.389 1.00 71.06 339 HIS A O 1
ATOM 2772 N N . SER A 1 340 ? 1.656 12.687 -2.382 1.00 67.94 340 SER A N 1
ATOM 2773 C CA . SER A 1 340 ? 1.017 13.497 -1.340 1.00 67.94 340 SER A CA 1
ATOM 2774 C C . SER A 1 340 ? 0.161 14.619 -1.932 1.00 67.94 340 SER A C 1
ATOM 2776 O O . SER A 1 340 ? -0.981 14.826 -1.517 1.00 67.94 340 SER A O 1
ATOM 2778 N N . PHE A 1 341 ? 0.697 15.311 -2.938 1.00 79.44 341 PHE A N 1
ATOM 2779 C CA . PHE A 1 341 ? -0.011 16.334 -3.700 1.00 79.44 341 PHE A CA 1
ATOM 2780 C C . PHE A 1 341 ? -1.258 15.766 -4.395 1.00 79.44 341 PHE A C 1
ATOM 2782 O O . PHE A 1 341 ? -2.356 16.299 -4.221 1.00 79.44 341 PHE A O 1
ATOM 2789 N N . ALA A 1 342 ? -1.102 14.678 -5.149 1.00 77.19 342 ALA A N 1
ATOM 2790 C CA . ALA A 1 342 ? -2.166 14.079 -5.942 1.00 77.19 342 ALA A 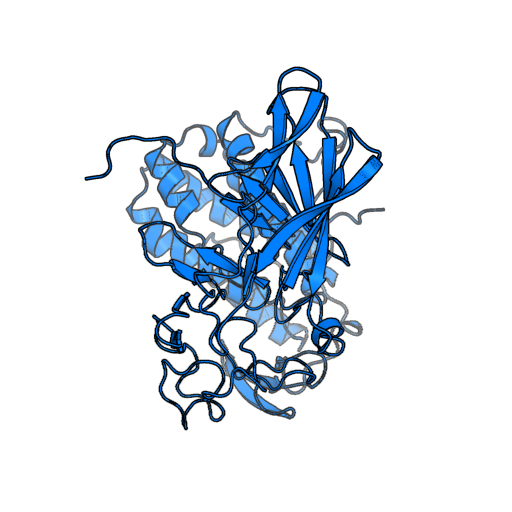CA 1
ATOM 2791 C C . ALA A 1 342 ? -3.305 13.520 -5.074 1.00 77.19 342 ALA A C 1
ATOM 2793 O O . ALA A 1 342 ? -4.478 13.657 -5.418 1.00 77.19 342 ALA A O 1
ATOM 2794 N N . TYR A 1 343 ? -2.999 12.945 -3.911 1.00 69.88 343 TYR A N 1
ATOM 2795 C CA . TYR A 1 343 ? -4.033 12.528 -2.962 1.00 69.88 343 TYR A CA 1
ATOM 2796 C C . TYR A 1 343 ? -4.814 13.715 -2.400 1.00 69.88 343 TYR A C 1
ATOM 2798 O O . TYR A 1 343 ? -6.044 13.663 -2.322 1.00 69.88 343 TYR A O 1
ATOM 2806 N N . GLY A 1 344 ? -4.133 14.825 -2.117 1.00 66.44 344 GLY A N 1
ATOM 2807 C CA . GLY A 1 344 ? -4.776 16.040 -1.624 1.00 66.44 344 GLY A CA 1
ATOM 2808 C C . GLY A 1 344 ? -5.786 16.669 -2.595 1.00 66.44 344 GLY A C 1
ATOM 2809 O O . GLY A 1 344 ? -6.631 17.451 -2.157 1.00 66.44 344 GLY A O 1
ATOM 2810 N N . THR A 1 345 ? -5.769 16.320 -3.888 1.00 77.12 345 THR A N 1
ATOM 2811 C CA . THR A 1 345 ? -6.764 16.800 -4.867 1.00 77.12 345 THR A CA 1
ATOM 2812 C C . THR A 1 345 ? -8.067 15.993 -4.871 1.00 77.12 345 THR A C 1
ATOM 2814 O O . THR A 1 345 ? -9.058 16.436 -5.447 1.00 77.12 345 THR A O 1
ATOM 2817 N N . HIS A 1 346 ? -8.135 14.839 -4.202 1.00 74.75 346 HIS A N 1
ATOM 2818 C CA . HIS A 1 346 ? -9.325 13.984 -4.255 1.00 74.75 346 HIS A CA 1
ATOM 2819 C C . HIS A 1 346 ? -10.520 14.580 -3.509 1.00 74.75 346 HIS A C 1
ATOM 2821 O O . HIS A 1 346 ? -11.624 14.621 -4.045 1.00 74.75 346 HIS A O 1
ATOM 2827 N N . VAL A 1 347 ? -10.297 15.107 -2.303 1.00 66.62 347 VAL A N 1
ATOM 2828 C CA . VAL A 1 347 ? -11.332 15.775 -1.495 1.00 66.62 347 VAL A CA 1
ATOM 2829 C C . VAL A 1 347 ? -12.012 16.921 -2.244 1.00 66.62 347 VAL A C 1
ATOM 2831 O O . VAL A 1 347 ? -13.241 16.889 -2.379 1.00 66.62 347 VAL A O 1
ATOM 2834 N N . PRO A 1 348 ? -11.276 17.930 -2.748 1.00 65.38 348 PRO A N 1
ATOM 2835 C CA . PRO A 1 348 ? -11.894 19.013 -3.505 1.00 65.38 348 PRO A CA 1
ATOM 2836 C C . PRO A 1 348 ? -12.546 18.506 -4.802 1.00 65.38 348 PRO A C 1
ATOM 2838 O O . PRO A 1 348 ? -13.659 18.925 -5.099 1.00 65.38 348 PRO A O 1
ATOM 2841 N N . ALA A 1 349 ? -11.956 17.547 -5.526 1.00 77.75 349 ALA A N 1
ATOM 2842 C CA . ALA A 1 349 ? -12.543 17.057 -6.776 1.00 77.75 349 ALA A CA 1
ATOM 2843 C C . ALA A 1 349 ? -13.843 16.264 -6.581 1.00 77.75 349 ALA A C 1
ATOM 2845 O O . ALA A 1 349 ? -14.791 16.380 -7.361 1.00 77.75 349 ALA A O 1
ATOM 2846 N N . TYR A 1 350 ? -13.919 15.456 -5.523 1.00 73.62 350 TYR A N 1
ATOM 2847 C CA . TYR A 1 350 ? -15.096 14.633 -5.226 1.00 73.62 350 TYR A CA 1
ATOM 2848 C C . TYR A 1 350 ? -16.284 15.493 -4.820 1.00 73.62 350 TYR A C 1
ATOM 2850 O O . TYR A 1 350 ? -17.440 15.092 -4.945 1.00 73.62 350 TYR A O 1
ATOM 2858 N N . SER A 1 351 ? -16.007 16.686 -4.322 1.00 66.56 351 SER A N 1
ATOM 2859 C CA . SER A 1 351 ? -16.996 17.519 -3.676 1.00 66.56 351 SER A CA 1
ATOM 2860 C C . SER A 1 351 ? -17.274 18.841 -4.392 1.00 66.56 351 SER A C 1
ATOM 2862 O O . SER A 1 351 ? -18.318 19.450 -4.140 1.00 66.56 351 SER A O 1
ATOM 2864 N N . GLY A 1 352 ? -16.424 19.226 -5.350 1.00 65.50 352 GLY A N 1
ATOM 2865 C CA . GLY A 1 352 ? -16.508 20.468 -6.120 1.00 65.50 352 GLY A CA 1
ATOM 2866 C C . GLY A 1 352 ? -17.829 20.640 -6.870 1.00 65.50 352 GLY A C 1
ATOM 2867 O O . GLY A 1 352 ? -18.428 21.711 -6.824 1.00 65.50 352 GLY A O 1
ATOM 2868 N N . SER A 1 353 ? -18.378 19.568 -7.451 1.00 69.00 353 SER A N 1
ATOM 2869 C CA . SER A 1 353 ? -19.695 19.619 -8.110 1.00 69.00 353 SER A CA 1
ATOM 2870 C C . SER A 1 353 ? -20.875 19.724 -7.132 1.00 69.00 353 SER A C 1
ATOM 2872 O O . SER A 1 353 ? -22.012 19.983 -7.533 1.00 69.00 353 SER A O 1
ATOM 2874 N N . GLY A 1 354 ? -20.654 19.448 -5.842 1.00 64.56 354 GLY A N 1
ATOM 2875 C CA . GLY A 1 354 ? -21.701 19.322 -4.825 1.00 64.56 354 GLY A CA 1
ATOM 2876 C C . GLY A 1 354 ? -22.678 18.158 -5.058 1.00 64.56 354 GLY A C 1
ATOM 2877 O O . GLY A 1 354 ? -23.608 17.976 -4.267 1.00 64.56 354 GLY A O 1
ATOM 2878 N N . LYS A 1 355 ? -22.500 17.362 -6.125 1.00 75.50 355 LYS A N 1
ATOM 2879 C CA . LYS A 1 355 ? -23.397 16.253 -6.485 1.00 75.50 355 LYS A CA 1
ATOM 2880 C C . LYS A 1 355 ? -23.234 15.049 -5.567 1.00 75.50 355 LYS A C 1
ATOM 2882 O O . LYS A 1 355 ? -24.214 14.352 -5.327 1.00 75.50 355 LYS A O 1
ATOM 2887 N N . ILE A 1 356 ? -22.050 14.854 -4.987 1.00 71.56 356 ILE A N 1
ATOM 2888 C CA . ILE A 1 356 ? -21.754 13.713 -4.114 1.00 71.56 356 ILE A CA 1
ATOM 2889 C C . ILE A 1 356 ? -22.704 13.602 -2.915 1.00 71.56 356 ILE A C 1
ATOM 2891 O O . ILE A 1 356 ? -23.188 12.519 -2.603 1.00 71.56 356 ILE A O 1
ATOM 2895 N N . GLY A 1 357 ? -23.076 14.738 -2.312 1.00 64.94 357 GLY A N 1
ATOM 2896 C CA . GLY A 1 357 ? -24.033 14.796 -1.199 1.00 64.94 357 GLY A CA 1
ATOM 2897 C C . GLY A 1 357 ? -25.492 14.566 -1.613 1.00 64.94 357 GLY A C 1
ATOM 2898 O O . GLY A 1 357 ? -26.371 14.501 -0.760 1.00 64.94 357 GLY A O 1
ATOM 2899 N N . LYS A 1 358 ? -25.765 14.464 -2.919 1.00 75.81 358 LYS A N 1
ATOM 2900 C CA . LYS A 1 358 ? -27.083 14.162 -3.498 1.00 75.81 358 LYS A CA 1
ATOM 2901 C C . LYS A 1 358 ? -27.165 12.725 -4.030 1.00 75.81 358 LYS A C 1
ATOM 2903 O O . LYS A 1 358 ? -28.242 12.310 -4.462 1.00 75.81 358 LYS A O 1
ATOM 2908 N N . LEU A 1 359 ? -26.058 11.977 -4.026 1.00 74.56 359 LEU A N 1
ATOM 2909 C CA . LEU A 1 359 ? -26.022 10.598 -4.505 1.00 74.56 359 LEU A CA 1
ATOM 2910 C C . LEU A 1 359 ? -26.782 9.664 -3.567 1.00 74.56 359 LEU A C 1
ATOM 2912 O O . LEU A 1 359 ? -26.808 9.834 -2.348 1.00 74.56 359 LEU A O 1
ATOM 2916 N N . LYS A 1 360 ? -27.413 8.647 -4.154 1.00 79.06 360 LYS A N 1
ATOM 2917 C CA . LYS A 1 360 ? -28.113 7.619 -3.381 1.00 79.06 360 LYS A CA 1
ATOM 2918 C C . LYS A 1 360 ? -27.101 6.646 -2.779 1.00 79.06 360 LYS A C 1
ATOM 2920 O O . LYS A 1 360 ? -26.031 6.423 -3.336 1.00 79.06 360 LYS A O 1
ATOM 2925 N N . VAL A 1 361 ? -27.489 5.990 -1.685 1.00 70.69 361 VAL A N 1
ATOM 2926 C CA . VAL A 1 361 ? -26.664 4.981 -0.993 1.00 70.69 361 VAL A CA 1
ATOM 2927 C C . VAL A 1 361 ? -26.079 3.909 -1.936 1.00 70.69 361 VAL A C 1
ATOM 2929 O O . VAL A 1 361 ? -24.901 3.602 -1.780 1.00 70.69 361 VAL A O 1
ATOM 2932 N N . PRO A 1 362 ? -26.808 3.372 -2.940 1.00 73.25 362 PRO A N 1
ATOM 2933 C CA . PRO A 1 362 ? -26.225 2.416 -3.887 1.00 73.25 362 PRO A CA 1
ATOM 2934 C C . PRO A 1 362 ? -25.099 2.997 -4.754 1.00 73.25 362 PRO A C 1
ATOM 2936 O O . PRO A 1 362 ? -24.098 2.322 -4.971 1.00 73.25 362 PRO A O 1
ATOM 2939 N N . ASP A 1 363 ? -25.230 4.248 -5.210 1.00 75.56 363 ASP A N 1
ATOM 2940 C CA . ASP A 1 363 ? -24.185 4.913 -6.000 1.00 75.56 363 ASP A CA 1
ATOM 2941 C C . ASP A 1 363 ? -22.926 5.098 -5.149 1.00 75.56 363 ASP A C 1
ATOM 2943 O O . ASP A 1 363 ? -21.827 4.740 -5.565 1.00 75.56 363 ASP A O 1
ATOM 2947 N N . LEU A 1 364 ? -23.106 5.585 -3.919 1.00 68.25 364 LEU A N 1
ATOM 2948 C CA . LEU A 1 364 ? -22.028 5.784 -2.951 1.00 68.25 364 LEU A CA 1
ATOM 2949 C C . LEU A 1 364 ? -21.303 4.475 -2.621 1.00 68.25 364 LEU A C 1
ATOM 2951 O O . LEU A 1 364 ? -20.079 4.467 -2.551 1.00 68.25 364 LEU A O 1
ATOM 2955 N N . TRP A 1 365 ? -22.045 3.373 -2.479 1.00 65.81 365 TRP A N 1
ATOM 2956 C CA . TRP A 1 365 ? -21.478 2.045 -2.243 1.00 65.81 365 TRP A CA 1
ATOM 2957 C C . TRP A 1 365 ? -20.644 1.553 -3.430 1.00 65.81 365 TRP A C 1
ATOM 2959 O O . TRP A 1 365 ? -19.530 1.065 -3.252 1.00 65.81 365 TRP A O 1
ATOM 2969 N N . HIS A 1 366 ? -21.146 1.704 -4.660 1.00 73.69 366 HIS A N 1
ATOM 2970 C CA . HIS A 1 366 ? -20.384 1.335 -5.852 1.00 73.69 366 HIS A CA 1
ATOM 2971 C C . HIS A 1 366 ? -19.112 2.176 -5.990 1.00 73.69 366 HIS A C 1
ATOM 2973 O O . HIS A 1 366 ? -18.050 1.619 -6.260 1.00 73.69 366 HIS A O 1
ATOM 2979 N N . ILE A 1 367 ? -19.198 3.486 -5.751 1.00 69.94 367 ILE A N 1
ATOM 2980 C CA . ILE A 1 367 ? -18.048 4.396 -5.781 1.00 69.94 367 ILE A CA 1
ATOM 2981 C C . ILE A 1 367 ? -17.009 3.992 -4.729 1.00 69.94 367 ILE A C 1
ATOM 2983 O O . ILE A 1 367 ? -15.835 3.860 -5.063 1.00 69.94 367 ILE A O 1
ATOM 2987 N N . SER A 1 368 ? -1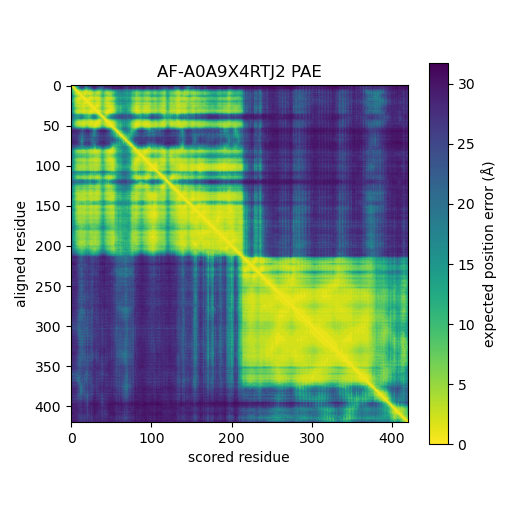7.426 3.729 -3.486 1.00 63.97 368 SER A N 1
ATOM 2988 C CA . SER A 1 368 ? -16.508 3.400 -2.388 1.00 63.97 368 SER A CA 1
ATOM 2989 C C . SER A 1 368 ? -15.824 2.044 -2.540 1.00 63.97 368 SER A C 1
ATOM 2991 O O . SER A 1 368 ? -14.722 1.869 -2.043 1.00 63.97 368 SER A O 1
ATOM 2993 N N . MET A 1 369 ? -16.462 1.083 -3.211 1.00 64.69 369 MET A N 1
ATOM 2994 C CA . MET A 1 369 ? -15.927 -0.272 -3.415 1.00 64.69 369 MET A CA 1
ATOM 2995 C C . MET A 1 369 ? -15.112 -0.417 -4.710 1.00 64.69 369 MET A C 1
ATOM 2997 O O . MET A 1 369 ? -14.670 -1.516 -5.036 1.00 64.69 369 MET A O 1
ATOM 3001 N N . THR A 1 370 ? -14.969 0.656 -5.495 1.00 64.88 370 THR A N 1
ATOM 3002 C CA . THR A 1 370 ? -14.218 0.624 -6.761 1.00 64.88 370 THR A CA 1
ATOM 3003 C C . THR A 1 370 ? -12.702 0.653 -6.552 1.00 64.88 370 THR A C 1
ATOM 3005 O O . THR A 1 370 ? -12.006 -0.077 -7.258 1.00 64.88 370 THR A O 1
ATOM 3008 N N . PRO A 1 371 ? -12.144 1.463 -5.636 1.00 63.78 371 PRO A N 1
ATOM 3009 C CA . PRO A 1 371 ? -10.720 1.406 -5.343 1.00 63.78 371 PRO A CA 1
ATOM 3010 C C . PRO A 1 371 ? -10.304 0.053 -4.761 1.00 63.78 371 PRO A C 1
ATOM 3012 O O . PRO A 1 371 ? -11.039 -0.536 -3.971 1.00 63.78 371 PRO A O 1
ATOM 3015 N N . ASP A 1 372 ? -9.131 -0.445 -5.151 1.00 58.44 372 ASP A N 1
ATOM 3016 C CA . ASP A 1 372 ? -8.525 -1.594 -4.486 1.00 58.44 372 ASP A CA 1
ATOM 3017 C C . ASP A 1 372 ? -7.634 -1.074 -3.360 1.00 58.44 372 ASP A C 1
ATOM 3019 O O . ASP A 1 372 ? -6.510 -0.644 -3.593 1.00 58.44 372 ASP A O 1
ATOM 3023 N N . PHE A 1 373 ? -8.152 -1.083 -2.135 1.00 52.25 373 PHE A N 1
ATOM 3024 C CA . PHE A 1 373 ? -7.420 -0.574 -0.974 1.00 52.25 373 PHE A CA 1
ATOM 3025 C C . PHE A 1 373 ? -6.223 -1.451 -0.567 1.00 52.25 373 PHE A C 1
ATOM 3027 O O . PHE A 1 373 ? -5.493 -1.067 0.339 1.00 52.25 373 PHE A O 1
ATOM 3034 N N . SER A 1 374 ? -6.015 -2.601 -1.224 1.00 39.84 374 SER A N 1
ATOM 3035 C CA . SER A 1 374 ? -4.809 -3.429 -1.078 1.00 39.84 374 SER A CA 1
ATOM 3036 C C . SER A 1 374 ? -3.693 -3.065 -2.070 1.00 39.84 374 SER A C 1
ATOM 3038 O O . SER A 1 374 ? -2.607 -3.643 -2.037 1.00 39.84 374 SER A O 1
ATOM 3040 N N . ASP A 1 375 ? -3.947 -2.105 -2.963 1.00 44.22 375 ASP A N 1
ATOM 3041 C CA . ASP A 1 375 ? -2.982 -1.620 -3.943 1.00 44.22 375 ASP A CA 1
ATOM 3042 C C . ASP A 1 375 ? -1.865 -0.806 -3.277 1.00 44.22 375 ASP A C 1
ATOM 3044 O O . ASP A 1 375 ? -2.126 0.101 -2.486 1.00 44.22 375 ASP A O 1
ATOM 3048 N N . SER A 1 376 ? -0.615 -1.081 -3.657 1.00 42.66 376 SER A N 1
ATOM 3049 C CA . SER A 1 376 ? 0.595 -0.473 -3.083 1.00 42.66 376 SER A CA 1
ATOM 3050 C C . SER A 1 376 ? 0.670 1.047 -3.255 1.00 42.66 376 SER A C 1
ATOM 3052 O O . SER A 1 376 ? 1.499 1.699 -2.628 1.00 42.66 376 SER A O 1
ATOM 3054 N N . PHE A 1 377 ? -0.175 1.622 -4.114 1.00 41.44 377 PHE A N 1
ATOM 3055 C CA . PHE A 1 377 ? -0.278 3.067 -4.301 1.00 41.44 377 PHE A CA 1
ATOM 3056 C C . PHE A 1 377 ? -0.981 3.798 -3.170 1.00 41.44 377 PHE A C 1
ATOM 3058 O O . PHE A 1 377 ? -0.699 4.982 -2.957 1.00 41.44 377 PHE A O 1
ATOM 3065 N N . PHE A 1 378 ? -1.901 3.146 -2.463 1.00 42.25 378 PHE A N 1
ATOM 3066 C CA . PHE A 1 378 ? -2.512 3.725 -1.280 1.00 42.25 378 PHE A CA 1
ATOM 3067 C C . PHE A 1 378 ? -1.510 3.618 -0.133 1.00 42.25 378 PHE A C 1
ATOM 3069 O O . PHE A 1 378 ? -1.499 2.646 0.617 1.00 42.25 378 PHE A O 1
ATOM 3076 N N . SER A 1 379 ? -0.638 4.621 0.000 1.00 41.00 379 SER A N 1
ATOM 3077 C CA . SER A 1 379 ? 0.125 4.767 1.238 1.00 41.00 379 SER A CA 1
ATOM 3078 C C . SER A 1 379 ? -0.863 4.885 2.404 1.00 41.00 379 SER A C 1
ATOM 3080 O O . SER A 1 379 ? -1.960 5.425 2.205 1.00 41.00 379 SER A O 1
ATOM 3082 N N . PRO A 1 380 ? -0.506 4.441 3.622 1.00 40.12 380 PRO A N 1
ATOM 3083 C CA . PRO A 1 380 ? -1.375 4.567 4.786 1.00 40.12 380 PRO A CA 1
ATOM 3084 C C . PRO A 1 380 ? -1.969 5.989 4.897 1.00 40.12 380 PRO A C 1
ATOM 3086 O O . PRO A 1 380 ? -3.190 6.145 4.983 1.00 40.12 380 PRO A O 1
ATOM 3089 N N . ASP A 1 381 ? -1.159 7.033 4.710 1.00 39.47 381 ASP A N 1
ATOM 3090 C CA . ASP A 1 381 ? -1.607 8.433 4.729 1.00 39.47 381 ASP A CA 1
ATOM 3091 C C . ASP A 1 381 ? -2.607 8.808 3.610 1.00 39.47 381 ASP A C 1
ATOM 3093 O O . ASP A 1 381 ? -3.535 9.587 3.854 1.00 39.47 381 ASP A O 1
ATOM 3097 N N . GLY A 1 382 ? -2.475 8.243 2.403 1.00 39.06 382 GLY A N 1
ATOM 3098 C CA . GLY A 1 382 ? -3.393 8.455 1.273 1.00 39.06 382 GLY A CA 1
ATOM 3099 C C . GLY A 1 382 ? -4.749 7.760 1.456 1.00 39.06 382 GLY A C 1
ATOM 3100 O O . GLY A 1 382 ? -5.801 8.368 1.237 1.00 39.06 382 GLY A O 1
ATOM 3101 N N . THR A 1 383 ? -4.753 6.521 1.961 1.00 41.88 383 THR A N 1
ATOM 3102 C CA . THR A 1 383 ? -5.978 5.805 2.377 1.00 41.88 383 THR A CA 1
ATOM 3103 C C . THR A 1 383 ? -6.684 6.490 3.536 1.00 41.88 383 THR A C 1
ATOM 3105 O O . THR A 1 383 ? -7.910 6.577 3.537 1.00 41.88 383 THR A O 1
ATOM 3108 N N . SER A 1 384 ? -5.928 7.017 4.501 1.00 40.47 384 SER A N 1
ATOM 3109 C CA . SER A 1 384 ? -6.456 7.758 5.647 1.00 40.47 384 SER A CA 1
ATOM 3110 C C . SER A 1 384 ? -7.219 9.006 5.198 1.00 40.47 384 SER A C 1
ATOM 3112 O O . SER A 1 384 ? -8.348 9.218 5.634 1.00 40.47 384 SER A O 1
ATOM 3114 N N . GLN A 1 385 ? -6.680 9.778 4.246 1.00 40.22 385 GLN A N 1
ATOM 3115 C CA . GLN A 1 385 ? -7.380 10.932 3.670 1.00 40.22 385 GLN A CA 1
ATOM 3116 C C . GLN A 1 385 ? -8.668 10.520 2.954 1.00 40.22 385 GLN A C 1
ATOM 3118 O O . GLN A 1 385 ? -9.712 11.117 3.199 1.00 40.22 385 GLN A O 1
ATOM 3123 N N . ILE A 1 386 ? -8.631 9.472 2.127 1.00 41.34 386 ILE A N 1
ATOM 3124 C CA . ILE A 1 386 ? -9.798 9.010 1.365 1.00 41.34 386 ILE A CA 1
ATOM 3125 C C . ILE A 1 386 ? -10.890 8.441 2.290 1.00 41.34 386 ILE A C 1
ATOM 3127 O O . ILE A 1 386 ? -12.064 8.781 2.146 1.00 41.34 386 ILE A O 1
ATOM 3131 N N . ILE A 1 387 ? -10.521 7.635 3.289 1.00 41.84 387 ILE A N 1
ATOM 3132 C CA . ILE A 1 387 ? -11.449 6.998 4.239 1.00 41.84 387 ILE A CA 1
ATOM 3133 C C . ILE A 1 387 ? -12.022 8.015 5.236 1.00 41.84 387 ILE A C 1
ATOM 3135 O O . ILE A 1 387 ? -13.227 7.999 5.490 1.00 41.84 387 ILE A O 1
ATOM 3139 N N . GLN A 1 388 ? -11.214 8.945 5.760 1.00 41.56 388 GLN A N 1
ATOM 3140 C CA . GLN A 1 388 ? -11.695 10.031 6.630 1.00 41.56 388 GLN A CA 1
ATOM 3141 C C . GLN A 1 388 ? -12.582 11.032 5.878 1.00 41.56 388 GLN A C 1
ATOM 3143 O O . GLN A 1 388 ? -13.450 11.678 6.475 1.00 41.56 388 GLN A O 1
ATOM 3148 N N . MET A 1 389 ? -12.399 11.150 4.565 1.00 44.50 389 MET A N 1
ATOM 3149 C CA . MET A 1 389 ? -13.165 12.034 3.698 1.00 44.50 389 MET A CA 1
ATOM 3150 C C . MET A 1 389 ? -14.591 11.521 3.444 1.00 44.50 389 MET A C 1
ATOM 3152 O O . MET A 1 389 ? -15.516 12.332 3.421 1.00 44.50 389 MET A O 1
ATOM 3156 N N . PHE A 1 390 ? -14.824 10.208 3.322 1.00 44.16 390 PHE A N 1
ATOM 3157 C CA . PHE A 1 390 ? -16.160 9.662 3.023 1.00 44.16 390 PHE A CA 1
ATOM 3158 C C . PHE A 1 390 ? -17.254 10.081 4.034 1.00 44.16 390 PHE A C 1
ATOM 3160 O O . PHE A 1 390 ? -18.308 10.549 3.604 1.00 44.16 390 PHE A O 1
ATOM 3167 N N . PRO A 1 391 ? -17.046 10.035 5.364 1.00 40.94 391 PRO A N 1
ATOM 3168 C CA . PRO A 1 391 ? -18.019 10.546 6.335 1.00 40.94 391 PRO A CA 1
ATOM 3169 C C . PRO A 1 391 ? -18.250 12.066 6.277 1.00 40.94 391 PRO A C 1
ATOM 3171 O O . PRO A 1 391 ? -19.334 12.522 6.645 1.00 40.94 391 PRO A O 1
ATOM 3174 N N . HIS A 1 392 ? -17.258 12.851 5.839 1.00 43.16 392 HIS A N 1
ATOM 3175 C CA . HIS A 1 392 ? -17.365 14.310 5.688 1.00 43.16 392 HIS A CA 1
ATOM 3176 C C . HIS A 1 392 ? -18.116 14.687 4.403 1.00 43.16 392 HIS A C 1
ATOM 3178 O O . HIS A 1 392 ? -19.009 15.530 4.435 1.00 43.16 392 HIS A O 1
ATOM 3184 N N . ILE A 1 393 ? -17.843 13.973 3.309 1.00 44.72 393 ILE A N 1
ATOM 3185 C CA . ILE A 1 393 ? -18.574 14.026 2.036 1.00 44.72 393 ILE A CA 1
ATOM 3186 C C . ILE A 1 393 ? -20.077 13.759 2.233 1.00 44.72 393 ILE A C 1
ATOM 3188 O O . ILE A 1 393 ? -20.921 14.419 1.626 1.00 44.72 393 ILE A O 1
ATOM 3192 N N . LEU A 1 394 ? -20.417 12.794 3.094 1.00 42.09 394 LEU A N 1
ATOM 3193 C CA . LEU A 1 394 ? -21.789 12.323 3.315 1.00 42.09 394 LEU A CA 1
ATOM 3194 C C . LEU A 1 394 ? -22.626 13.212 4.253 1.00 42.09 394 LEU A C 1
ATOM 3196 O O . LEU A 1 394 ? -23.843 13.042 4.312 1.00 42.09 394 LEU A O 1
ATOM 3200 N N . LYS A 1 395 ? -22.013 14.157 4.985 1.00 41.62 395 LYS A N 1
ATOM 3201 C CA . LYS A 1 395 ? -22.708 15.050 5.939 1.00 41.62 395 LYS A CA 1
ATOM 3202 C C . LYS A 1 395 ? -23.153 16.406 5.345 1.00 41.62 395 LYS A C 1
ATOM 3204 O O . LYS A 1 395 ? -23.887 17.125 6.017 1.00 41.62 395 LYS A O 1
ATOM 3209 N N . GLY A 1 396 ? -22.818 16.687 4.078 1.00 40.75 396 GLY A N 1
ATOM 3210 C CA . GLY A 1 396 ? -23.336 17.794 3.240 1.00 40.75 396 GLY A CA 1
ATOM 3211 C C . GLY A 1 396 ? -22.870 19.215 3.618 1.00 40.75 396 GLY A C 1
ATOM 3212 O O . GLY A 1 396 ? -22.211 19.375 4.641 1.00 40.75 396 GLY A O 1
ATOM 3213 N N . PRO A 1 397 ? -23.276 20.281 2.884 1.00 46.94 397 PRO A N 1
ATOM 3214 C CA . PRO A 1 397 ? -23.553 20.435 1.447 1.00 46.94 397 PRO A CA 1
ATOM 3215 C C . PRO A 1 397 ? -22.442 21.247 0.714 1.00 46.94 397 PRO A C 1
ATOM 3217 O O . PRO A 1 397 ? -21.529 21.750 1.349 1.00 46.94 397 PRO A O 1
ATOM 3220 N N . HIS A 1 398 ? -22.555 21.365 -0.620 1.00 45.09 398 HIS A N 1
ATOM 3221 C CA . HIS A 1 398 ? -21.900 22.315 -1.554 1.00 45.09 398 HIS A CA 1
ATOM 3222 C C . HIS A 1 398 ? -20.655 23.089 -1.067 1.00 45.09 398 HIS A C 1
ATOM 3224 O O . HIS A 1 398 ? -20.763 23.980 -0.230 1.00 45.09 398 HIS A O 1
ATOM 3230 N N . TYR A 1 399 ? -19.509 22.856 -1.711 1.00 50.53 399 TYR A N 1
ATOM 3231 C CA . TYR A 1 399 ? -18.311 23.684 -1.564 1.00 50.53 399 TYR A CA 1
ATOM 3232 C C . TYR A 1 399 ? -18.517 24.981 -2.370 1.00 50.53 399 TYR A C 1
ATOM 3234 O O . TYR A 1 399 ? -18.667 24.899 -3.590 1.00 50.53 399 TYR A O 1
ATOM 3242 N N . PRO A 1 400 ? -18.614 26.167 -1.740 1.00 47.22 400 PRO A N 1
ATOM 3243 C CA . PRO A 1 400 ? -18.746 27.425 -2.465 1.00 47.22 400 PRO A CA 1
ATOM 3244 C C . PRO A 1 400 ? -17.374 27.936 -2.935 1.00 47.22 400 PRO A C 1
ATOM 3246 O O . PRO A 1 400 ? -16.336 27.543 -2.400 1.00 47.22 400 PRO A O 1
ATOM 3249 N N . GLU A 1 401 ? -17.367 28.854 -3.907 1.00 43.78 401 GLU A N 1
ATOM 3250 C CA . GLU A 1 401 ? -16.165 29.576 -4.352 1.00 43.78 401 GLU A CA 1
ATOM 3251 C C . GLU A 1 401 ? -15.316 30.082 -3.163 1.00 43.78 401 GLU A C 1
ATOM 3253 O O . GLU A 1 401 ? -15.774 30.874 -2.323 1.00 43.78 401 GLU A O 1
ATOM 3258 N N . GLY A 1 402 ? -14.047 29.657 -3.116 1.00 49.16 402 GLY A N 1
ATOM 3259 C CA . GLY A 1 402 ? -13.093 30.035 -2.067 1.00 49.16 402 GLY A CA 1
ATOM 3260 C C . GLY A 1 402 ? -12.864 28.984 -0.973 1.00 49.16 402 GLY A C 1
ATOM 3261 O O . GLY A 1 402 ? -12.585 29.358 0.162 1.00 49.16 402 GLY A O 1
ATOM 3262 N N . TYR A 1 403 ? -12.950 27.683 -1.276 1.00 52.72 403 TYR A N 1
ATOM 3263 C CA . TYR A 1 403 ? -12.576 26.616 -0.328 1.00 52.72 403 TYR A CA 1
ATOM 3264 C C . TYR A 1 403 ? -11.146 26.779 0.215 1.00 52.72 403 TYR A C 1
ATOM 3266 O O . TYR A 1 403 ? -10.925 26.683 1.416 1.00 52.72 403 TYR A O 1
ATOM 3274 N N . TRP A 1 404 ? -10.207 27.138 -0.662 1.00 51.53 404 TRP A N 1
ATOM 3275 C CA . TRP A 1 404 ? -8.816 27.440 -0.314 1.00 51.53 404 TRP A CA 1
ATOM 3276 C C . TRP A 1 404 ? -8.578 28.907 0.081 1.00 51.53 404 TRP A C 1
ATOM 3278 O O . TRP A 1 404 ? -7.429 29.327 0.158 1.00 51.53 404 TRP A O 1
ATOM 3288 N N . ASP A 1 405 ? -9.629 29.721 0.252 1.00 55.56 405 ASP A N 1
ATOM 3289 C CA . ASP A 1 405 ? -9.481 31.105 0.715 1.00 55.56 405 ASP A CA 1
ATOM 3290 C C . ASP A 1 405 ? -9.154 31.082 2.217 1.00 55.56 405 ASP A C 1
ATOM 3292 O O . ASP A 1 405 ? -10.038 30.755 3.020 1.00 55.56 405 ASP A O 1
ATOM 3296 N N . PRO A 1 406 ? -7.927 31.458 2.628 1.00 53.19 406 PRO A N 1
ATOM 3297 C CA . PRO A 1 406 ? -7.523 31.400 4.030 1.00 53.19 406 PRO A CA 1
ATOM 3298 C C . PRO A 1 406 ? -8.369 32.321 4.919 1.00 53.19 406 PRO A C 1
ATOM 3300 O O . PRO A 1 406 ? -8.431 32.118 6.131 1.00 53.19 406 PRO A O 1
ATOM 3303 N N . ASN A 1 407 ? -9.040 33.320 4.330 1.00 47.66 407 ASN A N 1
ATOM 3304 C CA . ASN A 1 407 ? -9.925 34.238 5.045 1.00 47.66 407 ASN A CA 1
ATOM 3305 C C . ASN A 1 407 ? -11.315 33.643 5.293 1.00 47.66 407 ASN A C 1
ATOM 3307 O O . ASN A 1 407 ? -11.995 34.060 6.229 1.00 47.66 407 ASN A O 1
ATOM 3311 N N . LYS A 1 408 ? -11.753 32.690 4.460 1.00 48.22 408 LYS A N 1
ATOM 3312 C CA . LYS A 1 408 ? -13.048 32.007 4.611 1.00 48.22 408 LYS A CA 1
ATOM 3313 C C . LYS A 1 408 ? -12.912 30.680 5.353 1.00 48.22 408 LYS A C 1
ATOM 3315 O O . LYS A 1 408 ? -13.802 30.339 6.124 1.00 48.22 408 LYS A O 1
ATOM 3320 N N . ASN A 1 409 ? -11.808 29.963 5.142 1.00 50.22 409 ASN A N 1
ATOM 3321 C CA . ASN A 1 409 ? -11.552 28.633 5.694 1.00 50.22 409 ASN A CA 1
ATOM 3322 C C . ASN A 1 409 ? -10.147 28.557 6.327 1.00 50.22 409 ASN A C 1
ATOM 3324 O O . ASN A 1 409 ? -9.239 27.931 5.774 1.00 50.22 409 ASN A O 1
ATOM 3328 N N . PRO A 1 410 ? -9.934 29.210 7.484 1.00 47.03 410 PRO A N 1
ATOM 3329 C CA . PRO A 1 410 ? -8.629 29.242 8.135 1.00 47.03 410 PRO A CA 1
ATOM 3330 C C . PRO A 1 410 ? -8.165 27.831 8.530 1.00 47.03 410 PRO A C 1
ATOM 3332 O O . PRO A 1 410 ? -8.870 27.106 9.229 1.00 47.03 410 PRO A O 1
ATOM 3335 N N . GLY A 1 411 ? -6.960 27.455 8.086 1.00 49.09 411 GLY A N 1
ATOM 3336 C CA . GLY A 1 411 ? -6.344 26.143 8.339 1.00 49.09 411 GLY A CA 1
ATOM 3337 C C . GLY A 1 411 ? -6.463 25.135 7.189 1.00 49.09 411 GLY A C 1
ATOM 3338 O O . GLY A 1 411 ? -5.827 24.085 7.249 1.00 49.09 411 GLY A O 1
ATOM 3339 N N . ILE A 1 412 ? -7.222 25.450 6.134 1.00 51.06 412 ILE A N 1
ATOM 3340 C CA . ILE A 1 412 ? -7.311 24.640 4.912 1.00 51.06 412 ILE A CA 1
ATOM 3341 C C . ILE A 1 412 ? -6.307 25.196 3.888 1.00 51.06 412 ILE A C 1
ATOM 3343 O O . ILE A 1 412 ? -6.571 26.195 3.224 1.00 51.06 412 ILE A O 1
ATOM 3347 N N . LEU A 1 413 ? -5.126 24.572 3.805 1.00 54.22 413 LEU A N 1
ATOM 3348 C CA . LEU A 1 413 ? -4.044 24.951 2.883 1.00 54.22 413 LEU A CA 1
ATOM 3349 C C . LEU A 1 413 ? -4.132 24.172 1.577 1.00 54.22 413 LEU A C 1
ATOM 3351 O O . LEU A 1 413 ? -4.484 22.990 1.595 1.00 54.22 413 LEU A O 1
ATOM 3355 N N . LYS A 1 414 ? -3.752 24.803 0.459 1.00 56.34 414 LYS A N 1
ATOM 3356 C CA . LYS A 1 414 ? -3.701 24.100 -0.827 1.00 56.34 414 LYS A CA 1
ATOM 3357 C C . LYS A 1 414 ? -2.729 22.912 -0.725 1.00 56.34 414 LYS A C 1
ATOM 3359 O O . LYS A 1 414 ? -1.644 23.074 -0.168 1.00 56.34 414 LYS A O 1
ATOM 3364 N N . PRO A 1 415 ? -3.055 21.737 -1.297 1.00 52.53 415 PRO A N 1
ATOM 3365 C CA . PRO A 1 415 ? -2.207 20.543 -1.223 1.00 52.53 415 PRO A CA 1
ATOM 3366 C C . PRO A 1 415 ? -0.786 20.727 -1.771 1.00 52.53 415 PRO A C 1
ATOM 3368 O O . PRO A 1 415 ? 0.104 19.950 -1.444 1.00 52.53 415 PRO A O 1
ATOM 3371 N N . TRP A 1 416 ? -0.594 21.734 -2.625 1.00 54.53 416 TRP A N 1
ATOM 3372 C CA . TRP A 1 416 ? 0.658 22.065 -3.301 1.00 54.53 416 TRP A CA 1
ATOM 3373 C C . TRP A 1 416 ? 1.396 23.270 -2.689 1.00 54.53 416 TRP A C 1
ATOM 3375 O O . TRP A 1 416 ? 2.406 23.708 -3.240 1.00 54.53 416 TRP A O 1
ATOM 3385 N N . GLU A 1 417 ? 0.919 23.817 -1.566 1.00 51.41 417 GLU A N 1
ATOM 3386 C CA . GLU A 1 417 ? 1.652 24.831 -0.800 1.00 51.41 417 GLU A CA 1
ATOM 3387 C C . GLU A 1 417 ? 2.659 24.164 0.160 1.00 51.41 417 GLU A C 1
ATOM 3389 O O . GLU A 1 417 ? 2.328 23.157 0.795 1.00 51.41 417 GLU A O 1
ATOM 3394 N N . PRO A 1 418 ? 3.889 24.700 0.304 1.00 44.09 418 PRO A N 1
ATOM 3395 C CA . PRO A 1 418 ? 4.855 24.188 1.271 1.00 44.09 418 PRO A CA 1
ATOM 3396 C C . PRO A 1 418 ? 4.278 24.238 2.691 1.00 44.09 418 PRO A C 1
ATOM 3398 O O . PRO A 1 418 ? 3.838 25.294 3.151 1.00 44.09 418 PRO A O 1
ATOM 3401 N N . LYS A 1 419 ? 4.299 23.109 3.406 1.00 44.50 419 LYS A N 1
ATOM 3402 C CA . LYS A 1 419 ? 3.988 23.079 4.842 1.00 44.50 419 LYS A CA 1
ATOM 3403 C C . LYS A 1 419 ? 5.212 23.615 5.594 1.00 44.50 419 LYS A C 1
ATOM 3405 O O . LYS A 1 419 ? 6.245 22.950 5.596 1.00 44.50 419 LYS A O 1
ATOM 3410 N N . PHE A 1 420 ? 5.109 24.827 6.142 1.00 37.88 420 PHE A N 1
ATOM 3411 C CA . PHE A 1 420 ? 6.156 25.455 6.961 1.00 37.88 420 PHE A CA 1
ATOM 3412 C C . PHE A 1 420 ? 6.215 24.887 8.377 1.00 37.88 420 PHE A C 1
ATOM 3414 O O . PHE A 1 420 ? 5.132 24.591 8.936 1.00 37.88 420 PHE A O 1
#

Sequence (420 aa):
MTNGTNIKTTHYLDGFQYVNCDLSFFPHAEGYVRINGNPGKTKYWYDYIYNYTDHLDGGALKKIPVEIFSERASLSRWVYFSYTQDRSTGGLKILQEHYYYPFGLEHGSYNTPARDYGSIGDAREIETVVRNPYQYKYNSKEWQDELGLDWYDYGARNYDASLGRWMNVDPLADVPKQVGFSPYHFSANNPINYIDPDGRCFQKVGDEYVPCDQADVGSTTTGAFGYDWTMTESSGWQLTNGADPSTVNYEYDFIEASGDADYYTDRYKSHIEKYNTRPPDYYLGYGHKYINRFKNETRAKLSELGKEWLDETAVELQVLMNEGISSNPSLQGDNSAFHSFAYGTHVPAYSGSGKIGKLKVPDLWHISMTPDFSDSFFSPDGTSQIIQMFPHILKGPHYPEGYWDPNKNPGILKPWEPKF

pLDDT: mean 70.6, std 17.06, range [31.95, 96.06]

Secondary structure (DSSP, 8-state):
---------EEEETTEEEETTEEEEEEETTEEEEEE--TT-S--EEEEEEEEE-SS--TTGGGS-TTS-S--S---SBEEEEEEE-TTTSSEEEEEE--B-TTSPBPTTTPPPPEEE--BTTB--EEE-SS-S--B-BTTPEEE-GGG--EEE-SSSEEETTTTEESS--TTTTSTTTTTS-TTBSGGG-TTTEE-SSSS--EETTSPP--TTPPPTT-EEE-GGG-EEEEETTTEEEETTPPPGGG-----------SSTHHHHHHHHHHHHHH-SPPPTHIIIIIIHHHHHIIIIIGGGS-HHHHHHHHHHHHHHHHHHHHHHHH-GGGGG-HHHHHHHHHHTHHHHHHHTS-GGG--HHHHHHHHTSS-TTSTTS-HHHHHHHHHHHHHHTT-----S-TT-TTTSTT---TTS---

InterPro domains:
  IPR022385 Rhs repeat-associated core [TIGR03696] (122-199)
  IPR050708 Type VI secretion system VgrG/RHS [PTHR32305] (131-216)

Foldseek 3Di:
DDDDDDDWDWDAFLQFIDTVNHTAWHADAFGIWGKDDDPPDPDIDIFDKGFDADPLFQPQAVPAPPQQDSHPDRQRQFRQWIWGQFPVVRHIDTQKGFDADLLRHTDDPPMDQGWDWDCDDPDTGIDRDPDDPQQQGGSRFGFDCVVNQRWTALLVFIHDSVVSWTPDFQPCCPFPQNVVDGSTHAQVVCSVQWHDRRSRDIDGRNHHDDGSPQDDAQDWDQDPPRFIWGQHDPPGTWGVVADQLVPDDFAADDDALQLALVSLVCQQVCCCVPRVTHWQPCSVLPLNVLSCLCVPPQLVQFDPLLVVLSSQLSSQLSVQVSVLCNVPVSCGSPNVLVLQQSLLSNLCSSPQVFSLLVGDPRSLVSVVPSDDCSRSSCRSVSVCSVVVSSVVSNVDGHDDPCPCPCVVPPPDHRSNDDDD